Protein AF-A0A3N2RAP0-F1 (afdb_monomer_lite)

Organism: Lysobacter enzymogenes (NCBI:txid69)

Structure (mmCIF, N/CA/C/O backbone):
data_AF-A0A3N2RAP0-F1
#
_entry.id   AF-A0A3N2RAP0-F1
#
loop_
_atom_site.group_PDB
_atom_site.id
_atom_site.type_symbol
_atom_site.label_atom_id
_atom_site.label_alt_id
_atom_site.label_comp_id
_atom_site.label_asym_id
_atom_site.label_entity_id
_atom_site.label_seq_id
_atom_site.pdbx_PDB_ins_code
_atom_site.Cartn_x
_atom_site.Cartn_y
_atom_site.Cartn_z
_atom_site.occupancy
_atom_site.B_iso_or_equiv
_atom_site.auth_seq_id
_atom_site.auth_comp_id
_atom_site.auth_asym_id
_atom_site.auth_atom_id
_atom_site.pdbx_PDB_model_num
ATOM 1 N N . MET A 1 1 ? 25.881 -4.682 19.725 1.00 82.81 1 MET A N 1
ATOM 2 C CA . MET A 1 1 ? 24.866 -4.410 18.690 1.00 82.81 1 MET A CA 1
ATOM 3 C C . MET A 1 1 ? 23.525 -4.943 19.164 1.00 82.81 1 MET A C 1
ATOM 5 O O . MET A 1 1 ? 23.493 -5.979 19.823 1.00 82.81 1 MET A O 1
ATOM 9 N N . LEU A 1 2 ? 22.442 -4.247 18.815 1.00 90.56 2 LEU A N 1
ATOM 10 C CA . LEU A 1 2 ? 21.057 -4.666 19.041 1.00 90.56 2 LEU A CA 1
ATOM 11 C C . LEU A 1 2 ? 20.828 -6.091 18.510 1.00 90.56 2 LEU A C 1
ATOM 13 O O . LEU A 1 2 ? 21.170 -6.369 17.362 1.00 90.56 2 LEU A O 1
ATOM 17 N N . SER A 1 3 ? 20.270 -6.982 19.334 1.00 88.69 3 SER A N 1
ATOM 18 C CA . SER A 1 3 ? 19.844 -8.330 18.937 1.00 88.69 3 SER A CA 1
ATOM 19 C C . SER A 1 3 ? 18.330 -8.386 18.759 1.00 88.69 3 SER A C 1
ATOM 21 O O . SER A 1 3 ? 17.598 -7.940 19.636 1.00 88.69 3 SER A O 1
ATOM 23 N N . LEU A 1 4 ? 17.858 -8.964 17.652 1.00 84.62 4 LEU A N 1
ATOM 24 C CA . LEU A 1 4 ? 16.431 -9.220 17.405 1.00 84.62 4 LEU A CA 1
ATOM 25 C C . LEU A 1 4 ? 15.903 -10.456 18.156 1.00 84.62 4 LEU A C 1
ATOM 27 O O . LEU A 1 4 ? 14.745 -10.834 17.996 1.00 84.62 4 LEU A O 1
ATOM 31 N N . GLU A 1 5 ? 16.745 -11.106 18.957 1.00 77.88 5 GLU A N 1
ATOM 32 C CA . GLU A 1 5 ? 16.357 -12.224 19.809 1.00 77.88 5 GLU A CA 1
ATOM 33 C C . GLU A 1 5 ? 15.461 -11.760 20.972 1.00 77.88 5 GLU A C 1
ATOM 35 O O . GLU A 1 5 ? 15.820 -10.844 21.714 1.00 77.88 5 GLU A O 1
ATOM 40 N N . LYS A 1 6 ? 14.309 -12.428 21.140 1.00 79.38 6 LYS A N 1
ATOM 41 C CA . LYS A 1 6 ? 13.381 -12.289 22.282 1.00 79.38 6 LYS A CA 1
ATOM 42 C C . LYS A 1 6 ? 13.092 -10.812 22.661 1.00 79.38 6 LYS A C 1
ATOM 44 O O . LYS A 1 6 ? 13.418 -10.392 23.775 1.00 79.38 6 LYS A O 1
ATOM 49 N N . PRO A 1 7 ? 12.488 -10.011 21.752 1.00 87.88 7 PRO A N 1
ATOM 50 C CA . PRO A 1 7 ? 12.120 -8.621 22.027 1.00 87.88 7 PRO A CA 1
ATOM 51 C C . PRO A 1 7 ? 11.117 -8.502 23.178 1.00 87.88 7 PRO A C 1
ATOM 53 O O . PRO A 1 7 ? 10.235 -9.342 23.350 1.00 87.88 7 PRO A O 1
ATOM 56 N N . ILE A 1 8 ? 11.228 -7.413 23.936 1.00 89.12 8 ILE A N 1
ATOM 57 C CA . ILE A 1 8 ? 10.416 -7.118 25.117 1.00 89.12 8 ILE A CA 1
ATOM 58 C C . ILE A 1 8 ? 9.602 -5.851 24.840 1.00 89.12 8 ILE A C 1
ATOM 60 O O . ILE A 1 8 ? 10.176 -4.798 24.570 1.00 89.12 8 ILE A O 1
ATOM 64 N N . THR A 1 9 ? 8.277 -5.913 24.960 1.00 89.56 9 THR A N 1
ATOM 65 C CA . THR A 1 9 ? 7.411 -4.726 24.842 1.00 89.56 9 THR A CA 1
ATOM 66 C C . THR A 1 9 ? 6.987 -4.238 26.225 1.00 89.56 9 THR A C 1
ATOM 68 O O . THR A 1 9 ? 6.400 -4.996 26.996 1.00 89.56 9 THR A O 1
ATOM 71 N N . ILE A 1 10 ? 7.262 -2.970 26.548 1.00 86.94 10 ILE A N 1
ATOM 72 C CA . ILE A 1 10 ? 6.936 -2.341 27.841 1.00 86.94 10 ILE A CA 1
ATOM 73 C C . ILE A 1 10 ? 6.230 -1.008 27.570 1.00 86.94 10 ILE A C 1
ATOM 75 O O . ILE A 1 10 ? 6.780 -0.156 26.882 1.00 86.94 10 ILE A O 1
ATOM 79 N N . ASP A 1 11 ? 5.010 -0.826 28.089 1.00 83.12 11 ASP A N 1
ATOM 80 C CA . ASP A 1 11 ? 4.162 0.366 27.869 1.00 83.12 11 ASP A CA 1
ATOM 81 C C . ASP A 1 11 ? 4.049 0.788 26.376 1.00 83.12 11 ASP A C 1
ATOM 83 O O . ASP A 1 11 ? 3.938 1.967 26.049 1.00 83.12 11 ASP A O 1
ATOM 87 N N . GLY A 1 12 ? 4.077 -0.188 25.454 1.00 83.44 12 GLY A N 1
ATOM 88 C CA . GLY A 1 12 ? 4.021 0.023 23.997 1.00 83.44 12 GLY A CA 1
ATOM 89 C C . GLY A 1 12 ? 5.372 0.286 23.316 1.00 83.44 12 GLY A C 1
ATOM 90 O O . GLY A 1 12 ? 5.441 0.288 22.089 1.00 83.44 12 GLY A O 1
ATOM 91 N N . ILE A 1 13 ? 6.454 0.448 24.080 1.00 89.88 13 ILE A N 1
ATOM 92 C CA . ILE A 1 13 ? 7.817 0.616 23.563 1.00 89.88 13 ILE A CA 1
ATOM 93 C C . ILE A 1 13 ? 8.465 -0.755 23.370 1.00 89.88 13 ILE A C 1
ATOM 95 O O . ILE A 1 13 ? 8.477 -1.576 24.288 1.00 89.88 13 ILE A O 1
ATOM 99 N N . THR A 1 14 ? 9.019 -1.000 22.180 1.00 92.56 14 THR A N 1
ATOM 100 C CA . THR A 1 14 ? 9.779 -2.226 21.888 1.00 92.56 14 THR A CA 1
ATOM 101 C C . THR A 1 14 ? 11.228 -2.052 22.327 1.00 92.56 14 THR A C 1
ATOM 103 O O . THR A 1 14 ? 11.883 -1.079 21.947 1.00 92.56 14 THR A O 1
ATOM 106 N N . VAL A 1 15 ? 11.723 -3.006 23.111 1.00 94.62 15 VAL A N 1
ATOM 107 C CA . VAL A 1 15 ? 13.074 -3.041 23.666 1.00 94.62 15 VAL A CA 1
ATOM 108 C C . VAL A 1 15 ? 13.757 -4.358 23.300 1.00 94.62 15 VAL A C 1
ATOM 110 O O . VAL A 1 15 ? 13.179 -5.436 23.395 1.00 94.62 15 VAL A O 1
ATOM 113 N N . PHE A 1 16 ? 15.021 -4.262 22.918 1.00 94.44 16 PHE A N 1
ATOM 114 C CA . PHE A 1 16 ? 15.896 -5.356 22.525 1.00 94.44 16 PHE A CA 1
ATOM 115 C C . PHE A 1 16 ? 17.100 -5.449 23.465 1.00 94.44 16 PHE A C 1
ATOM 117 O O . PHE A 1 16 ? 17.532 -4.450 24.046 1.00 94.44 16 PHE A O 1
ATOM 124 N N . ARG A 1 17 ? 17.682 -6.644 23.586 1.00 93.69 17 ARG A N 1
ATOM 125 C CA . ARG A 1 17 ? 18.953 -6.865 24.295 1.00 93.69 17 ARG A CA 1
ATOM 126 C C . ARG A 1 17 ? 20.131 -6.502 23.387 1.00 93.69 17 ARG A C 1
ATOM 128 O O . ARG A 1 17 ? 20.013 -6.544 22.161 1.00 93.69 17 ARG A O 1
ATOM 135 N N . ASP A 1 18 ? 21.284 -6.167 23.957 1.00 92.69 18 ASP A N 1
ATOM 136 C CA . ASP A 1 18 ? 22.535 -6.232 23.201 1.00 92.69 18 ASP A CA 1
ATOM 137 C C . ASP A 1 18 ? 23.007 -7.687 23.051 1.00 92.69 18 ASP A C 1
ATOM 139 O O . ASP A 1 18 ? 22.875 -8.493 23.968 1.00 92.69 18 ASP A O 1
ATOM 143 N N . HIS A 1 19 ? 23.596 -8.016 21.901 1.00 87.75 19 HIS A N 1
ATOM 144 C CA . HIS A 1 19 ? 24.124 -9.349 21.594 1.00 87.75 19 HIS A CA 1
ATOM 145 C C . HIS A 1 19 ? 25.258 -9.843 22.521 1.00 87.75 19 HIS A C 1
ATOM 147 O O . HIS A 1 19 ? 25.555 -11.034 22.527 1.00 87.75 19 HIS A O 1
ATOM 153 N N . ALA A 1 20 ? 25.928 -8.947 23.258 1.00 88.31 20 ALA A N 1
ATOM 154 C CA . ALA A 1 20 ? 27.130 -9.266 24.033 1.00 88.31 20 ALA A CA 1
ATOM 155 C C . ALA A 1 20 ? 27.113 -8.655 25.441 1.00 88.31 20 ALA A C 1
ATOM 157 O O . ALA A 1 20 ? 27.530 -9.309 26.398 1.00 88.31 20 ALA A O 1
ATOM 158 N N . ASP A 1 21 ? 26.624 -7.420 25.591 1.00 92.94 21 ASP A N 1
ATOM 159 C CA . ASP A 1 21 ? 26.545 -6.765 26.897 1.00 92.94 21 ASP A CA 1
ATOM 160 C C . ASP A 1 21 ? 25.177 -6.989 27.563 1.00 92.94 21 ASP A C 1
ATOM 162 O O . ASP A 1 21 ? 24.192 -6.321 27.255 1.00 92.94 21 ASP A O 1
ATOM 166 N N . LYS A 1 22 ? 25.140 -7.888 28.554 1.00 91.94 22 LYS A N 1
ATOM 167 C CA . LYS A 1 22 ? 23.939 -8.220 29.346 1.00 91.94 22 LYS A CA 1
ATOM 168 C C . LYS A 1 22 ? 23.395 -7.064 30.203 1.00 91.94 22 LYS A C 1
ATOM 170 O O . LYS A 1 22 ? 22.324 -7.203 30.793 1.00 91.94 22 LYS A O 1
ATOM 175 N N . SER A 1 23 ? 24.117 -5.947 30.305 1.00 95.69 23 SER A N 1
ATOM 176 C CA . SER A 1 23 ? 23.642 -4.711 30.938 1.00 95.69 23 SER A CA 1
ATOM 177 C C . SER A 1 23 ? 23.056 -3.706 29.937 1.00 95.69 23 SER A C 1
ATOM 179 O O . SER A 1 23 ? 22.422 -2.744 30.361 1.00 95.69 23 SER A O 1
ATOM 181 N N . GLN A 1 24 ? 23.231 -3.900 28.625 1.00 96.69 24 GLN A N 1
ATOM 182 C CA . GLN A 1 24 ? 22.801 -2.954 27.594 1.00 96.69 24 GLN A CA 1
ATOM 183 C C . GLN A 1 24 ? 21.488 -3.384 26.927 1.00 96.69 24 GLN A C 1
ATOM 185 O O . GLN A 1 24 ? 21.353 -4.499 26.423 1.00 96.69 24 GLN A O 1
ATOM 190 N N . PHE A 1 25 ? 20.549 -2.444 26.854 1.00 96.75 25 PHE A N 1
ATOM 191 C CA . PHE A 1 25 ? 19.273 -2.582 26.162 1.00 96.75 25 PHE A CA 1
ATOM 192 C C . PHE A 1 25 ? 19.064 -1.431 25.173 1.00 96.75 25 PHE A C 1
ATOM 194 O O . PHE A 1 25 ? 19.528 -0.305 25.380 1.00 96.75 25 PHE A O 1
ATOM 201 N N . TRP A 1 26 ? 18.343 -1.722 24.096 1.00 95.75 26 TRP A N 1
ATOM 202 C CA . TRP A 1 26 ? 18.089 -0.813 22.983 1.00 95.75 26 TRP A CA 1
ATOM 203 C C . TRP A 1 26 ? 16.584 -0.639 22.789 1.00 95.75 26 TRP A C 1
ATOM 205 O O . TRP A 1 26 ? 15.894 -1.641 22.644 1.00 95.75 26 TRP A O 1
ATOM 215 N N . TYR A 1 27 ? 16.058 0.586 22.765 1.00 94.38 27 TYR A N 1
ATOM 216 C CA . TYR A 1 27 ? 14.636 0.828 22.481 1.00 94.38 27 TYR A CA 1
ATOM 217 C C . TYR A 1 27 ? 14.411 1.401 21.083 1.00 94.38 27 TYR A C 1
ATOM 219 O O . TYR A 1 27 ? 15.241 2.154 20.568 1.00 94.38 27 TYR A O 1
ATOM 227 N N . LEU A 1 28 ? 13.260 1.074 20.490 1.00 92.31 28 LEU A N 1
ATOM 228 C CA . LEU A 1 28 ? 12.749 1.781 19.318 1.00 92.31 28 LEU A CA 1
ATOM 229 C C . LEU A 1 28 ? 11.957 3.025 19.758 1.00 92.31 28 LEU A C 1
ATOM 231 O O . LEU A 1 28 ? 11.178 2.939 20.710 1.00 92.31 28 LEU A O 1
ATOM 235 N N . PRO A 1 29 ? 12.157 4.178 19.102 1.00 86.50 29 PRO A N 1
ATOM 236 C CA . PRO A 1 29 ? 11.641 5.465 19.546 1.00 86.50 29 PRO A CA 1
ATOM 237 C C . PRO A 1 29 ? 10.126 5.600 19.341 1.00 86.50 29 PRO A C 1
ATOM 239 O O . PRO A 1 29 ? 9.550 5.041 18.409 1.00 86.50 29 PRO A O 1
ATOM 242 N N . GLY A 1 30 ? 9.487 6.389 20.206 1.00 78.94 30 GLY A N 1
ATOM 243 C CA . GLY A 1 30 ? 8.050 6.661 20.182 1.00 78.94 30 GLY A CA 1
ATOM 244 C C . GLY A 1 30 ? 7.468 6.912 21.583 1.00 78.94 30 GLY A C 1
ATOM 245 O O . GLY A 1 30 ? 8.181 6.769 22.580 1.00 78.94 30 GLY A O 1
ATOM 246 N N . PRO A 1 31 ? 6.172 7.267 21.683 1.00 83.19 31 PRO A N 1
ATOM 247 C CA . PRO A 1 31 ? 5.296 7.694 20.585 1.00 83.19 31 PRO A CA 1
ATOM 248 C C . PRO A 1 31 ? 5.702 9.071 20.020 1.00 83.19 31 PRO A C 1
ATOM 250 O O . PRO A 1 31 ? 6.547 9.759 20.589 1.00 83.19 31 PRO A O 1
ATOM 253 N N . VAL A 1 32 ? 5.090 9.487 18.906 1.00 90.94 32 VAL A N 1
ATOM 254 C CA . VAL A 1 32 ? 5.255 10.850 18.368 1.00 90.94 32 VAL A CA 1
ATOM 255 C C . VAL A 1 32 ? 4.639 11.861 19.339 1.00 90.94 32 VAL A C 1
ATOM 257 O O . VAL A 1 32 ? 3.463 11.753 19.679 1.00 90.94 32 VAL A O 1
ATOM 260 N N . ASP A 1 33 ? 5.407 12.872 19.742 1.00 92.31 33 ASP A N 1
ATOM 261 C CA . ASP A 1 33 ? 4.918 14.007 20.530 1.00 92.31 33 ASP A CA 1
ATOM 262 C C . ASP A 1 33 ? 5.419 15.339 19.938 1.00 92.31 33 ASP A C 1
ATOM 264 O O . ASP A 1 33 ? 6.396 15.400 19.191 1.00 92.31 33 ASP A O 1
ATOM 268 N N . LEU A 1 34 ? 4.763 16.444 20.286 1.00 94.62 34 LEU A N 1
ATOM 269 C CA . LEU A 1 34 ? 5.292 17.787 20.066 1.00 94.62 34 LEU A CA 1
ATOM 270 C C . LEU A 1 34 ? 6.480 18.042 21.005 1.00 94.62 34 LEU A C 1
ATOM 272 O O . LEU A 1 34 ? 6.377 17.885 22.227 1.00 94.62 34 LEU A O 1
ATOM 276 N N . ALA A 1 35 ? 7.596 18.505 20.448 1.00 95.38 35 ALA A N 1
ATOM 277 C CA . ALA A 1 35 ? 8.770 18.907 21.209 1.00 95.38 35 ALA A CA 1
ATOM 278 C C . ALA A 1 35 ? 8.441 20.052 22.184 1.00 95.38 35 ALA A C 1
ATOM 280 O O . ALA A 1 35 ? 7.456 20.775 22.020 1.00 95.38 35 ALA A O 1
ATOM 281 N N . LYS A 1 36 ? 9.268 20.224 23.218 1.00 94.00 36 LYS A N 1
ATOM 282 C CA . LYS A 1 36 ? 9.122 21.288 24.222 1.00 94.00 36 LYS A CA 1
ATOM 283 C C . LYS A 1 36 ? 10.300 22.247 24.143 1.00 94.00 36 LYS A C 1
ATOM 285 O O . LYS A 1 36 ? 11.447 21.802 24.102 1.00 94.00 36 LYS A O 1
ATOM 290 N N . ARG A 1 37 ? 10.021 23.550 24.213 1.00 90.44 37 ARG A N 1
ATOM 291 C CA . ARG A 1 37 ? 11.065 24.570 24.340 1.00 90.44 37 ARG A CA 1
ATOM 292 C C . ARG A 1 37 ? 11.764 24.434 25.685 1.00 90.44 37 ARG A C 1
ATOM 294 O O . ARG A 1 37 ? 11.108 24.372 26.722 1.00 90.44 37 ARG A O 1
ATOM 301 N N . GLN A 1 38 ? 13.090 24.502 25.670 1.00 86.75 38 GLN A N 1
ATOM 302 C CA . GLN A 1 38 ? 13.911 24.454 26.885 1.00 86.75 38 GLN A CA 1
ATOM 303 C C . GLN A 1 38 ? 13.651 25.642 27.833 1.00 86.75 38 GLN A C 1
ATOM 305 O O . GLN A 1 38 ? 13.765 25.494 29.042 1.00 86.75 38 GLN A O 1
ATOM 310 N N . ALA A 1 39 ? 13.276 26.810 27.297 1.00 90.38 39 ALA A N 1
ATOM 311 C CA . ALA A 1 39 ? 13.126 28.040 28.079 1.00 90.38 39 ALA A CA 1
ATOM 312 C C . ALA A 1 39 ? 11.852 28.101 28.947 1.00 90.38 39 ALA A C 1
ATOM 314 O O . ALA A 1 39 ? 11.890 28.671 30.032 1.00 90.38 39 ALA A O 1
ATOM 315 N N . ASP A 1 40 ? 10.722 27.563 28.469 1.00 91.75 40 ASP A N 1
ATOM 316 C CA . ASP A 1 40 ? 9.418 27.679 29.146 1.00 91.75 40 ASP A CA 1
ATOM 317 C C . ASP A 1 40 ? 8.610 26.369 29.202 1.00 91.75 40 ASP A C 1
ATOM 319 O O . ASP A 1 40 ? 7.463 26.373 29.645 1.00 91.75 40 ASP A O 1
ATOM 323 N N . GLY A 1 41 ? 9.169 25.244 28.738 1.00 89.44 41 GLY A N 1
ATOM 324 C CA . GLY A 1 41 ? 8.533 23.919 28.763 1.00 89.44 41 GLY A CA 1
ATOM 325 C C . GLY A 1 41 ? 7.291 23.772 27.873 1.00 89.44 41 GLY A C 1
ATOM 326 O O . GLY A 1 41 ? 6.731 22.675 27.777 1.00 89.44 41 GLY A O 1
ATOM 327 N N . ARG A 1 42 ? 6.853 24.850 27.210 1.00 93.25 42 ARG A N 1
ATOM 328 C CA . ARG A 1 42 ? 5.703 24.851 26.303 1.00 93.25 42 ARG A CA 1
ATOM 329 C C . ARG A 1 42 ? 6.025 24.080 25.030 1.00 93.25 42 ARG A C 1
ATOM 331 O O . ARG A 1 42 ? 7.180 23.993 24.609 1.00 93.25 42 ARG A O 1
ATOM 338 N N . LYS A 1 43 ? 4.979 23.548 24.398 1.00 94.88 43 LYS A N 1
ATOM 339 C CA . LYS A 1 43 ? 5.096 22.872 23.107 1.00 94.88 43 LYS A CA 1
ATOM 340 C C . LYS A 1 43 ? 5.657 23.822 22.047 1.00 94.88 43 LYS A C 1
ATOM 342 O O . LYS A 1 43 ? 5.283 24.994 21.979 1.00 94.88 43 LYS A O 1
ATOM 347 N N . GLU A 1 44 ? 6.546 23.301 21.212 1.00 95.62 44 GLU A N 1
ATOM 348 C CA . GLU A 1 44 ? 6.986 23.937 19.975 1.00 95.62 44 GLU A CA 1
ATOM 349 C C . GLU A 1 44 ? 5.891 23.761 18.927 1.00 95.62 44 GLU A C 1
ATOM 351 O O . GLU A 1 44 ? 5.958 22.911 18.046 1.00 95.62 44 GLU A O 1
ATOM 356 N N . PHE A 1 45 ? 4.844 24.560 19.106 1.00 95.50 45 PHE A N 1
ATOM 357 C CA . PHE A 1 45 ? 3.698 24.694 18.230 1.00 95.50 45 PHE A CA 1
ATOM 358 C C . PHE A 1 45 ? 3.284 26.166 18.222 1.00 95.50 45 PHE A C 1
ATOM 360 O O . PHE A 1 45 ? 3.215 26.807 19.275 1.00 95.50 45 PHE A O 1
ATOM 367 N N . ASN A 1 46 ? 3.015 26.696 17.040 1.00 94.50 46 ASN A N 1
ATOM 368 C CA . ASN A 1 46 ? 2.468 28.021 16.819 1.00 94.50 46 ASN A CA 1
ATOM 369 C C . ASN A 1 46 ? 1.476 27.948 15.660 1.00 94.50 46 ASN A C 1
ATOM 371 O O . ASN A 1 46 ? 1.739 27.290 14.655 1.00 94.50 46 ASN A O 1
ATOM 375 N N . PHE A 1 47 ? 0.364 28.661 15.787 1.00 95.81 47 PHE A N 1
ATOM 376 C CA . PHE A 1 47 ? -0.615 28.819 14.726 1.00 95.81 47 PHE A CA 1
ATOM 377 C C . PHE A 1 47 ? -0.975 30.300 14.619 1.00 95.81 47 PHE A C 1
ATOM 379 O O . PHE A 1 47 ? -1.475 30.904 15.566 1.00 95.81 47 PHE A O 1
ATOM 386 N N . LEU A 1 48 ? -0.671 30.885 13.463 1.00 95.44 48 LEU A N 1
ATOM 387 C CA . LEU A 1 48 ? -0.954 32.272 13.130 1.00 95.44 48 LEU A CA 1
ATOM 388 C C . LEU A 1 48 ? -2.012 32.306 12.032 1.00 95.44 48 LEU A C 1
ATOM 390 O O . LEU A 1 48 ? -1.748 31.886 10.909 1.00 95.44 48 LEU A O 1
ATOM 394 N N . LYS A 1 49 ? -3.181 32.863 12.339 1.00 94.31 49 LYS A N 1
ATOM 395 C CA . LYS A 1 49 ? -4.243 33.154 11.373 1.00 94.31 49 LYS A CA 1
ATOM 396 C C . LYS A 1 49 ? -4.251 34.648 11.062 1.00 94.31 49 LYS A C 1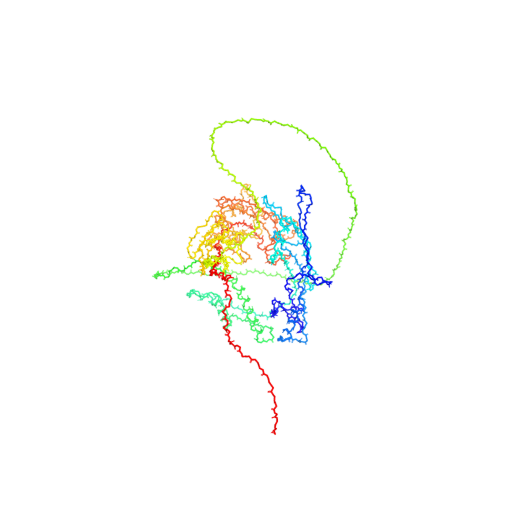
ATOM 398 O O . LYS A 1 49 ? -4.151 35.467 11.974 1.00 94.31 49 LYS A O 1
ATOM 403 N N . TYR A 1 50 ? -4.372 35.012 9.788 1.00 91.00 50 TYR A N 1
ATOM 404 C CA . TYR A 1 50 ? -4.393 36.410 9.355 1.00 91.00 50 TYR A CA 1
ATOM 405 C C . TYR A 1 50 ? -5.443 36.654 8.268 1.00 91.00 50 TYR A C 1
ATOM 407 O O . TYR A 1 50 ? -5.869 35.745 7.558 1.00 91.00 50 TYR A O 1
ATOM 415 N N . ARG A 1 51 ? -5.851 37.918 8.134 1.00 86.50 51 ARG A N 1
ATOM 416 C CA . ARG A 1 51 ? -6.745 38.408 7.079 1.00 86.50 51 ARG A CA 1
ATOM 417 C C . ARG A 1 51 ? -6.121 39.616 6.401 1.00 86.50 51 ARG A C 1
ATOM 419 O O . ARG A 1 51 ? -5.417 40.383 7.060 1.00 86.50 51 ARG A O 1
ATOM 426 N N . VAL A 1 52 ? -6.415 39.811 5.123 1.00 80.62 52 VAL A N 1
ATOM 427 C CA . VAL A 1 52 ? -6.073 41.059 4.432 1.00 80.62 52 VAL A CA 1
ATOM 428 C C . VAL A 1 52 ? -7.098 42.133 4.823 1.00 80.62 52 VAL A C 1
ATOM 430 O O . VAL A 1 52 ? -8.268 41.834 5.064 1.00 80.62 52 VAL A O 1
ATOM 433 N N . ALA A 1 53 ? -6.646 43.379 4.991 1.00 73.75 53 ALA A N 1
ATOM 434 C CA . ALA A 1 53 ? -7.504 44.483 5.436 1.00 73.75 53 ALA A CA 1
ATOM 435 C C . ALA A 1 53 ? -8.417 45.022 4.319 1.00 73.75 53 ALA A C 1
ATOM 437 O O . ALA A 1 53 ? -9.478 45.573 4.606 1.00 73.75 53 ALA A O 1
ATOM 438 N N . ASP A 1 54 ? -8.003 44.856 3.063 1.00 76.19 54 ASP A N 1
ATOM 439 C CA . ASP A 1 54 ? -8.782 45.183 1.874 1.00 76.19 54 ASP A CA 1
ATOM 440 C C . ASP A 1 54 ? -9.644 43.979 1.462 1.00 76.19 54 ASP A C 1
ATOM 442 O O . ASP A 1 54 ? -9.128 42.928 1.085 1.00 76.19 54 ASP A O 1
ATOM 446 N N . ALA A 1 55 ? -10.967 44.141 1.521 1.00 62.72 55 ALA A N 1
ATOM 447 C CA . ALA A 1 55 ? -11.929 43.107 1.143 1.00 62.72 55 ALA A CA 1
ATOM 448 C C . ALA A 1 55 ? -12.030 42.871 -0.380 1.00 62.72 55 ALA A C 1
ATOM 450 O O . ALA A 1 55 ? -12.732 41.951 -0.801 1.00 62.72 55 ALA A O 1
ATOM 451 N N . SER A 1 56 ? -11.366 43.695 -1.199 1.00 63.31 56 SER A N 1
ATOM 452 C CA . SER A 1 56 ? -11.300 43.561 -2.660 1.00 63.31 56 SER A CA 1
ATOM 453 C C . SER A 1 56 ? -10.028 42.866 -3.166 1.00 63.31 56 SER A C 1
ATOM 455 O O . SER A 1 56 ? -9.930 42.574 -4.359 1.00 63.31 56 SER A O 1
ATOM 457 N N . ALA A 1 57 ? -9.076 42.558 -2.277 1.00 66.44 57 ALA A N 1
ATOM 458 C CA . ALA A 1 57 ? -7.880 41.799 -2.623 1.00 66.44 57 ALA A CA 1
ATOM 459 C C . ALA A 1 57 ? -8.225 40.369 -3.085 1.00 66.44 57 ALA A C 1
ATOM 461 O O . ALA A 1 57 ? -9.153 39.739 -2.573 1.00 66.44 57 ALA A O 1
ATOM 462 N N . ALA A 1 58 ? -7.451 39.845 -4.043 1.00 61.25 58 ALA A N 1
ATOM 463 C CA . ALA A 1 58 ? -7.588 38.461 -4.502 1.00 61.25 58 ALA A CA 1
ATOM 464 C C . ALA A 1 58 ? -7.293 37.460 -3.367 1.00 61.25 58 ALA A C 1
ATOM 466 O O . ALA A 1 58 ? -8.037 36.496 -3.181 1.00 61.25 58 ALA A O 1
ATOM 467 N N . ASP A 1 59 ? -6.265 37.752 -2.565 1.00 66.69 59 ASP A N 1
ATOM 468 C CA . ASP A 1 59 ? -5.910 36.995 -1.368 1.00 66.69 59 ASP A CA 1
ATOM 469 C C . ASP A 1 59 ? -6.705 37.521 -0.166 1.00 66.69 59 ASP A C 1
ATOM 471 O O . ASP A 1 59 ? -6.515 38.651 0.286 1.00 66.69 59 ASP A O 1
ATOM 475 N N . LYS A 1 60 ? -7.604 36.701 0.385 1.00 70.19 60 LYS A N 1
ATOM 476 C CA . LYS A 1 60 ? -8.478 37.105 1.507 1.00 70.19 60 LYS A CA 1
ATOM 477 C C . LYS A 1 60 ? -7.804 37.002 2.882 1.00 70.19 60 LYS A C 1
ATOM 479 O O . LYS A 1 60 ? -8.315 37.525 3.875 1.00 70.19 60 LYS A O 1
ATOM 484 N N . GLY A 1 61 ? -6.660 36.329 2.956 1.00 83.81 61 GLY A N 1
ATOM 485 C CA . GLY A 1 61 ? -5.996 35.927 4.194 1.00 83.81 61 GLY A CA 1
ATOM 486 C C . GLY A 1 61 ? -5.549 34.472 4.130 1.00 83.81 61 GLY A C 1
ATOM 487 O O . GLY A 1 61 ? -5.612 33.846 3.076 1.00 83.81 61 GLY A O 1
ATOM 488 N N . GLY A 1 62 ? -5.134 33.930 5.269 1.00 92.69 62 GLY A N 1
ATOM 489 C CA . GLY A 1 62 ? -4.640 32.563 5.357 1.00 92.69 62 GLY A CA 1
ATOM 490 C C . GLY A 1 62 ? -4.158 32.215 6.757 1.00 92.69 62 GLY A C 1
ATOM 491 O O . GLY A 1 62 ? -4.499 32.877 7.745 1.00 92.69 62 GLY A O 1
ATOM 492 N N . GLY A 1 63 ? -3.329 31.181 6.843 1.00 94.81 63 GLY A N 1
ATOM 493 C CA . GLY A 1 63 ? -2.689 30.803 8.093 1.00 94.81 63 GLY A CA 1
ATOM 494 C C . GLY A 1 63 ? -1.326 30.155 7.910 1.00 94.81 63 GLY A C 1
ATOM 495 O O . GLY A 1 63 ? -1.028 29.576 6.870 1.00 94.81 63 GLY A O 1
ATOM 496 N N . PHE A 1 64 ? -0.517 30.237 8.960 1.00 96.12 64 PHE A N 1
ATOM 497 C CA . PHE A 1 64 ? 0.745 29.523 9.086 1.00 96.12 64 PHE A CA 1
ATOM 498 C C . PHE A 1 64 ? 0.740 28.697 10.366 1.00 96.12 64 PHE A C 1
ATOM 500 O O . PHE A 1 64 ? 0.446 29.219 11.443 1.00 96.12 64 PHE A O 1
ATOM 507 N N . VAL A 1 65 ? 1.102 27.421 10.263 1.00 97.12 65 VAL A N 1
ATOM 508 C CA . VAL A 1 65 ? 1.336 26.549 11.423 1.00 97.12 65 VAL A CA 1
ATOM 509 C C . VAL A 1 65 ? 2.808 26.205 11.440 1.00 97.12 65 VAL A C 1
ATOM 511 O O . VAL A 1 65 ? 3.289 25.647 10.462 1.00 97.12 65 VAL A O 1
ATOM 514 N N . THR A 1 66 ? 3.521 26.477 12.527 1.00 96.88 66 THR A N 1
ATOM 515 C CA . THR A 1 66 ? 4.889 25.979 12.706 1.00 96.88 66 THR A CA 1
ATOM 516 C C . THR A 1 66 ? 4.955 25.089 13.929 1.00 96.88 66 THR A C 1
ATOM 518 O O . THR A 1 66 ? 4.467 25.447 15.000 1.00 96.88 66 THR A O 1
ATOM 521 N N . PHE A 1 67 ? 5.536 23.904 13.780 1.00 97.19 67 PHE A N 1
ATOM 522 C CA . PHE A 1 67 ? 5.644 22.957 14.880 1.00 97.19 67 PHE A CA 1
ATOM 523 C C . PHE A 1 67 ? 6.864 22.053 14.748 1.00 97.19 67 PHE A C 1
ATOM 525 O O . PHE A 1 67 ? 7.401 21.858 13.658 1.00 97.19 67 PHE A O 1
ATOM 532 N N . VAL A 1 68 ? 7.303 21.497 15.875 1.00 98.00 68 VAL A N 1
ATOM 533 C CA . VAL A 1 68 ? 8.403 20.532 15.926 1.00 98.00 68 VAL A CA 1
ATOM 534 C C . VAL A 1 68 ? 7.923 19.275 16.631 1.00 98.00 68 VAL A C 1
ATOM 536 O O . VAL A 1 68 ? 7.474 19.331 17.774 1.00 98.00 68 VAL A O 1
ATOM 539 N N . THR A 1 69 ? 8.028 18.137 15.955 1.00 97.25 69 THR A N 1
ATOM 540 C CA . THR A 1 69 ? 7.789 16.809 16.536 1.00 97.25 69 THR A CA 1
ATOM 541 C C . THR A 1 69 ? 9.075 16.225 17.108 1.00 97.25 69 THR A C 1
ATOM 543 O O . THR A 1 69 ? 10.174 16.705 16.824 1.00 97.25 69 THR A O 1
ATOM 546 N N . THR A 1 70 ? 8.930 15.237 17.982 1.00 96.25 70 THR A N 1
ATOM 547 C CA . THR A 1 70 ? 10.004 14.484 18.630 1.00 96.25 70 THR A CA 1
ATOM 548 C C . THR A 1 70 ? 9.523 13.060 18.896 1.00 96.25 70 THR A C 1
ATOM 550 O O . THR A 1 70 ? 8.331 12.840 19.120 1.00 96.25 70 THR A O 1
ATOM 553 N N . LEU A 1 71 ? 10.455 12.111 18.914 1.00 94.75 71 LEU A N 1
ATOM 554 C CA . LEU A 1 71 ? 10.244 10.740 19.387 1.00 94.75 71 LEU A CA 1
ATOM 555 C C . LEU A 1 71 ? 10.991 10.459 20.702 1.00 94.75 71 LEU A C 1
ATOM 557 O O . LEU A 1 71 ? 11.109 9.306 21.119 1.00 94.75 71 LEU A O 1
ATOM 561 N N . GLN A 1 72 ? 11.535 11.508 21.333 1.00 91.38 72 GLN A N 1
ATOM 562 C CA . GLN A 1 72 ? 12.243 11.426 22.607 1.00 91.38 72 GLN A CA 1
ATOM 563 C C . GLN A 1 72 ? 11.384 10.720 23.663 1.00 91.38 72 GLN A C 1
ATOM 565 O O . GLN A 1 72 ? 10.350 11.245 24.084 1.00 91.38 72 GLN A O 1
ATOM 570 N N . LEU A 1 73 ? 11.871 9.575 24.145 1.00 90.62 73 LEU A N 1
ATOM 571 C CA . LEU A 1 73 ? 11.233 8.812 25.211 1.00 90.62 73 LEU A CA 1
ATOM 572 C C . LEU A 1 73 ? 11.049 9.700 26.462 1.00 90.62 73 LEU A C 1
ATOM 574 O O . LEU A 1 73 ? 12.030 10.288 26.934 1.00 90.62 73 LEU A O 1
ATOM 578 N N . PRO A 1 74 ? 9.827 9.833 27.016 1.00 88.75 74 PRO A N 1
ATOM 579 C CA . PRO A 1 74 ? 9.605 10.626 28.221 1.00 88.75 74 PRO A CA 1
ATOM 580 C C . PRO A 1 74 ? 10.311 10.008 29.432 1.00 88.75 74 PRO A C 1
ATOM 582 O O . PRO A 1 74 ? 10.157 8.816 29.690 1.00 88.75 74 PRO A O 1
ATOM 585 N N . SER A 1 75 ? 11.005 10.810 30.244 1.00 88.50 75 SER A N 1
ATOM 586 C CA . SER A 1 75 ? 11.831 10.309 31.362 1.00 88.50 75 SER A CA 1
ATOM 587 C C . SER A 1 75 ? 11.061 9.477 32.404 1.00 88.50 75 SER A C 1
ATOM 589 O O . SER A 1 75 ? 11.637 8.620 33.073 1.00 88.50 75 SER A O 1
ATOM 591 N N . SER A 1 76 ? 9.745 9.683 32.539 1.00 90.00 76 SER A N 1
ATOM 592 C CA . SER A 1 76 ? 8.868 8.862 33.389 1.00 90.00 76 SER A CA 1
ATOM 593 C C . SER A 1 76 ? 8.597 7.471 32.805 1.00 90.00 76 SER A C 1
ATOM 595 O O . SER A 1 76 ? 8.454 6.511 33.558 1.00 90.00 76 SER A O 1
ATOM 597 N N . MET A 1 77 ? 8.549 7.350 31.478 1.00 90.31 77 MET A N 1
ATOM 598 C CA . MET A 1 77 ? 8.433 6.086 30.751 1.00 90.31 77 MET A CA 1
ATOM 599 C C . MET A 1 77 ? 9.784 5.362 30.718 1.00 90.31 77 MET A C 1
ATOM 601 O O . MET A 1 77 ? 9.848 4.182 31.042 1.00 90.31 77 MET A O 1
ATOM 605 N N . GLU A 1 78 ? 10.872 6.089 30.459 1.00 92.19 78 GLU A N 1
ATOM 606 C CA . GLU A 1 78 ? 12.249 5.594 30.563 1.00 92.19 78 GLU A CA 1
ATOM 607 C C . GLU A 1 78 ? 12.528 4.968 31.941 1.00 92.19 78 GLU A C 1
ATOM 609 O O . GLU A 1 78 ? 12.943 3.814 32.027 1.00 92.19 78 GLU A O 1
ATOM 614 N N . SER A 1 79 ? 12.191 5.677 33.027 1.00 93.31 79 SER A N 1
ATOM 615 C CA . SER A 1 79 ? 12.345 5.180 34.404 1.00 93.31 79 SER A CA 1
ATOM 616 C C . SER A 1 79 ? 11.546 3.897 34.674 1.00 93.31 79 SER A C 1
ATOM 618 O O . SER A 1 79 ? 12.044 2.995 35.348 1.00 93.31 79 SER A O 1
ATOM 620 N N . LYS A 1 80 ? 10.321 3.780 34.137 1.00 92.56 80 LYS A N 1
ATOM 621 C CA . LYS A 1 80 ? 9.510 2.553 34.242 1.00 92.56 80 LYS A CA 1
ATOM 622 C C . LYS A 1 80 ? 10.144 1.388 33.485 1.00 92.56 80 LYS A C 1
ATOM 624 O O . LYS A 1 80 ? 10.225 0.288 34.028 1.00 92.56 80 LYS A O 1
ATOM 629 N N . ILE A 1 81 ? 10.594 1.632 32.252 1.00 94.56 81 ILE A N 1
ATOM 630 C CA . ILE A 1 81 ? 11.231 0.625 31.399 1.00 94.56 81 ILE A CA 1
ATOM 631 C C . ILE A 1 81 ? 12.503 0.116 32.081 1.00 94.56 81 ILE A C 1
ATOM 633 O O . ILE A 1 81 ? 12.625 -1.083 32.308 1.00 94.56 81 ILE A O 1
ATOM 637 N N . VAL A 1 82 ? 13.395 1.008 32.521 1.00 96.00 82 VAL A N 1
ATOM 638 C CA . VAL A 1 82 ? 14.604 0.648 33.286 1.00 96.00 82 VAL A CA 1
ATOM 639 C C . VAL A 1 82 ? 14.250 -0.117 34.568 1.00 96.00 82 VAL A C 1
ATOM 641 O O . VAL A 1 82 ? 14.882 -1.127 34.875 1.00 96.00 82 VAL A O 1
ATOM 644 N N . GLY A 1 83 ? 13.212 0.299 35.300 1.00 94.81 83 GLY A N 1
ATOM 645 C CA . GLY A 1 83 ? 12.721 -0.417 36.481 1.00 94.81 83 GLY A CA 1
ATOM 646 C C . GLY A 1 83 ? 12.300 -1.861 36.182 1.00 94.81 83 GLY A C 1
ATOM 647 O O . GLY A 1 83 ? 12.669 -2.771 36.923 1.00 94.81 83 GLY A O 1
ATOM 648 N N . ARG A 1 84 ? 11.589 -2.094 35.070 1.00 94.88 84 ARG A N 1
ATOM 649 C CA . ARG A 1 84 ? 11.195 -3.440 34.628 1.00 94.88 84 ARG A CA 1
ATOM 650 C C . ARG A 1 84 ? 12.388 -4.262 34.129 1.00 94.88 84 ARG A C 1
ATOM 652 O O . ARG A 1 84 ? 12.495 -5.428 34.493 1.00 94.88 84 ARG A O 1
ATOM 659 N N . LEU A 1 85 ? 13.286 -3.663 33.346 1.00 95.31 85 LEU A N 1
ATOM 660 C CA . LEU A 1 85 ? 14.461 -4.333 32.775 1.00 95.31 85 LEU A CA 1
ATOM 661 C C . LEU A 1 85 ? 15.488 -4.761 33.837 1.00 95.31 85 LEU A C 1
ATOM 663 O O . LEU A 1 85 ? 16.133 -5.789 33.676 1.00 95.31 85 LEU A O 1
ATOM 667 N N . ASN A 1 86 ? 15.613 -4.044 34.960 1.00 95.00 86 ASN A N 1
ATOM 668 C CA . ASN A 1 86 ? 16.451 -4.499 36.081 1.00 95.00 86 ASN A CA 1
ATOM 669 C C . ASN A 1 86 ? 15.921 -5.780 36.763 1.00 95.00 86 ASN A C 1
ATOM 671 O O . ASN A 1 86 ? 16.672 -6.429 37.488 1.00 95.00 86 ASN A O 1
ATOM 675 N N . ALA A 1 87 ? 14.652 -6.145 36.545 1.00 92.56 87 ALA A N 1
ATOM 676 C CA . ALA A 1 87 ? 14.034 -7.380 37.036 1.00 92.56 87 ALA A CA 1
ATOM 677 C C . ALA A 1 87 ? 13.906 -8.468 35.946 1.00 92.56 87 ALA A C 1
ATOM 679 O O . ALA A 1 87 ? 13.273 -9.499 36.173 1.00 92.56 87 ALA A O 1
ATOM 680 N N . GLU A 1 88 ? 14.467 -8.235 34.758 1.00 89.00 88 GLU A N 1
ATOM 681 C CA . GLU A 1 88 ? 14.353 -9.124 33.603 1.00 89.00 88 GLU A CA 1
ATOM 682 C C . GLU A 1 88 ? 15.370 -10.286 33.685 1.00 89.00 88 GLU A C 1
ATOM 684 O O . GLU A 1 88 ? 16.562 -10.046 33.912 1.00 89.00 88 GLU A O 1
ATOM 689 N N . PRO A 1 89 ? 14.961 -11.555 33.474 1.00 87.00 89 PRO A N 1
ATOM 690 C CA . PRO A 1 89 ? 15.870 -12.698 33.534 1.00 87.00 89 PRO A CA 1
ATOM 691 C C . PRO A 1 89 ? 17.099 -12.558 32.622 1.00 87.00 89 PRO A C 1
ATOM 693 O O . PRO A 1 89 ? 17.004 -12.231 31.435 1.00 87.00 89 PRO A O 1
ATOM 696 N N . GLY A 1 90 ? 18.281 -12.817 33.183 1.00 85.50 90 GLY A N 1
ATOM 697 C CA . GLY A 1 90 ? 19.561 -12.741 32.472 1.00 85.50 90 GLY A CA 1
ATOM 698 C C . GLY A 1 90 ? 20.100 -11.326 32.220 1.00 85.50 90 GLY A C 1
ATOM 699 O O . GLY A 1 90 ? 21.185 -11.212 31.648 1.00 85.50 90 GLY A O 1
ATOM 700 N N . ALA A 1 91 ? 19.393 -10.270 32.641 1.00 91.62 91 ALA A N 1
ATOM 701 C CA . ALA A 1 91 ? 19.936 -8.914 32.681 1.00 91.62 91 ALA A CA 1
ATOM 702 C C . ALA A 1 91 ? 20.988 -8.767 33.797 1.00 91.62 91 ALA A C 1
ATOM 704 O O . ALA A 1 91 ? 20.935 -9.463 34.813 1.00 91.62 91 ALA A O 1
ATOM 705 N N . VAL A 1 92 ? 21.930 -7.834 33.630 1.00 95.44 92 VAL A N 1
ATOM 706 C CA . VAL A 1 92 ? 22.911 -7.458 34.664 1.00 95.44 92 VAL A CA 1
ATOM 707 C C . VAL A 1 92 ? 22.662 -6.007 35.099 1.00 95.44 92 VAL A C 1
ATOM 709 O O . VAL A 1 92 ? 22.993 -5.090 34.345 1.00 95.44 92 VAL A O 1
ATOM 712 N N . PRO A 1 93 ? 22.080 -5.776 36.292 1.00 92.69 93 PRO A N 1
ATOM 713 C CA . PRO A 1 93 ? 21.890 -4.436 36.842 1.00 92.69 93 PRO A CA 1
ATOM 714 C C . PRO A 1 93 ? 23.215 -3.719 37.184 1.00 92.69 93 PRO A C 1
ATOM 716 O O . PRO A 1 93 ? 24.167 -4.379 37.606 1.00 92.69 93 PRO A O 1
ATOM 719 N N . PRO A 1 94 ? 23.274 -2.374 37.104 1.00 94.19 94 PRO A N 1
ATOM 720 C CA . PRO A 1 94 ? 22.230 -1.487 36.596 1.00 94.19 94 PRO A CA 1
ATOM 721 C C . PRO A 1 94 ? 22.161 -1.539 35.065 1.00 94.19 94 PRO A C 1
ATOM 723 O O . PRO A 1 94 ? 23.157 -1.306 34.378 1.00 94.19 94 PRO A O 1
ATOM 726 N N . VAL A 1 95 ? 20.971 -1.811 34.530 1.00 96.88 95 VAL A N 1
ATOM 727 C CA . VAL A 1 95 ? 20.768 -1.832 33.077 1.00 96.88 95 VAL A CA 1
ATOM 728 C C . VAL A 1 95 ? 20.849 -0.423 32.489 1.00 96.88 95 VAL A C 1
ATOM 730 O O . VAL A 1 95 ? 20.360 0.545 33.076 1.00 96.88 95 VAL A O 1
ATOM 733 N N . ARG A 1 96 ? 21.440 -0.311 31.301 1.00 96.56 96 ARG A N 1
ATOM 734 C CA . ARG A 1 96 ? 21.467 0.904 30.487 1.00 96.56 96 ARG A CA 1
ATOM 735 C C . ARG A 1 96 ? 20.471 0.765 29.350 1.00 96.56 96 ARG A C 1
ATOM 737 O O . ARG A 1 96 ? 20.449 -0.254 28.664 1.00 96.56 96 ARG A O 1
ATOM 744 N N . LEU A 1 97 ? 19.681 1.808 29.142 1.00 95.56 97 LEU A N 1
ATOM 745 C CA . LEU A 1 97 ? 18.716 1.907 28.057 1.00 95.56 97 LEU A CA 1
ATOM 746 C C . LEU A 1 97 ? 19.204 2.967 27.065 1.00 95.56 97 LEU A C 1
ATOM 748 O O . LEU A 1 97 ? 19.647 4.043 27.462 1.00 95.56 97 LEU A O 1
ATOM 752 N N . THR A 1 98 ? 19.186 2.666 25.771 1.00 94.50 98 THR A N 1
ATOM 753 C CA . THR A 1 98 ? 19.670 3.585 24.726 1.00 94.50 98 THR A CA 1
ATOM 754 C C . THR A 1 98 ? 18.776 3.482 23.496 1.00 94.50 98 THR A C 1
ATOM 756 O O . THR A 1 98 ? 18.247 2.412 23.211 1.00 94.50 98 THR A O 1
ATOM 759 N N . CYS A 1 99 ? 18.560 4.586 22.781 1.00 93.81 99 CYS A N 1
ATOM 760 C CA . CYS A 1 99 ? 17.796 4.547 21.532 1.00 93.81 99 CYS A CA 1
ATOM 761 C C . CYS A 1 99 ? 18.578 3.733 20.489 1.00 93.81 99 CYS A C 1
ATOM 763 O O . CYS A 1 99 ? 19.810 3.812 20.450 1.00 93.81 99 CYS A O 1
ATOM 765 N N . ALA A 1 100 ? 17.892 2.942 19.665 1.00 92.88 100 ALA A N 1
ATOM 766 C CA . ALA A 1 100 ? 18.524 2.284 18.527 1.00 92.88 100 ALA A CA 1
ATOM 767 C C . ALA A 1 100 ? 19.161 3.323 17.582 1.00 92.88 100 ALA A C 1
ATOM 769 O O . ALA A 1 100 ? 18.636 4.418 17.391 1.00 92.88 100 ALA A O 1
ATOM 770 N N . THR A 1 101 ? 20.311 2.987 16.999 1.00 90.25 101 THR A N 1
ATOM 771 C CA . THR A 1 101 ? 21.003 3.847 16.030 1.00 90.25 101 THR A CA 1
ATOM 772 C C . THR A 1 101 ? 20.472 3.594 14.623 1.00 90.25 101 THR A C 1
ATOM 774 O O . THR A 1 101 ? 20.489 2.451 14.161 1.00 90.25 101 THR A O 1
ATOM 777 N N . PHE A 1 102 ? 20.049 4.654 13.938 1.00 92.50 102 PHE A N 1
ATOM 778 C CA . PHE A 1 102 ? 19.479 4.586 12.593 1.00 92.50 102 PHE A CA 1
ATOM 779 C C . PHE A 1 102 ? 20.516 4.940 11.523 1.00 92.50 102 PHE A C 1
ATOM 781 O O . PHE A 1 102 ? 21.283 5.887 11.687 1.00 92.50 102 PHE A O 1
ATOM 788 N N . GLU A 1 103 ? 20.528 4.180 10.430 1.00 91.81 103 GLU A N 1
ATOM 789 C CA . GLU A 1 103 ? 21.385 4.414 9.258 1.00 91.81 103 GLU A CA 1
ATOM 790 C C . GLU A 1 103 ? 20.707 5.362 8.260 1.00 91.81 103 GLU A C 1
ATOM 792 O O . GLU A 1 103 ? 21.344 6.242 7.686 1.00 91.81 103 GLU A O 1
ATOM 797 N N . GLU A 1 104 ? 19.391 5.217 8.102 1.00 90.62 104 GLU A N 1
ATOM 798 C CA . GLU A 1 104 ? 18.543 6.084 7.289 1.00 90.62 104 GLU A CA 1
ATOM 799 C C . GLU A 1 104 ? 17.272 6.433 8.066 1.00 90.62 104 GLU A C 1
ATOM 801 O O . GLU A 1 104 ? 16.780 5.635 8.868 1.00 90.62 104 GLU A O 1
ATOM 806 N N . GLY A 1 105 ? 16.713 7.611 7.795 1.00 91.19 105 GLY A N 1
ATOM 807 C CA . GLY A 1 105 ? 15.423 8.021 8.330 1.00 91.19 105 GLY A CA 1
ATOM 808 C C . GLY A 1 105 ? 14.743 9.036 7.425 1.00 91.19 105 GLY A C 1
ATOM 809 O O . GLY A 1 105 ? 15.395 9.918 6.868 1.00 91.19 105 GLY A O 1
ATOM 810 N N . THR A 1 106 ? 13.427 8.928 7.285 1.00 94.56 106 THR A N 1
ATOM 811 C CA . THR A 1 106 ? 12.600 9.920 6.590 1.00 94.56 106 THR A CA 1
ATOM 812 C C . THR A 1 106 ? 11.429 10.333 7.468 1.00 94.56 106 THR A C 1
ATOM 814 O O . THR A 1 106 ? 11.004 9.598 8.361 1.00 94.56 106 THR A O 1
ATOM 817 N N . VAL A 1 107 ? 10.921 11.542 7.242 1.00 92.56 107 VAL A N 1
ATOM 818 C CA . VAL A 1 107 ? 9.791 12.082 7.996 1.00 92.56 107 VAL A CA 1
ATOM 819 C C . VAL A 1 107 ? 8.839 12.834 7.071 1.00 92.56 107 VAL A C 1
ATOM 821 O O . VAL A 1 107 ? 9.260 13.601 6.201 1.00 92.56 107 VAL A O 1
ATOM 824 N N . GLN A 1 108 ? 7.541 12.597 7.246 1.00 91.75 108 GLN A N 1
ATOM 825 C CA . GLN A 1 108 ? 6.475 13.196 6.447 1.00 91.75 108 GLN A CA 1
ATOM 826 C C . GLN A 1 108 ? 5.350 13.711 7.340 1.00 91.75 108 GLN A C 1
ATOM 828 O O . GLN A 1 108 ? 5.018 13.106 8.356 1.00 91.75 108 GLN A O 1
ATOM 833 N N . CYS A 1 109 ? 4.734 14.814 6.933 1.00 91.50 109 CYS A N 1
ATOM 834 C CA . CYS A 1 109 ? 3.555 15.380 7.568 1.00 91.50 109 CYS A CA 1
ATOM 835 C C . CYS A 1 109 ? 2.301 14.995 6.769 1.00 91.50 109 CYS A C 1
ATOM 837 O O . CYS A 1 109 ? 2.317 14.987 5.538 1.00 91.50 109 CYS A O 1
ATOM 839 N N . ILE A 1 110 ? 1.217 14.686 7.476 1.00 90.56 110 ILE A N 1
ATOM 840 C CA . ILE A 1 110 ? -0.133 14.495 6.942 1.00 90.56 110 ILE A CA 1
ATOM 841 C C . ILE A 1 110 ? -0.980 15.613 7.541 1.00 90.56 110 ILE A C 1
ATOM 843 O O . ILE A 1 110 ? -1.154 15.660 8.756 1.00 90.56 110 ILE A O 1
ATOM 847 N N . ALA A 1 111 ? -1.498 16.517 6.717 1.00 87.44 111 ALA A N 1
ATOM 848 C CA . ALA A 1 111 ? -2.290 17.652 7.173 1.00 87.44 111 ALA A CA 1
ATOM 849 C C . ALA A 1 111 ? -3.478 17.881 6.230 1.00 87.44 111 ALA A C 1
ATOM 851 O O . ALA A 1 111 ? -3.309 18.304 5.086 1.00 87.44 111 ALA A O 1
ATOM 852 N N . LEU A 1 112 ? -4.686 17.608 6.733 1.00 87.56 112 LEU A N 1
ATOM 853 C CA . LEU A 1 112 ? -5.964 17.739 6.019 1.00 87.56 112 LEU A CA 1
ATOM 854 C C . LEU A 1 112 ? -5.966 17.089 4.614 1.00 87.56 112 LEU A C 1
ATOM 856 O O . LEU A 1 112 ? -6.208 15.893 4.493 1.00 87.56 112 LEU A O 1
ATOM 860 N N . ASN A 1 113 ? -5.726 17.872 3.557 1.00 88.06 113 ASN A N 1
ATOM 861 C CA . ASN A 1 113 ? -5.760 17.462 2.147 1.00 88.06 113 ASN A CA 1
ATOM 862 C C . ASN A 1 113 ? -4.380 17.132 1.538 1.00 88.06 113 ASN A C 1
ATOM 864 O O . ASN A 1 113 ? -4.323 16.799 0.355 1.00 88.06 113 ASN A O 1
ATOM 868 N N . VAL A 1 114 ? -3.277 17.255 2.288 1.00 85.00 114 VAL A N 1
ATOM 869 C CA . VAL A 1 114 ? -1.906 17.050 1.777 1.00 85.00 114 VAL A CA 1
ATOM 870 C C . VAL A 1 114 ? -1.119 16.094 2.673 1.00 85.00 114 VAL A C 1
ATOM 872 O O . VAL A 1 114 ? -1.176 16.184 3.898 1.00 85.00 114 VAL A O 1
ATOM 875 N N . GLN A 1 115 ? -0.331 15.214 2.054 1.00 91.44 115 GLN A N 1
ATOM 876 C CA . GLN A 1 115 ? 0.669 14.380 2.718 1.00 91.44 115 GLN A CA 1
ATOM 877 C C . GLN A 1 115 ? 2.018 14.503 2.002 1.00 91.44 115 GLN A C 1
ATOM 879 O O . GLN A 1 115 ? 2.070 14.425 0.775 1.00 91.44 115 GLN A O 1
ATOM 884 N N . GLY A 1 116 ? 3.102 14.642 2.766 1.00 83.06 116 GLY A N 1
ATOM 885 C CA . GLY A 1 116 ? 4.472 14.561 2.264 1.00 83.06 116 GLY A CA 1
ATOM 886 C C . GLY A 1 116 ? 5.510 15.190 3.196 1.00 83.06 116 GLY A C 1
ATOM 887 O O . GLY A 1 116 ? 5.190 15.710 4.265 1.00 83.06 116 GLY A O 1
ATOM 888 N N . GLY A 1 117 ? 6.781 15.126 2.801 1.00 87.00 117 GLY A N 1
ATOM 889 C CA . GLY A 1 117 ? 7.874 15.819 3.493 1.00 87.00 117 GLY A CA 1
ATOM 890 C C . GLY A 1 117 ? 7.928 17.316 3.159 1.00 87.00 117 GLY A C 1
ATOM 891 O O . GLY A 1 117 ? 7.132 17.828 2.366 1.00 87.00 117 GLY A O 1
ATOM 892 N N . GLY A 1 118 ? 8.892 18.031 3.737 1.00 86.44 118 GLY A N 1
ATOM 893 C CA . GLY A 1 118 ? 9.150 19.432 3.399 1.00 86.44 118 GLY A CA 1
ATOM 894 C C . GLY A 1 118 ? 9.396 19.658 1.899 1.00 86.44 118 GLY A C 1
ATOM 895 O O . GLY A 1 118 ? 10.145 18.922 1.262 1.00 86.44 118 GLY A O 1
ATOM 896 N N . GLY A 1 119 ? 8.750 20.683 1.341 1.00 88.25 119 GLY A N 1
ATOM 897 C CA . GLY A 1 119 ? 8.719 20.989 -0.094 1.00 88.25 119 GLY A CA 1
ATOM 898 C C . GLY A 1 119 ? 7.455 20.496 -0.814 1.00 88.25 119 GLY A C 1
ATOM 899 O O . GLY A 1 119 ? 7.234 20.856 -1.970 1.00 88.25 119 GLY A O 1
ATOM 900 N N . THR A 1 120 ? 6.596 19.714 -0.151 1.00 89.12 120 THR A N 1
ATOM 901 C CA . THR A 1 120 ? 5.344 19.225 -0.747 1.00 89.12 120 THR A CA 1
ATOM 902 C C . THR A 1 120 ? 4.351 20.369 -0.949 1.00 89.12 120 THR A C 1
ATOM 904 O O . THR A 1 120 ? 4.146 21.193 -0.061 1.00 89.12 120 THR A O 1
ATOM 907 N N . SER A 1 121 ? 3.703 20.406 -2.112 1.00 91.44 121 SER A N 1
ATOM 908 C CA . SER A 1 121 ? 2.669 21.390 -2.451 1.00 91.44 121 SER A CA 1
ATOM 909 C C . SER A 1 121 ? 1.387 20.684 -2.881 1.00 91.44 121 SER A C 1
ATOM 911 O O . SER A 1 121 ? 1.439 19.650 -3.553 1.00 91.44 121 SER A O 1
ATOM 913 N N . ALA A 1 122 ? 0.238 21.241 -2.504 1.00 86.75 122 ALA A N 1
ATOM 914 C CA . ALA A 1 122 ? -1.061 20.745 -2.926 1.00 86.75 122 ALA A CA 1
ATOM 915 C C . ALA A 1 122 ? -1.197 20.806 -4.455 1.00 86.75 122 ALA A C 1
ATOM 917 O O . ALA A 1 122 ? -0.729 21.745 -5.102 1.00 86.75 122 ALA A O 1
ATOM 918 N N . GLN A 1 123 ? -1.865 19.813 -5.041 1.00 84.38 123 GLN A N 1
ATOM 919 C CA . GLN A 1 123 ? -2.256 19.891 -6.448 1.00 84.38 123 GLN A CA 1
ATOM 920 C C . GLN A 1 123 ? -3.344 20.963 -6.631 1.00 84.38 123 GLN A C 1
ATOM 922 O O . GLN A 1 123 ? -4.106 21.201 -5.691 1.00 84.38 123 GLN A O 1
ATOM 927 N N . PRO A 1 124 ? -3.450 21.619 -7.803 1.00 80.81 124 PRO A N 1
ATOM 928 C CA . PRO A 1 124 ? -4.480 22.625 -8.043 1.00 80.81 124 PRO A CA 1
ATOM 929 C C . PRO A 1 124 ? -5.883 22.088 -7.736 1.00 80.81 124 PRO A C 1
ATOM 931 O O . PRO A 1 124 ? -6.271 21.029 -8.233 1.00 80.81 124 PRO A O 1
ATOM 934 N N . ALA A 1 125 ? -6.636 22.816 -6.910 1.00 79.06 125 ALA A N 1
ATOM 935 C CA . ALA A 1 125 ? -7.990 22.429 -6.537 1.00 79.06 125 ALA A CA 1
ATOM 936 C C . ALA A 1 125 ? -8.909 22.395 -7.773 1.00 79.06 125 ALA A C 1
ATOM 938 O O . ALA A 1 125 ? -8.823 23.250 -8.659 1.00 79.06 125 ALA A O 1
ATOM 939 N N . ALA A 1 126 ? -9.808 21.410 -7.835 1.00 78.25 126 ALA A N 1
ATOM 940 C CA . ALA A 1 126 ? -10.802 21.322 -8.900 1.00 78.25 126 ALA A CA 1
ATOM 941 C C . ALA A 1 126 ? -11.784 22.515 -8.836 1.00 78.25 126 ALA A C 1
ATOM 943 O O . ALA A 1 126 ? -12.024 23.040 -7.743 1.00 78.25 126 ALA A O 1
ATOM 944 N N . PRO A 1 127 ? -12.401 22.937 -9.959 1.00 73.38 127 PRO A N 1
ATOM 945 C CA . PRO A 1 127 ? -13.356 24.045 -9.964 1.00 73.38 127 PRO A CA 1
ATOM 946 C C . PRO A 1 127 ? -14.473 23.860 -8.925 1.00 73.38 127 PRO A C 1
ATOM 948 O O . PRO A 1 127 ? -15.164 22.844 -8.927 1.00 73.38 127 PRO A O 1
ATOM 951 N N . GLY A 1 128 ? -14.644 24.842 -8.035 1.00 77.81 128 GLY A N 1
ATOM 952 C CA . GLY A 1 128 ? -15.607 24.777 -6.926 1.00 77.81 128 GLY A CA 1
ATOM 953 C C . GLY A 1 128 ? -15.096 24.098 -5.645 1.00 77.81 128 GLY A C 1
ATOM 954 O O . GLY A 1 128 ? -15.854 23.994 -4.685 1.00 77.81 128 GLY A O 1
ATOM 955 N N . THR A 1 129 ? -13.832 23.670 -5.599 1.00 81.12 129 THR A N 1
ATOM 956 C CA . THR A 1 129 ? -13.160 23.151 -4.392 1.00 81.12 129 THR A CA 1
ATOM 957 C C . THR A 1 129 ? -11.998 24.062 -3.977 1.00 81.12 129 THR A C 1
ATOM 959 O O . THR A 1 129 ? -11.608 24.954 -4.729 1.00 81.12 129 THR A O 1
ATOM 962 N N . PHE A 1 130 ? -11.443 23.851 -2.782 1.00 80.38 130 PHE A N 1
ATOM 963 C CA . PHE A 1 130 ? -10.283 24.583 -2.265 1.00 80.38 130 PHE A CA 1
ATOM 964 C C . PHE A 1 130 ? -9.283 23.613 -1.622 1.00 80.38 130 PHE A C 1
ATOM 966 O O . PHE A 1 130 ? -9.651 22.518 -1.196 1.00 80.38 130 PHE A O 1
ATOM 973 N N . ASN A 1 131 ? -8.024 24.036 -1.523 1.00 89.06 131 ASN A N 1
ATOM 974 C CA . ASN A 1 131 ? -7.001 23.349 -0.738 1.00 89.06 131 ASN A CA 1
ATOM 975 C C . ASN A 1 131 ? -6.955 23.963 0.664 1.00 89.06 131 ASN A C 1
ATOM 977 O O . ASN A 1 131 ? -6.830 25.179 0.787 1.00 89.06 131 ASN A O 1
ATOM 981 N N . ALA A 1 132 ? -7.060 23.158 1.724 1.00 91.38 132 ALA A N 1
ATOM 982 C CA . ALA A 1 132 ? -6.978 23.665 3.096 1.00 91.38 132 ALA A CA 1
ATOM 983 C C . ALA A 1 132 ? -5.517 23.951 3.491 1.00 91.38 132 ALA A C 1
ATOM 985 O O . ALA A 1 132 ? -5.189 25.040 3.956 1.00 91.38 132 ALA A O 1
ATOM 986 N N . VAL A 1 133 ? -4.636 22.985 3.239 1.00 94.31 133 VAL A N 1
ATOM 987 C CA . VAL A 1 133 ? -3.180 23.130 3.241 1.00 94.31 133 VAL A CA 1
ATOM 988 C C . VAL A 1 133 ? -2.726 23.308 1.798 1.00 94.31 133 VAL A C 1
ATOM 990 O O . VAL A 1 133 ? -3.126 22.541 0.919 1.00 94.31 133 VAL A O 1
ATOM 993 N N . GLU A 1 134 ? -1.892 24.314 1.562 1.00 93.06 134 GLU A N 1
ATOM 994 C CA . GLU A 1 134 ? -1.324 24.649 0.253 1.00 93.06 134 GLU A CA 1
ATOM 995 C C . GLU A 1 134 ? 0.107 24.121 0.125 1.00 93.06 134 GLU A C 1
ATOM 997 O O . GLU A 1 134 ? 0.468 23.546 -0.901 1.00 93.06 134 GLU A O 1
ATOM 1002 N N . HIS A 1 135 ? 0.905 24.251 1.190 1.00 92.12 135 HIS A N 1
ATOM 1003 C CA . HIS A 1 135 ? 2.300 23.814 1.223 1.00 92.12 135 HIS A CA 1
ATOM 1004 C C . HIS A 1 135 ? 2.672 23.188 2.570 1.00 92.12 135 HIS A C 1
ATOM 1006 O O . HIS A 1 135 ? 2.296 23.698 3.627 1.00 92.12 135 HIS A O 1
ATOM 1012 N N . ILE A 1 136 ? 3.480 22.129 2.516 1.00 93.94 136 ILE A N 1
ATOM 1013 C CA . ILE A 1 136 ? 4.226 21.562 3.641 1.00 93.94 136 ILE A CA 1
ATOM 1014 C C . ILE A 1 136 ? 5.699 21.909 3.422 1.00 93.94 136 ILE A C 1
ATOM 1016 O O . ILE A 1 136 ? 6.329 21.452 2.472 1.00 93.94 136 ILE A O 1
ATOM 1020 N N . LEU A 1 137 ? 6.268 22.708 4.314 1.00 91.44 137 LEU A N 1
ATOM 1021 C CA . LEU A 1 137 ? 7.681 23.082 4.346 1.00 91.44 137 LEU A CA 1
ATOM 1022 C C . LEU A 1 137 ? 8.347 22.468 5.586 1.00 91.44 137 LEU A C 1
ATOM 1024 O O . LEU A 1 137 ? 7.667 22.123 6.553 1.00 91.44 137 LEU A O 1
ATOM 1028 N N . GLY A 1 138 ? 9.678 22.369 5.585 1.00 91.19 138 GLY A N 1
ATOM 1029 C CA . GLY A 1 138 ? 10.453 21.873 6.726 1.00 91.19 138 GLY A CA 1
ATOM 1030 C C . GLY A 1 138 ? 11.230 20.595 6.418 1.00 91.19 138 GLY A C 1
ATOM 1031 O O . GLY A 1 138 ? 11.867 20.498 5.372 1.00 91.19 138 GLY A O 1
ATOM 1032 N N . ALA A 1 139 ? 11.217 19.644 7.349 1.00 87.88 139 ALA A N 1
ATOM 1033 C CA . ALA A 1 139 ? 12.033 18.437 7.297 1.00 87.88 139 ALA A CA 1
ATOM 1034 C C . ALA A 1 139 ? 11.537 17.392 6.278 1.00 87.88 139 ALA A C 1
ATOM 1036 O O . ALA A 1 139 ? 10.339 17.182 6.093 1.00 87.88 139 ALA A O 1
ATOM 1037 N N . THR A 1 140 ? 12.489 16.693 5.660 1.00 85.81 140 THR A N 1
ATOM 1038 C CA . THR A 1 140 ? 12.299 15.418 4.935 1.00 85.81 140 THR A CA 1
ATOM 1039 C C . THR A 1 140 ? 13.055 14.266 5.608 1.00 85.81 140 THR A C 1
ATOM 1041 O O . THR A 1 140 ? 12.661 13.109 5.491 1.00 85.81 140 THR A O 1
ATOM 1044 N N . VAL A 1 141 ? 14.105 14.603 6.363 1.00 94.69 141 VAL A N 1
ATOM 1045 C CA . VAL A 1 141 ? 14.911 13.740 7.235 1.00 94.69 141 VAL A CA 1
ATOM 1046 C C . VAL A 1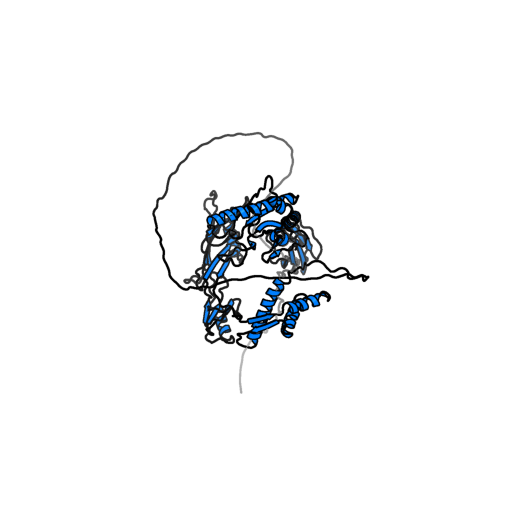 141 ? 14.890 14.384 8.634 1.00 94.69 141 VAL A C 1
ATOM 1048 O O . VAL A 1 141 ? 15.028 15.610 8.717 1.00 94.69 141 VAL A O 1
ATOM 1051 N N . PRO A 1 142 ? 14.663 13.628 9.725 1.00 95.88 142 PRO A N 1
ATOM 1052 C CA . PRO A 1 142 ? 14.694 14.165 11.089 1.00 95.88 142 PRO A CA 1
ATOM 1053 C C . PRO A 1 142 ? 16.138 14.417 11.567 1.00 95.88 142 PRO A C 1
ATOM 1055 O O . PRO A 1 142 ? 17.093 14.199 10.830 1.00 95.88 142 PRO A O 1
ATOM 1058 N N . SER A 1 143 ? 16.334 14.854 12.815 1.00 94.56 143 SER A N 1
ATOM 1059 C CA . SER A 1 143 ? 17.679 15.095 13.378 1.00 94.56 143 SER A CA 1
ATOM 1060 C C . SER A 1 143 ? 18.593 13.862 13.466 1.00 94.56 143 SER A C 1
ATOM 1062 O O . SER A 1 143 ? 19.788 14.041 13.686 1.00 94.56 143 SER A O 1
ATOM 1064 N N . MET A 1 144 ? 18.061 12.639 13.316 1.00 92.25 144 MET A N 1
ATOM 1065 C CA . MET A 1 144 ? 18.787 11.356 13.418 1.00 92.25 144 MET A CA 1
ATOM 1066 C C . MET A 1 144 ? 19.534 11.135 14.753 1.00 92.25 144 MET A C 1
ATOM 1068 O O . MET A 1 144 ? 20.361 10.234 14.875 1.00 92.25 144 MET A O 1
ATOM 1072 N N . ASP A 1 145 ? 19.230 11.942 15.772 1.00 90.25 145 ASP A N 1
ATOM 1073 C CA . ASP A 1 145 ? 19.651 11.750 17.158 1.00 90.25 145 ASP A CA 1
ATOM 1074 C C . ASP A 1 145 ? 18.588 10.959 17.945 1.00 90.25 145 ASP A C 1
ATOM 1076 O O . ASP A 1 145 ? 17.530 10.612 17.423 1.00 90.25 145 ASP A O 1
ATOM 1080 N N . ALA A 1 146 ? 18.829 10.690 19.231 1.00 86.38 146 ALA A N 1
ATOM 1081 C CA . ALA A 1 146 ? 17.876 9.948 20.065 1.00 86.38 146 ALA A CA 1
ATOM 1082 C C . ALA A 1 146 ? 16.483 10.613 20.167 1.00 86.38 146 ALA A C 1
ATOM 1084 O O . ALA A 1 146 ? 15.499 9.923 20.435 1.00 86.38 146 ALA A O 1
ATOM 1085 N N . ALA A 1 147 ? 16.393 11.929 19.940 1.00 91.50 147 ALA A N 1
ATOM 1086 C CA . ALA A 1 147 ? 15.143 12.679 19.974 1.00 91.50 147 ALA A CA 1
ATOM 1087 C C . ALA A 1 147 ? 14.391 12.661 18.632 1.00 91.50 147 ALA A C 1
ATOM 1089 O O . ALA A 1 147 ? 13.174 12.838 18.630 1.00 91.50 147 ALA A O 1
ATOM 1090 N N . ASN A 1 148 ? 15.078 12.447 17.503 1.00 95.50 148 ASN A N 1
ATOM 1091 C CA . ASN A 1 148 ? 14.496 12.396 16.157 1.00 95.50 148 ASN A CA 1
ATOM 1092 C C . ASN A 1 148 ? 13.535 13.566 15.877 1.00 95.50 148 ASN A C 1
ATOM 1094 O O . ASN A 1 148 ? 12.384 13.403 15.469 1.00 95.50 148 ASN A O 1
ATOM 1098 N N . ARG A 1 149 ? 13.999 14.785 16.141 1.00 96.62 149 ARG A N 1
ATOM 1099 C CA . ARG A 1 149 ? 13.215 16.005 15.976 1.00 96.62 149 ARG A CA 1
ATOM 1100 C C . ARG A 1 149 ? 12.983 16.311 14.500 1.00 96.62 149 ARG A C 1
ATOM 1102 O O . ARG A 1 149 ? 13.912 16.246 13.698 1.00 96.62 149 ARG A O 1
ATOM 1109 N N . ALA A 1 150 ? 11.762 16.711 14.158 1.00 97.38 150 ALA A N 1
ATOM 1110 C CA . ALA A 1 150 ? 11.400 17.149 12.813 1.00 97.38 150 ALA A CA 1
ATOM 1111 C C . ALA A 1 150 ? 10.559 18.428 12.876 1.00 97.38 150 ALA A C 1
ATOM 1113 O O . ALA A 1 150 ? 9.522 18.467 13.540 1.00 97.38 150 ALA A O 1
ATOM 1114 N N . ALA A 1 151 ? 11.024 19.482 12.204 1.00 97.38 151 ALA A N 1
ATOM 1115 C CA . ALA A 1 151 ? 10.346 20.773 12.141 1.00 97.38 151 ALA A CA 1
ATOM 1116 C C . ALA A 1 151 ? 9.517 20.887 10.858 1.00 97.38 151 ALA A C 1
ATOM 1118 O O . ALA A 1 151 ? 10.022 20.604 9.772 1.00 97.38 151 ALA A O 1
ATOM 1119 N N . PHE A 1 152 ? 8.278 21.356 10.982 1.00 97.50 152 PHE A N 1
ATOM 1120 C CA . PHE A 1 152 ? 7.355 21.576 9.874 1.00 97.50 152 PHE A CA 1
ATOM 1121 C C . PHE A 1 152 ? 6.759 22.984 9.918 1.00 97.50 152 PHE A C 1
ATOM 1123 O O . PHE A 1 152 ? 6.532 23.555 10.987 1.00 97.50 152 PHE A O 1
ATOM 1130 N N . SER A 1 153 ? 6.482 23.527 8.734 1.00 96.69 153 SER A N 1
ATOM 1131 C CA . SER A 1 153 ? 5.727 24.760 8.531 1.00 96.69 153 SER A CA 1
ATOM 1132 C C . SER A 1 153 ? 4.654 24.518 7.473 1.00 96.69 153 SER A C 1
ATOM 1134 O O . SER A 1 153 ? 4.977 24.112 6.360 1.00 96.69 153 SER A O 1
ATOM 1136 N N . LEU A 1 154 ? 3.389 24.756 7.807 1.00 97.31 154 LEU A N 1
ATOM 1137 C CA . LEU A 1 154 ? 2.252 24.614 6.899 1.00 97.31 154 LEU A CA 1
ATOM 1138 C C . LEU A 1 154 ? 1.780 25.993 6.447 1.00 97.31 154 LEU A C 1
ATOM 1140 O O . LEU A 1 154 ? 1.551 26.853 7.298 1.00 97.31 154 LEU A O 1
ATOM 1144 N N . SER A 1 155 ? 1.585 26.173 5.142 1.00 95.44 155 SER A N 1
ATOM 1145 C CA . SER A 1 155 ? 0.839 27.308 4.581 1.00 95.44 155 SER A CA 1
ATOM 1146 C C . SER A 1 155 ? -0.606 26.885 4.339 1.00 95.44 155 SER A C 1
ATOM 1148 O O . SER A 1 155 ? -0.845 25.833 3.740 1.00 95.44 155 SER A O 1
ATOM 1150 N N . LEU A 1 156 ? -1.557 27.687 4.815 1.00 95.44 156 LEU A N 1
ATOM 1151 C CA . LEU A 1 156 ? -2.993 27.421 4.750 1.00 95.44 156 LEU A CA 1
ATOM 1152 C C . LEU A 1 156 ? -3.731 28.539 4.012 1.00 95.44 156 LEU A C 1
ATOM 1154 O O . LEU A 1 156 ? -3.476 29.720 4.268 1.00 95.44 156 LEU A O 1
ATOM 1158 N N . SER A 1 157 ? -4.744 28.155 3.238 1.00 93.44 157 SER A N 1
ATOM 1159 C CA . SER A 1 157 ? -5.762 29.077 2.723 1.00 93.44 157 SER A CA 1
ATOM 1160 C C . SER A 1 157 ? -6.601 29.687 3.858 1.00 93.44 157 SER A C 1
ATOM 1162 O O . SER A 1 157 ? -6.557 29.234 5.008 1.00 93.44 157 SER A O 1
ATOM 1164 N N . ALA A 1 158 ? -7.400 30.718 3.564 1.00 91.19 158 ALA A N 1
ATOM 1165 C CA . ALA A 1 158 ? -8.282 31.353 4.552 1.00 91.19 158 ALA A CA 1
ATOM 1166 C C . ALA A 1 158 ? -9.312 30.364 5.144 1.00 91.19 158 ALA A C 1
ATOM 1168 O O . ALA A 1 158 ? -9.572 30.350 6.355 1.00 91.19 158 ALA A O 1
ATOM 1169 N N . GLU A 1 159 ? -9.864 29.501 4.292 1.00 90.19 159 GLU A N 1
ATOM 1170 C CA . GLU A 1 159 ? -10.767 28.412 4.648 1.00 90.19 159 GLU A CA 1
ATOM 1171 C C . GLU A 1 159 ? -10.030 27.348 5.472 1.00 90.19 159 GLU A C 1
ATOM 1173 O O . GLU A 1 159 ? -10.498 26.969 6.548 1.00 90.19 159 GLU A O 1
ATOM 1178 N N . GLY A 1 160 ? -8.841 26.923 5.029 1.00 92.56 160 GLY A N 1
ATOM 1179 C CA . GLY A 1 160 ? -8.021 25.934 5.730 1.00 92.56 160 GLY A CA 1
ATOM 1180 C C . GLY A 1 160 ? -7.581 26.374 7.124 1.00 92.56 160 GLY A C 1
ATOM 1181 O O . GLY A 1 160 ? -7.677 25.598 8.072 1.00 92.56 160 GLY A O 1
ATOM 1182 N N . ALA A 1 161 ? -7.192 27.641 7.285 1.00 94.44 161 ALA A N 1
ATOM 1183 C CA . ALA A 1 161 ? -6.889 28.228 8.587 1.00 94.44 161 ALA A CA 1
ATOM 1184 C C . ALA A 1 161 ? -8.111 28.240 9.518 1.00 94.44 161 ALA A C 1
ATOM 1186 O O . ALA A 1 161 ? -7.972 28.051 10.721 1.00 94.44 161 ALA A O 1
ATOM 1187 N N . THR A 1 162 ? -9.319 28.427 8.982 1.00 92.56 162 THR A N 1
ATOM 1188 C CA . THR A 1 162 ? -10.556 28.393 9.780 1.00 92.56 162 THR A CA 1
ATOM 1189 C C . THR A 1 162 ? -10.946 26.972 10.183 1.00 92.56 162 THR A C 1
ATOM 1191 O O . THR A 1 162 ? -11.304 26.747 11.336 1.00 92.56 162 THR A O 1
ATOM 1194 N N . ILE A 1 163 ? -10.804 26.005 9.277 1.00 91.88 163 ILE A N 1
ATOM 1195 C CA . ILE A 1 163 ? -11.033 24.583 9.565 1.00 91.88 163 ILE A CA 1
ATOM 1196 C C . ILE A 1 163 ? -10.048 24.076 10.619 1.00 91.88 163 ILE A C 1
ATOM 1198 O O . ILE A 1 163 ? -10.454 23.393 11.556 1.00 91.88 163 ILE A O 1
ATOM 1202 N N . LEU A 1 164 ? -8.767 24.433 10.497 1.00 92.75 164 LEU A N 1
ATOM 1203 C CA . LEU A 1 164 ? -7.746 24.001 11.443 1.00 92.75 164 LEU A CA 1
ATOM 1204 C C . LEU A 1 164 ? -7.935 24.631 12.831 1.00 92.75 164 LEU A C 1
ATOM 1206 O O . LEU A 1 164 ? -7.807 23.931 13.831 1.00 92.75 164 LEU A O 1
ATOM 1210 N N . GLU A 1 165 ? -8.275 25.923 12.897 1.00 93.12 165 GLU A N 1
ATOM 1211 C CA . GLU A 1 165 ? -8.601 26.616 14.151 1.00 93.12 165 GLU A CA 1
ATOM 1212 C C . GLU A 1 165 ? -9.734 25.911 14.906 1.00 93.12 165 GLU A C 1
ATOM 1214 O O . GLU A 1 165 ? -9.593 25.615 16.094 1.00 93.12 165 GLU A O 1
ATOM 1219 N N . GLN A 1 166 ? -10.826 25.592 14.205 1.00 90.62 166 GLN A N 1
ATOM 1220 C CA . GLN A 1 166 ? -11.972 24.899 14.784 1.00 90.62 166 GLN A CA 1
ATOM 1221 C C . GLN A 1 166 ? -11.600 23.474 15.220 1.00 90.62 166 GLN A C 1
ATOM 1223 O O . GLN A 1 166 ? -11.826 23.111 16.369 1.00 90.62 166 GLN A O 1
ATOM 1228 N N . ALA A 1 167 ? -10.948 22.696 14.348 1.00 87.88 167 ALA A N 1
ATOM 1229 C CA . ALA A 1 167 ? -10.5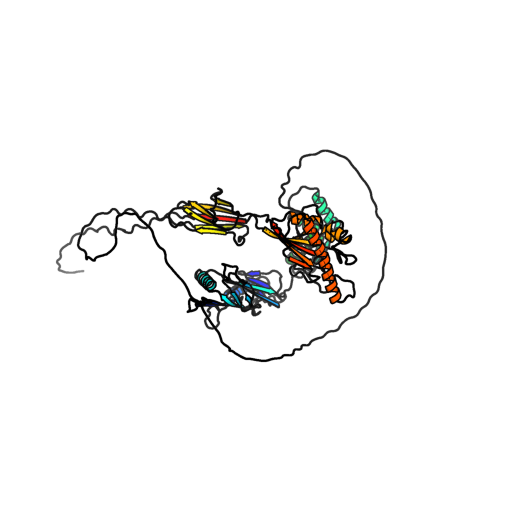46 21.322 14.647 1.00 87.88 167 ALA A CA 1
ATOM 1230 C C . ALA A 1 167 ? -9.626 21.230 15.878 1.00 87.88 167 ALA A C 1
ATOM 1232 O O . ALA A 1 167 ? -9.824 20.364 16.728 1.00 87.88 167 ALA A O 1
ATOM 1233 N N . LEU A 1 168 ? -8.649 22.135 16.010 1.00 89.12 168 LEU A N 1
ATOM 1234 C CA . LEU A 1 168 ? -7.772 22.193 17.185 1.00 89.12 168 LEU A CA 1
ATOM 1235 C C . LEU A 1 168 ? -8.518 22.651 18.449 1.00 89.12 168 LEU A C 1
ATOM 1237 O O . LEU A 1 168 ? -8.227 22.152 19.535 1.00 89.12 168 LEU A O 1
ATOM 1241 N N . SER A 1 169 ? -9.482 23.569 18.319 1.00 91.00 169 SER A N 1
ATOM 1242 C CA . SER A 1 169 ? -10.306 24.046 19.443 1.00 91.00 169 SER A CA 1
ATOM 1243 C C . SER A 1 169 ? -11.255 22.964 19.971 1.00 91.00 169 SER A C 1
ATOM 1245 O O . SER A 1 169 ? -11.447 22.857 21.180 1.00 91.00 169 SER A O 1
ATOM 1247 N N . ASP A 1 170 ? -11.775 22.118 19.078 1.00 90.75 170 ASP A N 1
ATOM 1248 C CA . ASP A 1 170 ? -12.643 20.978 19.397 1.00 90.75 170 ASP A CA 1
ATOM 1249 C C . ASP A 1 170 ? -11.854 19.721 19.833 1.00 90.75 170 ASP A C 1
ATOM 1251 O O . ASP A 1 170 ? -12.431 18.652 20.035 1.00 90.75 170 ASP A O 1
ATOM 1255 N N . GLY A 1 171 ? -10.526 19.823 19.986 1.00 82.31 171 GLY A N 1
ATOM 1256 C CA . GLY A 1 171 ? -9.664 18.732 20.455 1.00 82.31 171 GLY A CA 1
ATOM 1257 C C . GLY A 1 171 ? -9.389 17.630 19.425 1.00 82.31 171 GLY A C 1
ATOM 1258 O O . GLY A 1 171 ? -8.931 16.549 19.794 1.00 82.31 171 GLY A O 1
ATOM 1259 N N . MET A 1 172 ? -9.652 17.881 18.140 1.00 84.00 172 MET A N 1
ATOM 1260 C CA . MET A 1 172 ? -9.325 16.956 17.054 1.00 84.00 172 MET A CA 1
ATOM 1261 C C . MET A 1 172 ? -7.822 16.978 16.733 1.00 84.00 172 MET A C 1
ATOM 1263 O O . MET A 1 172 ? -7.106 17.933 17.035 1.00 84.00 172 MET A O 1
ATOM 1267 N N . THR A 1 173 ? -7.347 15.944 16.034 1.00 83.81 173 THR A N 1
ATOM 1268 C CA . THR A 1 173 ? -5.954 15.815 15.569 1.00 83.81 173 THR A CA 1
ATOM 1269 C C . THR A 1 173 ? -5.861 15.914 14.034 1.00 83.81 173 THR A C 1
ATOM 1271 O O . THR A 1 173 ? -5.652 14.902 13.366 1.00 83.81 173 THR A O 1
ATOM 1274 N N . PRO A 1 174 ? -6.030 17.112 13.435 1.00 86.69 174 PRO A N 1
ATOM 1275 C CA . PRO A 1 174 ? -6.040 17.315 11.976 1.00 86.69 174 PRO A CA 1
ATOM 1276 C C . PRO A 1 174 ? -4.656 17.227 11.300 1.00 86.69 174 PRO A C 1
ATOM 1278 O O . PRO A 1 174 ? -4.562 17.356 10.077 1.00 86.69 174 PRO A O 1
ATOM 1281 N N . ILE A 1 175 ? -3.589 17.060 12.089 1.00 91.56 175 ILE A N 1
ATOM 1282 C CA . ILE A 1 175 ? -2.198 16.954 11.643 1.00 91.56 175 ILE A CA 1
ATOM 1283 C C . ILE A 1 175 ? -1.582 15.704 12.281 1.00 91.56 175 ILE A C 1
ATOM 1285 O O . ILE A 1 175 ? -1.657 15.532 13.498 1.00 91.56 175 ILE A O 1
ATOM 1289 N N . GLY A 1 176 ? -0.940 14.868 11.468 1.00 91.31 176 GLY A N 1
ATOM 1290 C CA . GLY A 1 176 ? -0.118 13.736 11.890 1.00 91.31 176 GLY A CA 1
ATOM 1291 C C . GLY A 1 176 ? 1.288 13.817 11.293 1.00 91.31 176 GLY A C 1
ATOM 1292 O O . GLY A 1 176 ? 1.508 14.488 10.285 1.00 91.31 176 GLY A O 1
ATOM 1293 N N . VAL A 1 177 ? 2.248 13.125 11.904 1.00 94.31 177 VAL A N 1
ATOM 1294 C CA . VAL A 1 177 ? 3.612 12.983 11.373 1.00 94.31 177 VAL A CA 1
ATOM 1295 C C . VAL A 1 177 ? 3.997 11.512 11.390 1.00 94.31 177 VAL A C 1
ATOM 1297 O O . VAL A 1 177 ? 3.818 10.832 12.399 1.00 94.31 177 VAL A O 1
ATOM 1300 N N . VAL A 1 178 ? 4.520 11.036 10.264 1.00 92.94 178 VAL A N 1
ATOM 1301 C CA . VAL A 1 178 ? 4.992 9.666 10.063 1.00 92.94 178 VAL A CA 1
ATOM 1302 C C . VAL A 1 178 ? 6.509 9.691 9.954 1.00 92.94 178 VAL A C 1
ATOM 1304 O O . VAL A 1 178 ? 7.070 10.519 9.236 1.00 92.94 178 VAL A O 1
ATOM 1307 N N . TYR A 1 179 ? 7.149 8.769 10.661 1.00 93.56 179 TYR A N 1
ATOM 1308 C CA . TYR A 1 179 ? 8.582 8.523 10.610 1.00 93.56 179 TYR A CA 1
ATOM 1309 C C . TYR A 1 179 ? 8.825 7.117 10.063 1.00 93.56 179 TYR A C 1
ATOM 1311 O O . TYR A 1 179 ? 8.152 6.174 10.478 1.00 93.56 179 TYR A O 1
ATOM 1319 N N . ASP A 1 180 ? 9.803 6.986 9.176 1.00 92.62 180 ASP A N 1
ATOM 1320 C CA . ASP A 1 180 ? 10.320 5.712 8.674 1.00 92.62 180 ASP A CA 1
ATOM 1321 C C . ASP A 1 180 ? 11.825 5.676 8.959 1.00 92.62 180 ASP A C 1
ATOM 1323 O O . ASP A 1 180 ? 12.505 6.685 8.754 1.00 92.62 180 ASP A O 1
ATOM 1327 N N . PHE A 1 181 ? 12.340 4.555 9.466 1.00 90.75 181 PHE A N 1
ATOM 1328 C CA . PHE A 1 181 ? 13.751 4.397 9.811 1.00 90.75 181 PHE A CA 1
ATOM 1329 C C . PHE A 1 181 ? 14.290 3.021 9.433 1.00 90.75 181 PHE A C 1
ATOM 1331 O O . PHE A 1 181 ? 13.628 2.000 9.627 1.00 90.75 181 PHE A O 1
ATOM 1338 N N . LYS A 1 182 ? 15.568 2.990 9.050 1.00 90.75 182 LYS A N 1
ATOM 1339 C CA . LYS A 1 182 ? 16.367 1.767 8.924 1.00 90.75 182 LYS A CA 1
ATOM 1340 C C . LYS A 1 182 ? 17.429 1.728 10.017 1.00 90.75 182 LYS A C 1
ATOM 1342 O O . LYS A 1 182 ? 18.093 2.730 10.273 1.00 90.75 182 LYS A O 1
ATOM 1347 N N . TYR A 1 183 ? 17.609 0.570 10.644 1.00 89.19 183 TYR A N 1
ATOM 1348 C CA . TYR A 1 183 ? 18.636 0.324 11.658 1.00 89.19 183 TYR A CA 1
ATOM 1349 C C . TYR A 1 183 ? 19.286 -1.042 11.447 1.00 89.19 183 TYR A C 1
ATOM 1351 O O . TYR A 1 183 ? 18.647 -1.983 10.971 1.00 89.19 183 TYR A O 1
ATOM 1359 N N . LEU A 1 184 ? 20.552 -1.153 11.845 1.00 87.50 184 LEU A N 1
ATOM 1360 C CA . LEU A 1 184 ? 21.301 -2.403 11.806 1.00 87.50 184 LEU A CA 1
ATOM 1361 C C . LEU A 1 184 ? 21.046 -3.230 13.074 1.00 87.50 184 LEU A C 1
ATOM 1363 O O . LEU A 1 184 ? 21.037 -2.701 14.188 1.00 87.50 184 LEU A O 1
ATOM 1367 N N . ALA A 1 185 ? 20.870 -4.543 12.915 1.00 87.25 185 ALA A N 1
ATOM 1368 C CA . ALA A 1 185 ? 20.613 -5.459 14.022 1.00 87.25 185 ALA A CA 1
ATOM 1369 C C . ALA A 1 185 ? 21.198 -6.859 13.775 1.00 87.25 185 ALA A C 1
ATOM 1371 O O . ALA A 1 185 ? 21.262 -7.337 12.641 1.00 87.25 185 ALA A O 1
ATOM 1372 N N . MET A 1 186 ? 21.576 -7.547 14.854 1.00 84.06 186 MET A N 1
ATOM 1373 C CA . MET A 1 186 ? 21.887 -8.976 14.831 1.00 84.06 186 MET A CA 1
ATOM 1374 C C . MET A 1 186 ? 20.587 -9.773 14.720 1.00 84.06 186 MET A C 1
ATOM 1376 O O . MET A 1 186 ? 19.722 -9.690 15.593 1.00 84.06 186 MET A O 1
ATOM 1380 N N . ARG A 1 187 ? 20.463 -10.590 13.671 1.00 73.25 187 ARG A N 1
ATOM 1381 C CA . ARG A 1 187 ? 19.466 -11.670 13.633 1.00 73.25 187 ARG A CA 1
ATOM 1382 C C . ARG A 1 187 ? 19.955 -12.849 14.489 1.00 73.25 187 ARG A C 1
ATOM 1384 O O . ARG A 1 187 ? 21.167 -13.076 14.513 1.00 73.25 187 ARG A O 1
ATOM 1391 N N . PRO A 1 188 ? 19.055 -13.619 15.129 1.00 63.22 188 PRO A N 1
ATOM 1392 C CA . PRO A 1 188 ? 19.409 -14.900 15.734 1.00 63.22 188 PRO A CA 1
ATOM 1393 C C . PRO A 1 188 ? 20.128 -15.798 14.720 1.00 63.22 188 PRO A C 1
ATOM 1395 O O . PRO A 1 188 ? 19.721 -15.891 13.558 1.00 63.22 188 PRO A O 1
ATOM 1398 N N . ALA A 1 189 ? 21.221 -16.428 15.145 1.00 64.44 189 ALA A N 1
ATOM 1399 C CA . ALA A 1 189 ? 22.041 -17.259 14.275 1.00 64.44 189 ALA A CA 1
ATOM 1400 C C . ALA A 1 189 ? 21.462 -18.676 14.195 1.00 64.44 189 ALA A C 1
ATOM 1402 O O . ALA A 1 189 ? 21.775 -19.518 15.031 1.00 64.44 189 ALA A O 1
ATOM 1403 N N . LEU A 1 190 ? 20.648 -18.953 13.172 1.00 65.38 190 LEU A N 1
ATOM 1404 C CA . LEU A 1 190 ? 20.208 -20.319 12.899 1.00 65.38 190 LEU A CA 1
ATOM 1405 C C . LEU A 1 190 ? 21.380 -21.126 12.338 1.00 65.38 190 LEU A C 1
ATOM 1407 O O . LEU A 1 190 ? 21.796 -20.916 11.197 1.00 65.38 190 LEU A O 1
ATOM 1411 N N . ARG A 1 191 ? 21.913 -22.049 13.138 1.00 72.06 191 ARG A N 1
ATOM 1412 C CA . ARG A 1 191 ? 22.939 -22.992 12.692 1.00 72.06 191 ARG A CA 1
ATOM 1413 C C . ARG A 1 191 ? 22.365 -24.401 12.714 1.00 72.06 191 ARG A C 1
ATOM 1415 O O . ARG A 1 191 ? 22.517 -25.130 13.691 1.00 72.06 191 ARG A O 1
ATOM 1422 N N . VAL A 1 192 ? 21.668 -24.741 11.634 1.00 80.81 192 VAL A N 1
ATOM 1423 C CA . VAL A 1 192 ? 20.940 -26.005 11.497 1.00 80.81 192 VAL A CA 1
ATOM 1424 C C . VAL A 1 192 ? 21.312 -26.721 10.211 1.00 80.81 192 VAL A C 1
ATOM 1426 O O . VAL A 1 192 ? 21.374 -26.107 9.146 1.00 80.81 192 VAL A O 1
ATOM 1429 N N . THR A 1 193 ? 21.499 -28.029 10.319 1.00 84.25 193 THR A N 1
ATOM 1430 C CA . THR A 1 193 ? 21.572 -28.936 9.176 1.00 84.25 193 THR A CA 1
ATOM 1431 C C . THR A 1 193 ? 20.259 -29.711 9.111 1.00 84.25 193 THR A C 1
ATOM 1433 O O . THR A 1 193 ? 19.879 -30.373 10.075 1.00 84.25 193 THR A O 1
ATOM 1436 N N . ILE A 1 194 ? 19.549 -29.599 7.985 1.00 87.50 194 ILE A N 1
ATOM 1437 C CA . ILE A 1 194 ? 18.283 -30.299 7.737 1.00 87.50 194 ILE A CA 1
ATOM 1438 C C . ILE A 1 194 ? 18.529 -31.364 6.671 1.00 87.50 194 ILE A C 1
ATOM 1440 O O . ILE A 1 194 ? 18.914 -31.039 5.547 1.00 87.50 194 ILE A O 1
ATOM 1444 N N . THR A 1 195 ? 18.289 -32.627 7.016 1.00 87.75 195 THR A N 1
ATOM 1445 C CA . THR A 1 195 ? 18.341 -33.757 6.080 1.00 87.75 195 THR A CA 1
ATOM 1446 C C . THR A 1 195 ? 16.930 -34.293 5.893 1.00 87.75 195 THR A C 1
ATOM 1448 O O . THR A 1 195 ? 16.264 -34.618 6.868 1.00 87.75 195 THR A O 1
ATOM 1451 N N . ALA A 1 196 ? 16.452 -34.383 4.653 1.00 86.50 196 ALA A N 1
ATOM 1452 C CA . ALA A 1 196 ? 15.065 -34.737 4.368 1.00 86.50 196 ALA A CA 1
ATOM 1453 C C . ALA A 1 196 ? 14.963 -35.692 3.172 1.00 86.50 196 ALA A C 1
ATOM 1455 O O . ALA A 1 196 ? 15.549 -35.440 2.119 1.00 86.50 196 ALA A O 1
ATOM 1456 N N . ASP A 1 197 ? 14.190 -36.769 3.320 1.00 84.38 197 ASP A N 1
ATOM 1457 C CA . ASP A 1 197 ? 13.887 -37.709 2.236 1.00 84.38 197 ASP A CA 1
ATOM 1458 C C . ASP A 1 197 ? 12.643 -37.240 1.467 1.00 84.38 197 ASP A C 1
ATOM 1460 O O . ASP A 1 197 ? 11.500 -37.464 1.870 1.00 84.38 197 ASP A O 1
ATOM 1464 N N . PHE A 1 198 ? 12.876 -36.549 0.352 1.00 78.69 198 PHE A N 1
ATOM 1465 C CA . PHE A 1 198 ? 11.821 -35.916 -0.441 1.00 78.69 198 PHE A CA 1
ATOM 1466 C C . PHE A 1 198 ? 10.823 -36.937 -1.021 1.00 78.69 198 PHE A C 1
ATOM 1468 O O . PHE A 1 198 ? 9.637 -36.631 -1.122 1.00 78.69 198 PHE A O 1
ATOM 1475 N N . GLU A 1 199 ? 11.253 -38.157 -1.352 1.00 76.06 199 GLU A N 1
ATOM 1476 C CA . GLU A 1 199 ? 10.350 -39.194 -1.865 1.00 76.06 199 GLU A CA 1
ATOM 1477 C C . GLU A 1 199 ? 9.403 -39.679 -0.761 1.00 76.06 199 GLU A C 1
ATOM 1479 O O . GLU A 1 199 ? 8.190 -39.768 -0.962 1.00 76.06 199 GLU A O 1
ATOM 1484 N N . ARG A 1 200 ? 9.924 -39.917 0.447 1.00 75.62 200 ARG A N 1
ATOM 1485 C CA . ARG A 1 200 ? 9.113 -40.364 1.589 1.00 75.62 200 ARG A CA 1
ATOM 1486 C C . ARG A 1 200 ? 8.181 -39.275 2.123 1.00 75.62 200 ARG A C 1
ATOM 1488 O O . ARG A 1 200 ? 7.057 -39.602 2.499 1.00 75.62 200 ARG A O 1
ATOM 1495 N N . ILE A 1 201 ? 8.591 -38.004 2.113 1.00 75.06 201 ILE A N 1
ATOM 1496 C CA . ILE A 1 201 ? 7.710 -36.873 2.468 1.00 75.06 201 ILE A CA 1
ATOM 1497 C C . ILE A 1 201 ? 6.586 -36.744 1.427 1.00 75.06 201 ILE A C 1
ATOM 1499 O O . ILE A 1 201 ? 5.419 -36.651 1.807 1.00 75.06 201 ILE A O 1
ATOM 1503 N N . TYR A 1 202 ? 6.898 -36.815 0.126 1.00 69.75 202 TYR A N 1
ATOM 1504 C CA . TYR A 1 202 ? 5.879 -36.787 -0.928 1.00 69.75 202 TYR A CA 1
ATOM 1505 C C . TYR A 1 202 ? 4.894 -37.955 -0.798 1.00 69.75 202 TYR A C 1
ATOM 1507 O O . TYR A 1 202 ? 3.686 -37.731 -0.807 1.00 69.75 202 TYR A O 1
ATOM 1515 N N . ASN A 1 203 ? 5.392 -39.179 -0.592 1.00 64.88 203 ASN A N 1
ATOM 1516 C CA . ASN A 1 203 ? 4.565 -40.373 -0.403 1.00 64.88 203 ASN A CA 1
ATOM 1517 C C . ASN A 1 203 ? 3.675 -40.291 0.849 1.00 64.88 203 ASN A C 1
ATOM 1519 O O . ASN A 1 203 ? 2.542 -40.764 0.827 1.00 64.88 203 ASN A O 1
ATOM 1523 N N . HIS A 1 204 ? 4.143 -39.657 1.929 1.00 66.88 204 HIS A N 1
ATOM 1524 C CA . HIS A 1 204 ? 3.332 -39.416 3.125 1.00 66.88 204 HIS A CA 1
ATOM 1525 C C . HIS A 1 204 ? 2.161 -38.457 2.844 1.00 66.88 204 HIS A C 1
ATOM 1527 O O . HIS A 1 204 ? 1.027 -38.729 3.238 1.00 66.88 204 HIS A O 1
ATOM 1533 N N . PHE A 1 205 ? 2.404 -37.357 2.123 1.00 67.56 205 PHE A N 1
ATOM 1534 C CA . PHE A 1 205 ? 1.342 -36.411 1.766 1.00 67.56 205 PHE A CA 1
ATOM 1535 C C . PHE A 1 205 ? 0.411 -36.931 0.660 1.00 67.56 205 PHE A C 1
ATOM 1537 O O . PHE A 1 205 ? -0.793 -36.688 0.736 1.00 67.56 205 PHE A O 1
ATOM 1544 N N . SER A 1 206 ? 0.903 -37.693 -0.320 1.00 57.84 206 SER A N 1
ATOM 1545 C CA . SER A 1 206 ? 0.054 -38.278 -1.366 1.00 57.84 206 SER A CA 1
ATOM 1546 C C . SER A 1 206 ? -0.812 -39.428 -0.841 1.00 57.84 206 SER A C 1
ATOM 1548 O O . SER A 1 206 ? -1.993 -39.479 -1.173 1.00 57.84 206 SER A O 1
ATOM 1550 N N . ALA A 1 207 ? -0.307 -40.262 0.076 1.00 51.31 207 ALA A N 1
ATOM 1551 C CA . ALA A 1 207 ? -1.127 -41.255 0.779 1.00 51.31 207 ALA A CA 1
ATOM 1552 C C . ALA A 1 207 ? -2.245 -40.616 1.631 1.00 51.31 207 ALA A C 1
ATOM 1554 O O . ALA A 1 207 ? -3.301 -41.218 1.818 1.00 51.31 207 ALA A O 1
ATOM 1555 N N . SER A 1 208 ? -2.060 -39.379 2.112 1.00 48.78 208 SER A N 1
ATOM 1556 C CA . SER A 1 208 ? -3.103 -38.649 2.851 1.00 48.78 208 SER A CA 1
ATOM 1557 C C . SER A 1 208 ? -4.252 -38.116 1.975 1.00 48.78 208 SER A C 1
ATOM 1559 O O . SER A 1 208 ? -5.268 -37.686 2.518 1.00 48.78 208 SER A O 1
ATOM 1561 N N . LEU A 1 209 ? -4.136 -38.178 0.639 1.00 41.12 209 LEU A N 1
ATOM 1562 C CA . LEU A 1 209 ? -5.158 -37.702 -0.308 1.00 41.12 209 LEU A CA 1
ATOM 1563 C C . LEU A 1 209 ? -6.194 -38.763 -0.722 1.00 41.12 209 LEU A C 1
ATOM 1565 O O . LEU A 1 209 ? -7.201 -38.406 -1.330 1.00 41.12 209 LEU A O 1
ATOM 1569 N N . GLU A 1 210 ? -6.007 -40.041 -0.373 1.00 40.09 210 GLU A N 1
ATOM 1570 C CA . GLU A 1 210 ? -7.042 -41.079 -0.563 1.00 40.09 210 GLU A CA 1
ATOM 1571 C C . GLU A 1 210 ? -8.089 -41.094 0.578 1.00 40.09 210 GLU A C 1
ATOM 1573 O O . GLU A 1 210 ? -9.090 -41.810 0.509 1.00 40.09 210 GLU A O 1
ATOM 1578 N N . GLY A 1 211 ? -7.892 -40.272 1.619 1.00 32.00 211 GLY A N 1
ATOM 1579 C CA . GLY A 1 211 ? -8.825 -40.042 2.728 1.00 32.00 211 GLY A CA 1
ATOM 1580 C C . GLY A 1 211 ? -9.610 -38.727 2.599 1.00 32.00 211 GLY A C 1
ATOM 1581 O O . GLY A 1 211 ? -9.143 -37.753 2.017 1.00 32.00 211 GLY A O 1
ATOM 1582 N N . GLN A 1 212 ? -10.830 -38.686 3.146 1.00 30.52 212 GLN A N 1
ATOM 1583 C CA . GLN A 1 212 ? -11.767 -37.564 2.977 1.00 30.52 212 GLN A CA 1
ATOM 1584 C C . GLN A 1 212 ? -11.276 -36.216 3.554 1.00 30.52 212 GLN A C 1
ATOM 1586 O O . GLN A 1 212 ? -10.684 -36.147 4.628 1.00 30.52 212 GLN A O 1
ATOM 1591 N N . TYR A 1 213 ? -11.633 -35.128 2.860 1.00 37.84 213 TYR A N 1
ATOM 1592 C CA . TYR A 1 213 ? -11.364 -33.724 3.212 1.00 37.84 213 TYR A CA 1
ATOM 1593 C C . TYR A 1 213 ? -11.822 -33.322 4.636 1.00 37.84 213 TYR A C 1
ATOM 1595 O O . TYR A 1 213 ? -13.015 -33.110 4.860 1.00 37.84 213 TYR A O 1
ATOM 1603 N N . ALA A 1 214 ? -10.877 -33.064 5.552 1.00 30.16 214 ALA A N 1
ATOM 1604 C CA . ALA A 1 214 ? -11.050 -32.171 6.711 1.00 30.16 214 ALA A CA 1
ATOM 1605 C C . ALA A 1 214 ? -9.694 -31.708 7.303 1.00 30.16 214 ALA A C 1
ATOM 1607 O O . ALA A 1 214 ? -8.723 -32.452 7.284 1.00 30.16 214 ALA A O 1
ATOM 1608 N N . TRP A 1 215 ? -9.657 -30.492 7.874 1.00 30.53 215 TRP A N 1
ATOM 1609 C CA . TRP A 1 215 ? -8.524 -29.854 8.593 1.00 30.53 215 TRP A CA 1
ATOM 1610 C C . TRP A 1 215 ? -7.257 -29.457 7.806 1.00 30.53 215 TRP A C 1
ATOM 1612 O O . TRP A 1 215 ? -6.163 -29.986 8.003 1.00 30.53 215 TRP A O 1
ATOM 1622 N N . PHE A 1 216 ? -7.365 -28.370 7.035 1.00 46.19 216 PHE A N 1
ATOM 1623 C CA . PHE A 1 216 ? -6.192 -27.638 6.538 1.00 46.19 216 PHE A CA 1
ATOM 1624 C C . PHE A 1 216 ? -5.455 -26.854 7.650 1.00 46.19 216 PHE A C 1
ATOM 1626 O O . PHE A 1 216 ? -6.057 -26.407 8.627 1.00 46.19 216 PHE A O 1
ATOM 1633 N N . LYS A 1 217 ? -4.139 -26.672 7.465 1.00 43.03 217 LYS A N 1
ATOM 1634 C CA . LYS A 1 217 ? -3.124 -26.199 8.437 1.00 43.03 217 LYS A CA 1
ATOM 1635 C C . LYS A 1 217 ? -2.830 -27.157 9.599 1.00 43.03 217 LYS A C 1
ATOM 1637 O O . LYS A 1 217 ? -1.759 -27.751 9.577 1.00 43.03 217 LYS A O 1
ATOM 1642 N N . ALA A 1 218 ? -3.753 -27.395 10.533 1.00 42.22 218 ALA A N 1
ATOM 1643 C CA . ALA A 1 218 ? -3.456 -28.207 11.729 1.00 42.22 218 ALA A CA 1
ATOM 1644 C C . ALA A 1 218 ? -2.974 -29.642 11.407 1.00 42.22 218 ALA A C 1
ATOM 1646 O O . ALA A 1 218 ? -2.065 -30.150 12.060 1.00 42.22 218 ALA A O 1
ATOM 1647 N N . GLY A 1 219 ? -3.533 -30.279 10.369 1.00 57.41 219 GLY A N 1
ATOM 1648 C CA . GLY A 1 219 ? -3.078 -31.597 9.908 1.00 57.41 219 GLY A CA 1
ATOM 1649 C C . GLY A 1 219 ? -1.723 -31.580 9.189 1.00 57.41 219 GLY A C 1
ATOM 1650 O O . GLY A 1 219 ? -1.002 -32.570 9.235 1.00 57.41 219 GLY A O 1
ATOM 1651 N N . ILE A 1 220 ? -1.344 -30.459 8.565 1.00 63.62 220 ILE A N 1
ATOM 1652 C CA . ILE A 1 220 ? -0.045 -30.306 7.887 1.00 63.62 220 ILE A CA 1
ATOM 1653 C C . ILE A 1 220 ? 1.061 -30.129 8.929 1.00 63.62 220 ILE A C 1
ATOM 1655 O O . ILE A 1 220 ? 2.107 -30.759 8.811 1.00 63.62 220 ILE A O 1
ATOM 1659 N N . ASP A 1 221 ? 0.812 -29.334 9.971 1.00 66.06 221 ASP A N 1
ATOM 1660 C CA . ASP A 1 221 ? 1.744 -29.159 11.088 1.00 66.06 221 ASP A CA 1
ATOM 1661 C C . ASP A 1 221 ? 2.024 -30.509 11.771 1.00 66.06 221 ASP A C 1
ATOM 1663 O O . ASP A 1 221 ? 3.173 -30.945 11.826 1.00 66.06 221 ASP A O 1
ATOM 1667 N N . ALA A 1 222 ? 0.970 -31.246 12.145 1.00 67.56 222 ALA A N 1
ATOM 1668 C CA . ALA A 1 222 ? 1.089 -32.588 12.718 1.00 67.56 222 ALA A CA 1
ATOM 1669 C C . ALA A 1 222 ? 1.755 -33.609 11.768 1.00 67.56 222 ALA A C 1
ATOM 1671 O O . ALA A 1 222 ? 2.471 -34.501 12.222 1.00 67.56 222 ALA A O 1
ATOM 1672 N N . ALA A 1 223 ? 1.558 -33.490 10.449 1.00 71.19 223 ALA A N 1
ATOM 1673 C CA . ALA A 1 223 ? 2.219 -34.346 9.463 1.00 71.19 223 ALA A CA 1
ATOM 1674 C C . ALA A 1 223 ? 3.727 -34.063 9.364 1.00 71.19 223 ALA A C 1
ATOM 1676 O O . ALA A 1 223 ? 4.516 -35.006 9.350 1.00 71.19 223 ALA A O 1
ATOM 1677 N N . PHE A 1 224 ? 4.147 -32.794 9.345 1.00 77.12 224 PHE A N 1
ATOM 1678 C CA . PHE A 1 224 ? 5.569 -32.429 9.389 1.00 77.12 224 PHE A CA 1
ATOM 1679 C C . PHE A 1 224 ? 6.215 -32.823 10.727 1.00 77.12 224 PHE A C 1
ATOM 1681 O O . PHE A 1 224 ? 7.313 -33.375 10.724 1.00 77.12 224 PHE A O 1
ATOM 1688 N N . GLU A 1 225 ? 5.522 -32.647 11.856 1.00 76.06 225 GLU A N 1
ATOM 1689 C CA . GLU A 1 225 ? 5.969 -33.153 13.163 1.00 76.06 225 GLU A CA 1
ATOM 1690 C C . GLU A 1 225 ? 6.116 -34.686 13.168 1.00 76.06 225 GLU A C 1
ATOM 1692 O O . GLU A 1 225 ? 7.110 -35.209 13.673 1.00 76.06 225 GLU A O 1
ATOM 1697 N N . SER A 1 226 ? 5.186 -35.424 12.551 1.00 76.19 226 SER A N 1
ATOM 1698 C CA . SER A 1 226 ? 5.282 -36.884 12.412 1.00 76.19 226 SER A CA 1
ATOM 1699 C C . SER A 1 226 ? 6.436 -37.313 11.498 1.00 76.19 226 SER A C 1
ATOM 1701 O O . SER A 1 226 ? 7.122 -38.293 11.785 1.00 76.19 226 SER A O 1
ATOM 1703 N N . LEU A 1 227 ? 6.712 -36.570 10.424 1.00 81.38 227 LEU A N 1
ATOM 1704 C CA . LEU A 1 227 ? 7.863 -36.811 9.548 1.00 81.38 227 LEU A CA 1
ATOM 1705 C C . LEU A 1 227 ? 9.199 -36.573 10.269 1.00 81.38 227 LEU A C 1
ATOM 1707 O O . LEU A 1 227 ? 10.154 -37.308 10.011 1.00 81.38 227 LEU A O 1
ATOM 1711 N N . VAL A 1 228 ? 9.255 -35.625 11.212 1.00 82.88 228 VAL A N 1
ATOM 1712 C CA . VAL A 1 228 ? 10.404 -35.457 12.119 1.00 82.88 228 VAL A CA 1
ATOM 1713 C C . VAL A 1 228 ? 10.509 -36.628 13.103 1.00 82.88 228 VAL A C 1
ATOM 1715 O O . VAL A 1 228 ? 11.559 -37.259 13.196 1.00 82.88 228 VAL A O 1
ATOM 1718 N N . GLN A 1 229 ? 9.417 -36.999 13.781 1.00 80.06 229 GLN A N 1
ATOM 1719 C CA . GLN A 1 229 ? 9.401 -38.128 14.730 1.00 80.06 229 GLN A CA 1
ATOM 1720 C C . GLN A 1 229 ? 9.804 -39.466 14.089 1.00 80.06 229 GLN A C 1
ATOM 1722 O O . GLN A 1 229 ? 10.475 -40.280 14.721 1.00 80.06 229 GLN A O 1
ATOM 1727 N N . ASN A 1 230 ? 9.421 -39.689 12.830 1.00 77.31 230 ASN A N 1
ATOM 1728 C CA . ASN A 1 230 ? 9.738 -40.897 12.067 1.00 77.31 230 ASN A CA 1
ATOM 1729 C C . ASN A 1 230 ? 11.113 -40.845 11.363 1.00 77.31 230 ASN A C 1
ATOM 1731 O O . ASN A 1 230 ? 11.424 -41.740 10.572 1.00 77.31 230 ASN A O 1
ATOM 1735 N N . GLY A 1 231 ? 11.927 -39.809 11.609 1.00 78.56 231 GLY A N 1
ATOM 1736 C CA . GLY A 1 231 ? 13.272 -39.661 11.037 1.00 78.56 231 GLY A CA 1
ATOM 1737 C C . GLY A 1 231 ? 13.295 -39.487 9.514 1.00 78.56 231 GLY A C 1
ATOM 1738 O O . GLY A 1 231 ? 14.275 -39.846 8.866 1.00 78.56 231 GLY A O 1
ATOM 1739 N N . VAL A 1 232 ? 12.200 -38.995 8.927 1.00 82.38 232 VAL A N 1
ATOM 1740 C CA . VAL A 1 232 ? 12.105 -38.665 7.494 1.00 82.38 232 VAL A CA 1
ATOM 1741 C C . VAL A 1 232 ? 12.606 -37.238 7.233 1.00 82.38 232 VAL A C 1
ATOM 1743 O O . VAL A 1 232 ? 13.148 -36.958 6.164 1.00 82.38 232 VAL A O 1
ATOM 1746 N N . ILE A 1 233 ? 12.460 -36.360 8.230 1.00 84.62 233 ILE A N 1
ATOM 1747 C CA . ILE A 1 233 ? 13.104 -35.049 8.323 1.00 84.62 233 ILE A CA 1
ATOM 1748 C C . ILE A 1 233 ? 13.959 -35.056 9.596 1.00 84.62 233 ILE A C 1
ATOM 1750 O O . ILE A 1 233 ? 13.425 -35.099 10.698 1.00 84.62 233 ILE A O 1
ATOM 1754 N N . ASP A 1 234 ? 15.277 -35.009 9.457 1.00 86.25 234 ASP A N 1
ATOM 1755 C CA . ASP A 1 234 ? 16.218 -34.851 10.566 1.00 86.25 234 ASP A CA 1
ATOM 1756 C C . ASP A 1 234 ? 16.673 -33.388 10.651 1.00 86.25 234 ASP A C 1
ATOM 1758 O O . ASP A 1 234 ? 17.116 -32.814 9.652 1.00 86.25 234 ASP A O 1
ATOM 1762 N N . ILE A 1 235 ? 16.546 -32.776 11.832 1.00 86.69 235 ILE A N 1
ATOM 1763 C CA . ILE A 1 235 ? 16.919 -31.379 12.091 1.00 86.69 235 ILE A CA 1
ATOM 1764 C C . ILE A 1 235 ? 17.981 -31.358 13.184 1.00 86.69 235 ILE A C 1
ATOM 1766 O O . ILE A 1 235 ? 17.699 -31.550 14.366 1.00 86.69 235 ILE A O 1
ATOM 1770 N N . GLN A 1 236 ? 19.216 -31.074 12.784 1.00 84.62 236 GLN A N 1
ATOM 1771 C CA . GLN A 1 236 ? 20.354 -30.991 13.688 1.00 84.62 236 GLN A CA 1
ATOM 1772 C C . GLN A 1 236 ? 20.667 -29.526 13.986 1.00 84.62 236 GLN A C 1
ATOM 1774 O O . GLN A 1 236 ? 21.250 -28.829 13.157 1.00 84.62 236 GLN A O 1
ATOM 1779 N N . VAL A 1 237 ? 20.289 -29.052 15.178 1.00 80.31 237 VAL A N 1
ATOM 1780 C CA . VAL A 1 237 ? 20.721 -27.741 15.691 1.00 80.31 237 VAL A CA 1
ATOM 1781 C C . VAL A 1 237 ? 22.147 -27.857 16.223 1.00 80.31 237 VAL A C 1
ATOM 1783 O O . VAL A 1 237 ? 22.389 -28.490 17.251 1.00 80.31 237 VAL A O 1
ATOM 1786 N N . GLU A 1 238 ? 23.091 -27.238 15.517 1.00 76.25 238 GLU A N 1
ATOM 1787 C CA . GLU A 1 238 ? 24.527 -27.291 15.815 1.00 76.25 238 GLU A CA 1
ATOM 1788 C C . GLU A 1 238 ? 24.959 -26.273 16.883 1.00 76.25 238 GLU A C 1
ATOM 1790 O O . GLU A 1 238 ? 26.046 -26.401 17.446 1.00 76.25 238 GLU A O 1
ATOM 1795 N N . ALA A 1 239 ? 24.143 -25.248 17.155 1.00 64.31 239 ALA A N 1
ATOM 1796 C CA . ALA A 1 239 ? 24.428 -24.225 18.159 1.00 64.31 239 ALA A CA 1
ATOM 1797 C C . ALA A 1 239 ? 23.157 -23.802 18.913 1.00 64.31 239 ALA A C 1
ATOM 1799 O O . ALA A 1 239 ? 22.318 -23.089 18.376 1.00 64.31 239 ALA A O 1
ATOM 1800 N N . PHE A 1 240 ? 23.047 -24.211 20.175 1.00 70.69 240 PHE A N 1
ATOM 1801 C CA . PHE A 1 240 ? 21.982 -23.804 21.092 1.00 70.69 240 PHE A CA 1
ATOM 1802 C C . PHE A 1 240 ? 22.566 -23.505 22.478 1.00 70.69 240 PHE A C 1
ATOM 1804 O O . PHE A 1 240 ? 23.602 -24.050 22.866 1.00 70.69 240 PHE A O 1
ATOM 1811 N N . THR A 1 241 ? 21.908 -22.619 23.215 1.00 61.72 241 THR A N 1
ATOM 1812 C CA . THR A 1 241 ? 22.312 -22.138 24.542 1.00 61.72 241 THR A CA 1
ATOM 1813 C C . THR A 1 241 ? 21.730 -22.987 25.672 1.00 61.72 241 THR A C 1
ATOM 1815 O O . THR A 1 241 ? 22.425 -23.264 26.650 1.00 61.72 241 THR A O 1
ATOM 1818 N N . ASP A 1 242 ? 20.492 -23.457 25.516 1.00 67.38 242 ASP A N 1
ATOM 1819 C CA . ASP A 1 242 ? 19.814 -24.383 26.421 1.00 67.38 242 ASP A CA 1
ATOM 1820 C C . ASP A 1 242 ? 18.767 -25.248 25.680 1.00 67.38 242 ASP A C 1
ATOM 1822 O O . ASP A 1 242 ? 18.636 -25.207 24.455 1.00 67.38 242 ASP A O 1
ATOM 1826 N N . ALA A 1 243 ? 18.040 -26.090 26.421 1.00 70.56 243 ALA A N 1
ATOM 1827 C CA . ALA A 1 243 ? 17.049 -27.008 25.859 1.00 70.56 243 ALA A CA 1
ATOM 1828 C C . ALA A 1 243 ? 15.735 -26.332 25.414 1.00 70.56 243 ALA A C 1
ATOM 1830 O O . ALA A 1 243 ? 14.917 -26.976 24.761 1.00 70.56 243 ALA A O 1
ATOM 1831 N N . GLU A 1 244 ? 15.481 -25.077 25.781 1.00 69.56 244 GLU A N 1
ATOM 1832 C CA . GLU A 1 244 ? 14.358 -24.281 25.276 1.00 69.56 244 GLU A CA 1
ATOM 1833 C C . GLU A 1 244 ? 14.749 -23.620 23.955 1.00 69.56 244 GLU A C 1
ATOM 1835 O O . GLU A 1 244 ? 14.096 -23.879 22.949 1.00 69.56 244 GLU A O 1
ATOM 1840 N N . ASP A 1 245 ? 15.900 -22.945 23.914 1.00 67.56 245 ASP A N 1
ATOM 1841 C CA . ASP A 1 245 ? 16.499 -22.402 22.688 1.00 67.56 245 ASP A CA 1
ATOM 1842 C C . ASP A 1 245 ? 16.697 -23.479 21.603 1.00 67.56 245 ASP A C 1
ATOM 1844 O O . ASP A 1 245 ? 16.340 -23.266 20.446 1.00 67.56 245 ASP A O 1
ATOM 1848 N N . LYS A 1 246 ? 17.149 -24.693 21.963 1.00 76.00 246 LYS A N 1
ATOM 1849 C CA . LYS A 1 246 ? 17.234 -25.807 21.000 1.00 76.00 246 LYS A CA 1
ATOM 1850 C C . LYS A 1 246 ? 15.882 -26.121 20.351 1.00 76.00 246 LYS A C 1
ATOM 1852 O O . LYS A 1 246 ? 15.831 -26.307 19.141 1.00 76.00 246 LYS A O 1
ATOM 1857 N N . ARG A 1 247 ? 14.799 -26.165 21.136 1.00 77.75 247 ARG A N 1
ATOM 1858 C CA . ARG A 1 247 ? 13.442 -26.463 20.642 1.00 77.75 247 ARG A CA 1
ATOM 1859 C C . ARG A 1 247 ? 12.869 -25.304 19.826 1.00 77.75 247 ARG A C 1
ATOM 1861 O O . ARG A 1 247 ? 12.222 -25.549 18.811 1.00 77.75 247 ARG A O 1
ATOM 1868 N N . ASP A 1 248 ? 13.140 -24.064 20.228 1.00 75.25 248 ASP A N 1
ATOM 1869 C CA . ASP A 1 248 ? 12.764 -22.865 19.473 1.00 75.25 248 ASP A CA 1
ATOM 1870 C C . ASP A 1 248 ? 13.464 -22.837 18.101 1.00 75.25 248 ASP A C 1
ATOM 1872 O O . ASP A 1 248 ? 12.825 -22.565 17.082 1.00 75.25 248 ASP A O 1
ATOM 1876 N N . GLN A 1 249 ? 14.755 -23.187 18.047 1.00 78.19 249 GLN A N 1
ATOM 1877 C CA . GLN A 1 249 ? 15.519 -23.289 16.801 1.00 78.19 249 GLN A CA 1
ATOM 1878 C C . GLN A 1 249 ? 15.118 -24.494 15.940 1.00 78.19 249 GLN A C 1
ATOM 1880 O O . GLN A 1 249 ? 14.999 -24.338 14.727 1.00 78.19 249 GLN A O 1
ATOM 1885 N N . GLU A 1 250 ? 14.860 -25.670 16.528 1.00 81.62 250 GLU A N 1
ATOM 1886 C CA . GLU A 1 250 ? 14.293 -26.831 15.816 1.00 81.62 250 GLU A CA 1
ATOM 1887 C C . GLU A 1 250 ? 12.961 -26.466 15.160 1.00 81.62 250 GLU A C 1
ATOM 1889 O O . GLU A 1 250 ? 12.750 -26.742 13.979 1.00 81.62 250 GLU A O 1
ATOM 1894 N N . LYS A 1 251 ? 12.083 -25.784 15.905 1.00 82.25 251 LYS A N 1
ATOM 1895 C CA . LYS A 1 251 ? 10.793 -25.320 15.403 1.00 82.25 251 LYS A CA 1
ATOM 1896 C C . LYS A 1 251 ? 10.945 -24.279 14.299 1.00 82.25 251 LYS A C 1
ATOM 1898 O O . LYS A 1 251 ? 10.303 -24.412 13.263 1.00 82.25 251 LYS A O 1
ATOM 1903 N N . TRP A 1 252 ? 11.800 -23.272 14.478 1.00 79.25 252 TRP A N 1
ATOM 1904 C CA . TRP A 1 252 ? 12.029 -22.256 13.448 1.00 79.25 252 TRP A CA 1
ATOM 1905 C C . TRP A 1 252 ? 12.640 -22.860 12.172 1.00 79.25 252 TRP A C 1
ATOM 1907 O O . TRP A 1 252 ? 12.217 -22.515 11.068 1.00 79.25 252 TRP A O 1
ATOM 1917 N N . ALA A 1 253 ? 13.568 -23.810 12.308 1.00 84.25 253 ALA A N 1
ATOM 1918 C CA . ALA A 1 253 ? 14.127 -24.568 11.193 1.00 84.25 253 ALA A CA 1
ATOM 1919 C C . ALA A 1 253 ? 13.064 -25.410 10.469 1.00 84.25 253 ALA A C 1
ATOM 1921 O O . ALA A 1 253 ? 13.013 -25.394 9.238 1.00 84.25 253 ALA A O 1
ATOM 1922 N N . LEU A 1 254 ? 12.188 -26.091 11.219 1.00 83.62 254 LEU A N 1
ATOM 1923 C CA . LEU A 1 254 ? 11.075 -26.859 10.664 1.00 83.62 254 LEU A CA 1
ATOM 1924 C C . LEU A 1 254 ? 10.075 -25.955 9.940 1.00 83.62 254 LEU A C 1
ATOM 1926 O O . LEU A 1 254 ? 9.699 -26.270 8.818 1.00 83.62 254 LEU A O 1
ATOM 1930 N N . ASP A 1 255 ? 9.677 -24.824 10.527 1.00 81.88 255 ASP A N 1
ATOM 1931 C CA . ASP A 1 255 ? 8.765 -23.867 9.893 1.00 81.88 255 ASP A CA 1
ATOM 1932 C C . ASP A 1 255 ? 9.387 -23.232 8.639 1.00 81.88 255 ASP A C 1
ATOM 1934 O O . ASP A 1 255 ? 8.704 -23.081 7.626 1.00 81.88 255 ASP A O 1
ATOM 1938 N N . PHE A 1 256 ? 10.685 -22.910 8.653 1.00 82.12 256 PHE A N 1
ATOM 1939 C CA . PHE A 1 256 ? 11.399 -22.433 7.466 1.00 82.12 256 PHE A CA 1
ATOM 1940 C C . PHE A 1 256 ? 11.410 -23.491 6.354 1.00 82.12 256 PHE A C 1
ATOM 1942 O O . PHE A 1 256 ? 10.983 -23.203 5.235 1.00 82.12 256 PHE A O 1
ATOM 1949 N N . PHE A 1 257 ? 11.829 -24.723 6.665 1.00 83.75 257 PHE A N 1
ATOM 1950 C CA . PHE A 1 257 ? 11.867 -25.829 5.706 1.00 83.75 257 PHE A CA 1
ATOM 1951 C C . PHE A 1 257 ? 10.476 -26.189 5.180 1.00 83.75 257 PHE A C 1
ATOM 1953 O O . PHE A 1 257 ? 10.303 -26.368 3.981 1.00 83.75 257 PHE A O 1
ATOM 1960 N N . LYS A 1 258 ? 9.465 -26.230 6.048 1.00 80.06 258 LYS A N 1
ATOM 1961 C CA . LYS A 1 258 ? 8.063 -26.452 5.686 1.00 80.06 258 LYS A CA 1
ATOM 1962 C C . LYS A 1 258 ? 7.555 -25.372 4.737 1.00 80.06 258 LYS A C 1
ATOM 1964 O O . LYS A 1 258 ? 6.934 -25.708 3.738 1.00 80.06 258 LYS A O 1
ATOM 1969 N N . ASN A 1 259 ? 7.813 -24.093 5.006 1.00 75.94 259 ASN A N 1
ATOM 1970 C CA . ASN A 1 259 ? 7.361 -23.008 4.131 1.00 75.94 259 ASN A CA 1
ATOM 1971 C C . ASN A 1 259 ? 8.076 -23.037 2.765 1.00 75.94 259 ASN A C 1
ATOM 1973 O O . ASN A 1 259 ? 7.429 -22.862 1.732 1.00 75.94 259 ASN A O 1
ATOM 1977 N N . ASP A 1 260 ? 9.380 -23.324 2.741 1.00 80.62 260 ASP A N 1
ATOM 1978 C CA . ASP A 1 260 ? 10.160 -23.524 1.511 1.00 80.62 260 ASP A CA 1
ATOM 1979 C C . ASP A 1 260 ? 9.690 -24.760 0.713 1.00 80.62 260 ASP A C 1
ATOM 1981 O O . ASP A 1 260 ? 9.501 -24.681 -0.498 1.00 80.62 260 ASP A O 1
ATOM 1985 N N . LEU A 1 261 ? 9.412 -25.885 1.379 1.00 75.44 261 LEU A N 1
ATOM 1986 C CA . LEU A 1 261 ? 8.958 -27.116 0.728 1.00 75.44 261 LEU A CA 1
ATOM 1987 C C . LEU A 1 261 ? 7.510 -27.004 0.234 1.00 75.44 261 LEU A C 1
ATOM 1989 O O . LEU A 1 261 ? 7.222 -27.367 -0.903 1.00 75.44 261 LEU A O 1
ATOM 1993 N N . LEU A 1 262 ? 6.601 -26.455 1.049 1.00 65.44 262 LEU A N 1
ATOM 1994 C CA . LEU A 1 262 ? 5.205 -26.241 0.662 1.00 65.44 262 LEU A CA 1
ATOM 1995 C C . LEU A 1 262 ? 5.096 -25.257 -0.505 1.00 65.44 262 LEU A C 1
ATOM 1997 O O . LEU A 1 262 ? 4.360 -25.540 -1.442 1.00 65.44 262 LEU A O 1
ATOM 2001 N N . SER A 1 263 ? 5.855 -24.155 -0.505 1.00 63.22 263 SER A N 1
ATOM 2002 C CA . SER A 1 263 ? 5.860 -23.217 -1.641 1.00 63.22 263 SER A CA 1
ATOM 2003 C C . SER A 1 263 ? 6.449 -23.817 -2.925 1.00 63.22 263 SER A C 1
ATOM 2005 O O . SER A 1 263 ? 6.060 -23.404 -4.014 1.00 63.22 263 SER A O 1
ATOM 2007 N N . LYS A 1 264 ? 7.329 -24.824 -2.824 1.00 68.00 264 LYS A N 1
ATOM 2008 C CA . LYS A 1 264 ? 7.879 -25.564 -3.977 1.00 68.00 264 LYS A CA 1
ATOM 2009 C C . LYS A 1 264 ? 7.008 -26.723 -4.467 1.00 68.00 264 LYS A C 1
ATOM 2011 O O . LYS A 1 264 ? 7.182 -27.147 -5.607 1.00 68.00 264 LYS A O 1
ATOM 2016 N N . TRP A 1 265 ? 6.142 -27.285 -3.623 1.00 60.12 265 TRP A N 1
ATOM 2017 C CA . TRP A 1 265 ? 5.373 -28.505 -3.925 1.00 60.12 265 TRP A CA 1
ATOM 2018 C C . TRP A 1 265 ? 3.862 -28.294 -4.054 1.00 60.12 265 TRP A C 1
ATOM 2020 O O . TRP A 1 265 ? 3.197 -29.080 -4.725 1.00 60.12 265 TRP A O 1
ATOM 2030 N N . PHE A 1 266 ? 3.313 -27.265 -3.410 1.00 52.06 266 PHE A N 1
ATOM 2031 C CA . PHE A 1 266 ? 1.878 -27.015 -3.330 1.00 52.06 266 PHE A CA 1
ATOM 2032 C C . PHE A 1 266 ? 1.568 -25.547 -3.635 1.00 52.06 266 PHE A C 1
ATOM 2034 O O . PHE A 1 266 ? 1.502 -24.705 -2.738 1.00 52.06 266 PHE A O 1
ATOM 2041 N N . GLU A 1 267 ? 1.286 -25.249 -4.904 1.00 45.62 267 GLU A N 1
ATOM 2042 C CA . GLU A 1 267 ? 0.583 -24.016 -5.262 1.00 45.62 267 GLU A CA 1
ATOM 2043 C C . GLU A 1 267 ? -0.828 -24.033 -4.626 1.00 45.62 267 GLU A C 1
ATOM 2045 O O . GLU A 1 267 ? -1.590 -24.983 -4.851 1.00 45.62 267 GLU A O 1
ATOM 2050 N N . PRO A 1 268 ? -1.218 -23.034 -3.808 1.00 31.73 268 PRO A N 1
ATOM 2051 C CA . PRO A 1 268 ? -2.518 -23.048 -3.137 1.00 31.73 268 PRO A CA 1
ATOM 2052 C C . PRO A 1 268 ? -3.684 -22.851 -4.121 1.00 31.73 268 PRO A C 1
ATOM 2054 O O . PRO A 1 268 ? -3.896 -21.761 -4.640 1.00 31.73 268 PRO A O 1
ATOM 2057 N N . THR A 1 269 ? -4.503 -23.885 -4.330 1.00 33.62 269 THR A N 1
ATOM 2058 C CA . THR A 1 269 ? -5.634 -23.869 -5.288 1.00 33.62 269 THR A CA 1
ATOM 2059 C C . THR A 1 269 ? -7.017 -23.643 -4.653 1.00 33.62 269 THR A C 1
ATOM 2061 O O . THR A 1 269 ? -8.046 -23.779 -5.318 1.00 33.62 269 THR A O 1
ATOM 2064 N N . LEU A 1 270 ? -7.088 -23.293 -3.362 1.00 29.17 270 LEU A N 1
ATOM 2065 C CA . LEU A 1 270 ? -8.359 -23.175 -2.636 1.00 29.17 270 LEU A CA 1
ATOM 2066 C C . LEU A 1 270 ? -9.086 -21.846 -2.901 1.00 29.17 270 LEU A C 1
ATOM 2068 O O . LEU A 1 270 ? -8.798 -20.823 -2.284 1.00 29.17 270 LEU A O 1
ATOM 2072 N N . VAL A 1 271 ? -10.112 -21.909 -3.753 1.00 30.86 271 VAL A N 1
ATOM 2073 C CA . VAL A 1 271 ? -11.133 -20.862 -3.929 1.00 30.86 271 VAL A CA 1
ATOM 2074 C C . VAL A 1 271 ? -12.173 -20.942 -2.796 1.00 30.86 271 VAL A C 1
ATOM 2076 O O . VAL A 1 271 ? -12.901 -21.937 -2.720 1.00 30.86 271 VAL A O 1
ATOM 2079 N N . PRO A 1 272 ? -12.339 -19.909 -1.946 1.00 26.77 272 PRO A N 1
ATOM 2080 C CA . PRO A 1 272 ? -13.433 -19.868 -0.978 1.00 26.77 272 PRO A CA 1
ATOM 2081 C C . PRO A 1 272 ? -14.768 -19.618 -1.699 1.00 26.77 272 PRO A C 1
ATOM 2083 O O . PRO A 1 272 ? -14.947 -18.563 -2.306 1.00 26.77 272 PRO A O 1
ATOM 2086 N N . GLY A 1 273 ? -15.718 -20.560 -1.635 1.00 31.12 273 GLY A N 1
ATOM 2087 C CA . GLY A 1 273 ? -17.085 -20.308 -2.124 1.00 31.12 273 GLY A CA 1
ATOM 2088 C C . GLY A 1 273 ? -17.913 -21.490 -2.638 1.00 31.12 273 GLY A C 1
ATOM 2089 O O . GLY A 1 273 ? -19.103 -21.299 -2.878 1.00 31.12 273 GLY A O 1
ATOM 2090 N N . LYS A 1 274 ? -17.358 -22.701 -2.801 1.00 30.81 274 LYS A N 1
ATOM 2091 C CA . LYS A 1 274 ? -18.164 -23.893 -3.135 1.00 30.81 274 LYS A CA 1
ATOM 2092 C C . LYS A 1 274 ? -18.334 -24.828 -1.940 1.00 30.81 274 LYS A C 1
ATOM 2094 O O . LYS A 1 274 ? -17.390 -25.489 -1.524 1.00 30.81 274 LYS A O 1
ATOM 2099 N N . LEU A 1 275 ? -19.571 -24.924 -1.453 1.00 28.59 275 LEU A N 1
ATOM 2100 C CA . LEU A 1 275 ? -20.035 -26.092 -0.707 1.00 28.59 275 LEU A CA 1
ATOM 2101 C C . LEU A 1 275 ? -19.993 -27.318 -1.627 1.00 28.59 275 LEU A C 1
ATOM 2103 O O . LEU A 1 275 ? -20.395 -27.237 -2.790 1.00 28.59 275 LEU A O 1
ATOM 2107 N N . ALA A 1 276 ? -19.519 -28.444 -1.100 1.00 32.62 276 ALA A N 1
ATOM 2108 C CA . ALA A 1 276 ? -19.576 -29.722 -1.793 1.00 32.62 276 ALA A CA 1
ATOM 2109 C C . ALA A 1 276 ? -21.018 -30.249 -1.776 1.00 32.62 276 ALA A C 1
ATOM 2111 O O . ALA A 1 276 ? -21.507 -30.692 -0.738 1.00 32.62 276 ALA A O 1
ATOM 2112 N N . SER A 1 277 ? -21.693 -30.194 -2.923 1.00 30.92 277 SER A N 1
ATOM 2113 C CA . SER A 1 277 ? -22.913 -30.961 -3.163 1.00 30.92 277 SER A CA 1
ATOM 2114 C C . SER A 1 277 ? -22.552 -32.336 -3.727 1.00 30.92 277 SER A C 1
ATOM 2116 O O . SER A 1 277 ? -21.936 -32.426 -4.787 1.00 30.92 277 SER A O 1
ATOM 2118 N N . ASP A 1 278 ? -23.014 -33.361 -3.017 1.00 29.81 278 ASP A N 1
ATOM 2119 C CA . ASP A 1 278 ? -23.278 -34.726 -3.477 1.00 29.81 278 ASP A CA 1
ATOM 2120 C C . ASP A 1 278 ? -22.088 -35.655 -3.767 1.00 29.81 278 ASP A C 1
ATOM 2122 O O . ASP A 1 278 ? -21.595 -35.796 -4.885 1.00 29.81 278 ASP A O 1
ATOM 2126 N N . ALA A 1 279 ? -21.754 -36.447 -2.745 1.00 31.39 279 ALA A N 1
ATOM 2127 C CA . ALA A 1 279 ? -21.248 -37.801 -2.929 1.00 31.39 279 ALA A CA 1
ATOM 2128 C C . ALA A 1 279 ? -22.427 -38.793 -2.879 1.00 31.39 279 ALA A C 1
ATOM 2130 O O . ALA A 1 279 ? -22.841 -39.197 -1.793 1.00 31.39 279 ALA A O 1
ATOM 2131 N N . ALA A 1 280 ? -22.968 -39.187 -4.039 1.00 30.06 280 ALA A N 1
ATOM 2132 C CA . ALA A 1 280 ? -23.899 -40.317 -4.148 1.00 30.06 280 ALA A CA 1
ATOM 2133 C C . ALA A 1 280 ? -24.043 -40.854 -5.589 1.00 30.06 280 ALA A C 1
ATOM 2135 O O . ALA A 1 280 ? -25.041 -40.594 -6.254 1.00 30.06 280 ALA A O 1
ATOM 2136 N N . SER A 1 281 ? -23.090 -41.668 -6.053 1.00 26.73 281 SER A N 1
ATOM 2137 C CA . SER A 1 281 ? -23.419 -42.855 -6.862 1.00 26.73 281 SER A CA 1
ATOM 2138 C C . SER A 1 281 ? -22.231 -43.814 -6.933 1.00 26.73 281 SER A C 1
ATOM 2140 O O . SER A 1 281 ? -21.113 -43.397 -7.227 1.00 26.73 281 SER A O 1
ATOM 2142 N N . ALA A 1 282 ? -22.477 -45.096 -6.673 1.00 28.97 282 ALA A N 1
ATOM 2143 C CA . ALA A 1 282 ? -21.528 -46.180 -6.909 1.00 28.97 282 ALA A CA 1
ATOM 2144 C C . ALA A 1 282 ? -21.935 -46.926 -8.189 1.00 28.97 282 ALA A C 1
ATOM 2146 O O . ALA A 1 282 ? -23.127 -47.146 -8.404 1.00 28.97 282 ALA A O 1
ATOM 2147 N N . GLY A 1 283 ? -20.970 -47.343 -9.014 1.00 27.25 283 GLY A N 1
ATOM 2148 C CA . GLY A 1 283 ? -21.259 -48.144 -10.207 1.00 27.25 283 GLY A CA 1
ATOM 2149 C C . GLY A 1 283 ? -20.076 -48.315 -11.161 1.00 27.25 283 GLY A C 1
ATOM 2150 O O . GLY A 1 283 ? -19.812 -47.434 -11.965 1.00 27.25 283 GLY A O 1
ATOM 2151 N N . ASP A 1 284 ? -19.420 -49.471 -11.051 1.00 26.59 284 ASP A N 1
ATOM 2152 C CA . ASP A 1 284 ? -18.712 -50.242 -12.086 1.00 26.59 284 ASP A CA 1
ATOM 2153 C C . ASP A 1 284 ? -17.757 -49.574 -13.107 1.00 26.59 284 ASP A C 1
ATOM 2155 O O . ASP A 1 284 ? -18.163 -48.883 -14.035 1.00 26.59 284 ASP A O 1
ATOM 2159 N N . GLY A 1 285 ? -16.511 -50.074 -13.114 1.00 27.44 285 GLY A N 1
ATOM 2160 C CA . GLY A 1 285 ? -16.093 -50.882 -14.273 1.00 27.44 285 GLY A CA 1
ATOM 2161 C C . GLY A 1 285 ? -14.837 -50.485 -15.074 1.00 27.44 285 GLY A C 1
ATOM 2162 O O . GLY A 1 285 ? -14.812 -49.486 -15.778 1.00 27.44 285 GLY A O 1
ATOM 2163 N N . GLN A 1 286 ? -13.897 -51.441 -15.133 1.00 28.08 286 GLN A N 1
ATOM 2164 C CA . GLN A 1 286 ? -13.118 -51.819 -16.332 1.00 28.08 286 GLN A CA 1
ATOM 2165 C C . GLN A 1 286 ? -11.803 -51.080 -16.723 1.00 28.08 286 GLN A C 1
ATOM 2167 O O . GLN A 1 286 ? -11.753 -50.244 -17.615 1.00 28.08 286 GLN A O 1
ATOM 2172 N N . SER A 1 287 ? -10.701 -51.563 -16.130 1.00 28.77 287 SER A N 1
ATOM 2173 C CA . SER A 1 287 ? -9.383 -51.929 -16.720 1.00 28.77 287 SER A CA 1
ATOM 2174 C C . SER A 1 287 ? -8.712 -51.167 -17.892 1.00 28.77 287 SER A C 1
ATOM 2176 O O . SER A 1 287 ? -9.233 -51.123 -19.005 1.00 28.77 287 SER A O 1
ATOM 2178 N N . GLY A 1 288 ? -7.403 -50.909 -17.716 1.00 27.77 288 GLY A N 1
ATOM 2179 C CA . GLY A 1 288 ? -6.372 -50.903 -18.778 1.00 27.77 288 GLY A CA 1
ATOM 2180 C C . GLY A 1 288 ? -5.543 -49.606 -18.864 1.00 27.77 288 GLY A C 1
ATOM 2181 O O . GLY A 1 288 ? -6.110 -48.526 -18.826 1.00 27.77 288 GLY A O 1
ATOM 2182 N N . GLY A 1 289 ? -4.210 -49.605 -19.001 1.00 27.55 289 GLY A N 1
ATOM 2183 C CA . GLY A 1 289 ? -3.251 -50.715 -18.968 1.00 27.55 289 GLY A CA 1
ATOM 2184 C C . GLY A 1 289 ? -1.953 -50.451 -19.760 1.00 27.55 289 GLY A C 1
ATOM 2185 O O . GLY A 1 289 ? -1.982 -50.484 -20.983 1.00 27.55 289 GLY A O 1
ATOM 2186 N N . SER A 1 290 ? -0.816 -50.377 -19.049 1.00 27.91 290 SER A N 1
ATOM 2187 C CA . SER A 1 290 ? 0.564 -50.679 -19.512 1.00 27.91 290 SER A CA 1
ATOM 2188 C C . SER A 1 290 ? 1.404 -49.653 -20.317 1.00 27.91 290 SER A C 1
ATOM 2190 O O . SER A 1 290 ? 0.928 -49.021 -21.253 1.00 27.91 290 SER A O 1
ATOM 2192 N N . GLY A 1 291 ? 2.716 -49.631 -20.004 1.00 26.97 291 GLY A N 1
ATOM 2193 C CA . GLY A 1 291 ? 3.836 -49.137 -20.838 1.00 26.97 291 GLY A CA 1
ATOM 2194 C C . GLY A 1 291 ? 4.385 -47.729 -20.511 1.00 26.97 291 GLY A C 1
ATOM 2195 O O . GLY A 1 291 ? 3.628 -46.771 -20.538 1.00 26.97 291 GLY A O 1
ATOM 2196 N N . GLY A 1 292 ? 5.682 -47.483 -20.246 1.00 25.69 292 GLY A N 1
ATOM 2197 C CA . GLY A 1 292 ? 6.839 -48.379 -20.035 1.00 25.69 292 GLY A CA 1
ATOM 2198 C C . GLY A 1 292 ? 8.136 -47.931 -20.754 1.00 25.69 292 GLY A C 1
ATOM 2199 O O . GLY A 1 292 ? 8.149 -47.877 -21.977 1.00 25.69 292 GLY A O 1
ATOM 2200 N N . GLY A 1 293 ? 9.234 -47.714 -20.004 1.00 26.67 293 GLY A N 1
ATOM 2201 C CA . GLY A 1 293 ? 10.626 -47.501 -20.490 1.00 26.67 293 GLY A CA 1
ATOM 2202 C C . GLY A 1 293 ? 11.012 -46.034 -20.805 1.00 26.67 293 GLY A C 1
ATOM 2203 O O . GLY A 1 293 ? 10.202 -45.330 -21.391 1.00 26.67 293 GLY A O 1
ATOM 2204 N N . GLN A 1 294 ? 12.145 -45.413 -20.413 1.00 27.78 294 GLN A N 1
ATOM 2205 C CA . GLN A 1 294 ? 13.544 -45.761 -20.027 1.00 27.78 294 GLN A CA 1
ATOM 2206 C C . GLN A 1 294 ? 14.625 -45.505 -21.109 1.00 27.78 294 GLN A C 1
ATOM 2208 O O . GLN A 1 294 ? 14.431 -45.806 -22.281 1.00 27.78 294 GLN A O 1
ATOM 2213 N N . GLY A 1 295 ? 15.791 -45.001 -20.656 1.00 25.27 295 GLY A N 1
ATOM 2214 C CA . GLY A 1 295 ? 16.984 -44.595 -21.438 1.00 25.27 295 GLY A CA 1
ATOM 2215 C C . GLY A 1 295 ? 17.099 -43.060 -21.530 1.00 25.27 295 GLY A C 1
ATOM 2216 O O . GLY A 1 295 ? 16.151 -42.425 -21.968 1.00 25.27 295 GLY A O 1
ATOM 2217 N N . GLY A 1 296 ? 18.147 -42.353 -21.077 1.00 25.72 296 GLY A N 1
ATOM 2218 C CA . GLY A 1 296 ? 19.591 -42.660 -20.989 1.00 25.72 296 GLY A CA 1
ATOM 2219 C C . GLY A 1 296 ? 20.318 -41.997 -22.180 1.00 25.72 296 GLY A C 1
ATOM 2220 O O . GLY A 1 296 ? 19.797 -42.066 -23.283 1.00 25.72 296 GLY A O 1
ATOM 2221 N N . GLY A 1 297 ? 21.481 -41.335 -22.101 1.00 25.72 297 GLY A N 1
ATOM 2222 C CA . GLY A 1 297 ? 22.438 -41.008 -21.027 1.00 25.72 297 GLY A CA 1
ATOM 2223 C C . GLY A 1 297 ? 23.776 -40.522 -21.657 1.00 25.72 297 GLY A C 1
ATOM 2224 O O . GLY A 1 297 ? 23.961 -40.718 -22.854 1.00 25.72 297 GLY A O 1
ATOM 2225 N N . THR A 1 298 ? 24.725 -39.969 -20.871 1.00 26.44 298 THR A N 1
ATOM 2226 C CA . THR A 1 298 ? 26.096 -39.485 -21.273 1.00 26.44 298 THR A CA 1
ATOM 2227 C C . THR A 1 298 ? 26.150 -38.235 -22.192 1.00 26.44 298 THR A C 1
ATOM 2229 O O . THR A 1 298 ? 25.208 -38.005 -22.936 1.00 26.44 298 THR A O 1
ATOM 2232 N N . GLY A 1 299 ? 27.169 -37.350 -22.228 1.00 25.03 299 GLY A N 1
ATOM 2233 C CA . GLY A 1 299 ? 28.461 -37.139 -21.514 1.00 25.03 299 GLY A CA 1
ATOM 2234 C C . GLY A 1 299 ? 29.402 -36.267 -22.404 1.00 25.03 299 GLY A C 1
ATOM 2235 O O . GLY A 1 299 ? 29.209 -36.284 -23.613 1.00 25.03 299 GLY A O 1
ATOM 2236 N N . GLY A 1 300 ? 30.402 -35.464 -21.985 1.00 26.08 300 GLY A N 1
ATOM 2237 C CA . GLY A 1 300 ? 31.005 -35.052 -20.694 1.00 26.08 300 GLY A CA 1
ATOM 2238 C C . GLY A 1 300 ? 31.836 -33.738 -20.886 1.00 26.08 300 GLY A C 1
ATOM 2239 O O . GLY A 1 300 ? 31.947 -33.259 -22.007 1.00 26.08 300 GLY A O 1
ATOM 2240 N N . SER A 1 301 ? 32.282 -33.011 -19.842 1.00 27.14 301 SER A N 1
ATOM 2241 C CA . SER A 1 301 ? 33.567 -33.142 -19.093 1.00 27.14 301 SER A CA 1
ATOM 2242 C C . SER A 1 301 ? 34.736 -32.204 -19.518 1.00 27.14 301 SER A C 1
ATOM 2244 O O . SER A 1 301 ? 35.215 -32.305 -20.643 1.00 27.14 301 SER A O 1
ATOM 2246 N N . GLY A 1 302 ? 35.273 -31.409 -18.565 1.00 24.48 302 GLY A N 1
ATOM 2247 C CA . GLY A 1 302 ? 36.554 -30.648 -18.619 1.00 24.48 302 GLY A CA 1
ATOM 2248 C C . GLY A 1 302 ? 36.416 -29.105 -18.650 1.00 24.48 302 GLY A C 1
ATOM 2249 O O . GLY A 1 302 ? 35.548 -28.606 -19.351 1.00 24.48 302 GLY A O 1
ATOM 2250 N N . GLY A 1 303 ? 37.211 -28.270 -17.951 1.00 25.34 303 GLY A N 1
ATOM 2251 C CA . GLY A 1 303 ? 38.253 -28.497 -16.925 1.00 25.34 303 GLY A CA 1
ATOM 2252 C C . GLY A 1 303 ? 39.137 -27.242 -16.653 1.00 25.34 303 GLY A C 1
ATOM 2253 O O . GLY A 1 303 ? 39.311 -26.428 -17.551 1.00 25.34 303 GLY A O 1
ATOM 2254 N N . SER A 1 304 ? 39.734 -27.142 -15.448 1.00 26.44 304 SER A N 1
ATOM 2255 C CA . SER A 1 304 ? 40.899 -26.288 -15.048 1.00 26.44 304 SER A CA 1
ATOM 2256 C C . SER A 1 304 ? 40.753 -24.800 -14.611 1.00 26.44 304 SER A C 1
ATOM 2258 O O . SER A 1 304 ? 40.933 -23.875 -15.391 1.00 26.44 304 SER A O 1
ATOM 2260 N N . SER A 1 305 ? 40.589 -24.608 -13.289 1.00 28.84 305 SER A N 1
ATOM 2261 C CA . SER A 1 305 ? 41.530 -23.969 -12.316 1.00 28.84 305 SER A CA 1
ATOM 2262 C C . SER A 1 305 ? 42.234 -22.598 -12.520 1.00 28.84 305 SER A C 1
ATOM 2264 O O . SER A 1 305 ? 43.008 -22.421 -13.456 1.00 28.84 305 SER A O 1
ATOM 2266 N N . GLY A 1 306 ? 42.200 -21.779 -11.447 1.00 24.75 306 GLY A N 1
ATOM 2267 C CA . GLY A 1 306 ? 43.161 -20.702 -11.092 1.00 24.75 306 GLY A CA 1
ATOM 2268 C C . GLY A 1 306 ? 42.544 -19.287 -11.082 1.00 24.75 306 GLY A C 1
ATOM 2269 O O . GLY A 1 306 ? 41.814 -18.954 -12.001 1.00 24.75 306 GLY A O 1
ATOM 2270 N N . GLY A 1 307 ? 42.751 -18.382 -10.113 1.00 25.23 307 GLY A N 1
ATOM 2271 C CA . GLY A 1 307 ? 43.560 -18.397 -8.883 1.00 25.23 307 GLY A CA 1
ATOM 2272 C C . GLY A 1 307 ? 44.317 -17.065 -8.699 1.00 25.23 307 GLY A C 1
ATOM 2273 O O . GLY A 1 307 ? 45.296 -16.841 -9.400 1.00 25.23 307 GLY A O 1
ATOM 2274 N N . GLY A 1 308 ? 43.900 -16.183 -7.777 1.00 24.53 308 GLY A N 1
ATOM 2275 C CA . GLY A 1 308 ? 44.584 -14.898 -7.518 1.00 24.53 308 GLY A CA 1
ATOM 2276 C C . GLY A 1 308 ? 43.800 -13.938 -6.609 1.00 24.53 308 GLY A C 1
ATOM 2277 O O . GLY A 1 308 ? 42.573 -13.942 -6.626 1.00 24.53 308 GLY A O 1
ATOM 2278 N N . SER A 1 309 ? 44.497 -13.140 -5.791 1.00 28.70 309 SER A N 1
ATOM 2279 C CA . SER A 1 309 ? 43.915 -12.418 -4.642 1.00 28.70 309 SER A CA 1
ATOM 2280 C C . SER A 1 309 ? 44.520 -11.027 -4.384 1.00 28.70 309 SER A C 1
ATOM 2282 O O . SER A 1 309 ? 45.740 -10.893 -4.412 1.00 28.70 309 SER A O 1
ATOM 2284 N N . GLY A 1 310 ? 43.684 -10.070 -3.950 1.00 24.20 310 GLY A N 1
ATOM 2285 C CA . GLY A 1 310 ? 44.075 -8.927 -3.099 1.00 24.20 310 GLY A CA 1
ATOM 2286 C C . GLY A 1 310 ? 44.300 -7.561 -3.776 1.00 24.20 310 GLY A C 1
ATOM 2287 O O . GLY A 1 310 ? 44.877 -7.478 -4.853 1.00 24.20 310 GLY A O 1
ATOM 2288 N N . GLY A 1 311 ? 43.894 -6.479 -3.090 1.00 25.09 311 GLY A N 1
ATOM 2289 C CA . GLY A 1 311 ? 44.233 -5.085 -3.434 1.00 25.09 311 GLY A CA 1
ATOM 2290 C C . GLY A 1 311 ? 43.181 -4.056 -2.985 1.00 25.09 311 GLY A C 1
ATOM 2291 O O . GLY A 1 311 ? 42.048 -4.105 -3.448 1.00 25.09 311 GLY A O 1
ATOM 2292 N N . SER A 1 312 ? 43.553 -3.123 -2.098 1.00 31.97 312 SER A N 1
ATOM 2293 C CA . SER A 1 312 ? 42.658 -2.111 -1.488 1.00 31.97 312 SER A CA 1
ATOM 2294 C C . SER A 1 312 ? 42.969 -0.670 -1.945 1.00 31.97 312 SER A C 1
ATOM 2296 O O . SER A 1 312 ? 43.985 -0.439 -2.596 1.00 31.97 312 SER A O 1
ATOM 2298 N N . SER A 1 313 ? 42.166 0.300 -1.467 1.00 29.11 313 SER A N 1
ATOM 2299 C CA . SER A 1 313 ? 42.256 1.778 -1.627 1.00 29.11 313 SER A CA 1
ATOM 2300 C C . SER A 1 313 ? 41.714 2.360 -2.952 1.00 29.11 313 SER A C 1
ATOM 2302 O O . SER A 1 313 ? 41.733 1.688 -3.973 1.00 29.11 313 SER A O 1
ATOM 2304 N N . GLY A 1 314 ? 41.186 3.593 -3.012 1.00 24.30 314 GLY A N 1
ATOM 2305 C CA . GLY A 1 314 ? 40.838 4.522 -1.925 1.00 24.30 314 GLY A CA 1
ATOM 2306 C C . GLY A 1 314 ? 40.829 6.006 -2.345 1.00 24.30 314 GLY A C 1
ATOM 2307 O O . GLY A 1 314 ? 41.885 6.549 -2.631 1.00 24.30 314 GLY A O 1
ATOM 2308 N N . GLY A 1 315 ? 39.658 6.662 -2.283 1.00 25.27 315 GLY A N 1
ATOM 2309 C CA . GLY A 1 315 ? 39.476 8.125 -2.179 1.00 25.27 315 GLY A CA 1
ATOM 2310 C C . GLY A 1 315 ? 39.742 9.018 -3.408 1.00 25.27 315 GLY A C 1
ATOM 2311 O O . GLY A 1 315 ? 40.840 9.026 -3.953 1.00 25.27 315 GLY A O 1
ATOM 2312 N N . SER A 1 316 ? 38.798 9.915 -3.737 1.00 29.91 316 SER A N 1
ATOM 2313 C CA . SER A 1 316 ? 38.963 11.384 -3.559 1.00 29.91 316 SER A CA 1
ATOM 2314 C C . SER A 1 316 ? 37.944 12.236 -4.338 1.00 29.91 316 SER A C 1
ATOM 2316 O O . SER A 1 316 ? 37.309 11.792 -5.289 1.00 29.91 316 SER A O 1
ATOM 2318 N N . SER A 1 317 ? 37.786 13.478 -3.878 1.00 33.44 317 SER A N 1
ATOM 2319 C CA . SER A 1 317 ? 36.742 14.457 -4.210 1.00 33.44 317 SER A CA 1
ATOM 2320 C C . SER A 1 317 ? 37.178 15.589 -5.155 1.00 33.44 317 SER A C 1
ATOM 2322 O O . SER A 1 317 ? 38.348 15.962 -5.170 1.00 33.44 317 SER A O 1
ATOM 2324 N N . GLY A 1 318 ? 36.204 16.260 -5.783 1.00 25.88 318 GLY A N 1
ATOM 2325 C CA . GLY A 1 318 ? 36.326 17.612 -6.362 1.00 25.88 318 GLY A CA 1
ATOM 2326 C C . GLY A 1 318 ? 35.214 17.881 -7.392 1.00 25.88 318 GLY A C 1
ATOM 2327 O O . GLY A 1 318 ? 34.966 17.029 -8.230 1.00 25.88 318 GLY A O 1
ATOM 2328 N N . GLY A 1 319 ? 34.461 18.987 -7.411 1.00 28.23 319 GLY A N 1
ATOM 2329 C CA . GLY A 1 319 ? 34.477 20.187 -6.569 1.00 28.23 319 GLY A CA 1
ATOM 2330 C C . GLY A 1 319 ? 35.028 21.417 -7.298 1.00 28.23 319 GLY A C 1
ATOM 2331 O O . GLY A 1 319 ? 36.233 21.644 -7.257 1.00 28.23 319 GLY A O 1
ATOM 2332 N N . SER A 1 320 ? 34.165 22.235 -7.921 1.00 30.88 320 SER A N 1
ATOM 2333 C CA . SER A 1 320 ? 34.455 23.655 -8.208 1.00 30.88 320 SER A CA 1
ATOM 2334 C C . SER A 1 320 ? 33.211 24.500 -8.517 1.00 30.88 320 SER A C 1
ATOM 2336 O O . SER A 1 320 ? 32.482 24.297 -9.481 1.00 30.88 320 SER A O 1
ATOM 2338 N N . SER A 1 321 ? 33.053 25.475 -7.633 1.00 32.28 321 SER A N 1
ATOM 2339 C CA . SER A 1 321 ? 32.200 26.661 -7.545 1.00 32.28 321 SER A CA 1
ATOM 2340 C C . SER A 1 321 ? 32.158 27.653 -8.721 1.00 32.28 321 SER A C 1
ATOM 2342 O O . SER A 1 321 ? 33.158 27.854 -9.405 1.00 32.28 321 SER A O 1
ATOM 2344 N N . GLY A 1 322 ? 31.080 28.453 -8.745 1.00 25.94 322 GLY A N 1
ATOM 2345 C CA . GLY A 1 322 ? 31.033 29.836 -9.258 1.00 25.94 322 GLY A CA 1
ATOM 2346 C C . GLY A 1 322 ? 29.620 30.236 -9.723 1.00 25.94 322 GLY A C 1
ATOM 2347 O O . GLY A 1 322 ? 29.028 29.503 -10.500 1.00 25.94 322 GLY A O 1
ATOM 2348 N N . GLY A 1 323 ? 28.987 31.344 -9.315 1.00 26.05 323 GLY A N 1
ATOM 2349 C CA . GLY A 1 323 ? 29.339 32.364 -8.318 1.00 26.05 323 GLY A CA 1
ATOM 2350 C C . GLY A 1 323 ? 28.734 33.736 -8.675 1.00 26.05 323 GLY A C 1
ATOM 2351 O O . GLY A 1 323 ? 29.066 34.255 -9.733 1.00 26.05 323 GLY A O 1
ATOM 2352 N N . SER A 1 324 ? 27.949 34.340 -7.762 1.00 28.64 324 SER A N 1
ATOM 2353 C CA . SER A 1 324 ? 27.540 35.774 -7.760 1.00 28.64 324 SER A CA 1
ATOM 2354 C C . SER A 1 324 ? 26.547 36.236 -8.863 1.00 28.64 324 SER A C 1
ATOM 2356 O O . SER A 1 324 ? 26.509 35.663 -9.941 1.00 28.64 324 SER A O 1
ATOM 2358 N N . SER A 1 325 ? 25.705 37.275 -8.710 1.00 28.89 325 SER A N 1
ATOM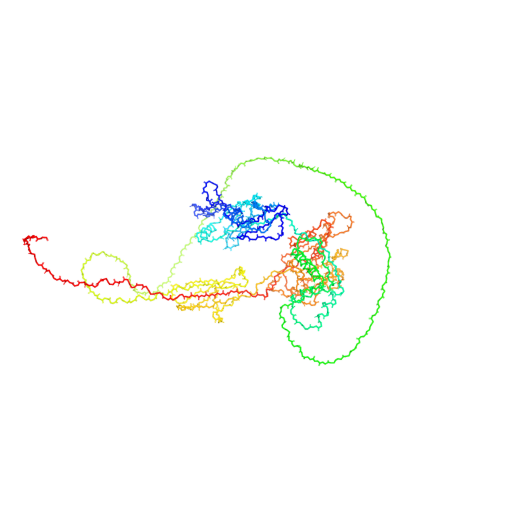 2359 C CA . SER A 1 325 ? 25.295 38.093 -7.543 1.00 28.89 325 SER A CA 1
ATOM 2360 C C . SER A 1 325 ? 24.158 39.075 -7.910 1.00 28.89 325 SER A C 1
ATOM 2362 O O . SER A 1 325 ? 24.305 39.766 -8.909 1.00 28.89 325 SER A O 1
ATOM 2364 N N . GLY A 1 326 ? 23.157 39.245 -7.028 1.00 25.19 326 GLY A N 1
ATOM 2365 C CA . GLY A 1 326 ? 22.426 40.507 -6.751 1.00 25.19 326 GLY A CA 1
ATOM 2366 C C . GLY A 1 326 ? 21.584 41.208 -7.844 1.00 25.19 326 GLY A C 1
ATOM 2367 O O . GLY A 1 326 ? 21.799 41.043 -9.035 1.00 25.19 326 GLY A O 1
ATOM 2368 N N . GLY A 1 327 ? 20.661 42.083 -7.412 1.00 26.58 327 GLY A N 1
ATOM 2369 C CA . GLY A 1 327 ? 20.095 43.151 -8.263 1.00 26.58 327 GLY A CA 1
ATOM 2370 C C . GLY A 1 327 ? 18.567 43.293 -8.243 1.00 26.58 327 GLY A C 1
ATOM 2371 O O . GLY A 1 327 ? 17.858 42.574 -8.936 1.00 26.58 327 GLY A O 1
ATOM 2372 N N . SER A 1 328 ? 18.063 44.256 -7.470 1.00 29.53 328 SER A N 1
ATOM 2373 C CA . SER A 1 328 ? 16.633 44.540 -7.276 1.00 29.53 328 SER A CA 1
ATOM 2374 C C . SER A 1 328 ? 15.940 45.305 -8.423 1.00 29.53 328 SER A C 1
ATOM 2376 O O . SER A 1 328 ? 16.551 46.131 -9.091 1.00 29.53 328 SER A O 1
ATOM 2378 N N . SER A 1 329 ? 14.606 45.164 -8.455 1.00 30.92 329 SER A N 1
ATOM 2379 C CA . SER A 1 329 ? 13.585 46.228 -8.636 1.00 30.92 329 SER A CA 1
ATOM 2380 C C . SER A 1 329 ? 13.440 47.037 -9.942 1.00 30.92 329 SER A C 1
ATOM 2382 O O . SER A 1 329 ? 14.324 47.796 -10.322 1.00 30.92 329 SER A O 1
ATOM 2384 N N . GLY A 1 330 ? 12.181 47.110 -10.408 1.00 25.52 330 GLY A N 1
ATOM 2385 C CA . GLY A 1 330 ? 11.530 48.381 -10.778 1.00 25.52 330 GLY A CA 1
ATOM 2386 C C . GLY A 1 330 ? 11.192 48.594 -12.262 1.00 25.52 330 GLY A C 1
ATOM 2387 O O . GLY A 1 330 ? 12.051 48.456 -13.122 1.00 25.52 330 GLY A O 1
ATOM 2388 N N . GLY A 1 331 ? 9.951 49.013 -12.556 1.00 25.53 331 GLY A N 1
ATOM 2389 C CA . GLY A 1 331 ? 9.543 49.467 -13.897 1.00 25.53 331 GLY A CA 1
ATOM 2390 C C . GLY A 1 331 ? 8.029 49.410 -14.141 1.00 25.53 331 GLY A C 1
ATOM 2391 O O . GLY A 1 331 ? 7.485 48.339 -14.378 1.00 25.53 331 GLY A O 1
ATOM 2392 N N . SER A 1 332 ? 7.351 50.558 -14.067 1.00 29.03 332 SER A N 1
ATOM 2393 C CA . SER A 1 332 ? 5.881 50.689 -14.136 1.00 29.03 332 SER A CA 1
ATOM 2394 C C . SER A 1 332 ? 5.338 50.998 -15.549 1.00 29.03 332 SER A C 1
ATOM 2396 O O . SER A 1 332 ? 6.108 51.213 -16.481 1.00 29.03 332 SER A O 1
ATOM 2398 N N . SER A 1 333 ? 4.008 51.188 -15.632 1.00 29.38 333 SER A N 1
ATOM 2399 C CA . SER A 1 333 ? 3.186 51.714 -16.754 1.00 29.38 333 SER A CA 1
ATOM 2400 C C . SER A 1 333 ? 2.734 50.693 -17.817 1.00 29.38 333 SER A C 1
ATOM 2402 O O . SER A 1 333 ? 3.458 49.759 -18.126 1.00 29.38 333 SER A O 1
ATOM 2404 N N . GLY A 1 334 ? 1.534 50.805 -18.405 1.00 26.98 334 GLY A N 1
ATOM 2405 C CA . GLY A 1 334 ? 0.426 51.746 -18.161 1.00 26.98 334 GLY A CA 1
ATOM 2406 C C . GLY A 1 334 ? -0.568 51.792 -19.340 1.00 26.98 334 GLY A C 1
ATOM 2407 O O . GLY A 1 334 ? -0.279 51.232 -20.391 1.00 26.98 334 GLY A O 1
ATOM 2408 N N . SER A 1 335 ? -1.674 52.537 -19.180 1.00 28.34 335 SER A N 1
ATOM 2409 C CA . SER A 1 335 ? -2.724 52.839 -20.193 1.00 28.34 335 SER A CA 1
ATOM 2410 C C . SER A 1 335 ? -3.781 51.755 -20.492 1.00 28.34 335 SER A C 1
ATOM 2412 O O . SER A 1 335 ? -3.493 50.572 -20.380 1.00 28.34 335 SER A O 1
ATOM 2414 N N . SER A 1 336 ? -4.987 52.076 -20.994 1.00 31.42 336 SER A N 1
ATOM 2415 C CA . SER A 1 336 ? -5.989 53.121 -20.644 1.00 31.42 336 SER A CA 1
ATOM 2416 C C . SER A 1 336 ? -7.235 52.981 -21.551 1.00 31.42 336 SER A C 1
ATOM 2418 O O . SER A 1 336 ? -7.134 52.496 -22.673 1.00 31.42 336 SER A O 1
ATOM 2420 N N . GLY A 1 337 ? -8.396 53.473 -21.088 1.00 27.78 337 GLY A N 1
ATOM 2421 C CA . GLY A 1 337 ? -9.639 53.596 -21.876 1.00 27.78 337 GLY A CA 1
ATOM 2422 C C . GLY A 1 337 ? -10.464 52.301 -22.001 1.00 27.78 337 GLY A C 1
ATOM 2423 O O . GLY A 1 337 ? -9.919 51.208 -22.008 1.00 27.78 337 GLY A O 1
ATOM 2424 N N . GLY A 1 338 ? -11.796 52.336 -22.091 1.00 28.05 338 GLY A N 1
ATOM 2425 C CA . GLY A 1 338 ? -12.733 53.468 -22.086 1.00 28.05 338 GLY A CA 1
ATOM 2426 C C . GLY A 1 338 ? -13.976 53.144 -22.933 1.00 28.05 338 GLY A C 1
ATOM 2427 O O . GLY A 1 338 ? -13.859 52.421 -23.916 1.00 28.05 338 GLY A O 1
ATOM 2428 N N . GLY A 1 339 ? -15.156 53.673 -22.589 1.00 27.80 339 GLY A N 1
ATOM 2429 C CA . GLY A 1 339 ? -16.373 53.511 -23.406 1.00 27.80 339 GLY A CA 1
ATOM 2430 C C . GLY A 1 339 ? -17.664 53.429 -22.586 1.00 27.80 339 GLY A C 1
ATOM 2431 O O . GLY A 1 339 ? -17.723 52.717 -21.591 1.00 27.80 339 GLY A O 1
ATOM 2432 N N . PHE A 1 340 ? -18.688 54.183 -22.993 1.00 29.03 340 PHE A N 1
ATOM 2433 C CA . PHE A 1 340 ? -19.944 54.409 -22.260 1.00 29.03 340 PHE A CA 1
ATOM 2434 C C . PHE A 1 340 ? -21.188 53.916 -23.029 1.00 29.03 340 PHE A C 1
ATOM 2436 O O . PHE A 1 340 ? -21.122 53.683 -24.232 1.00 29.03 340 PHE A O 1
ATOM 2443 N N . ALA A 1 341 ? -22.329 53.963 -22.321 1.00 33.22 341 ALA A N 1
ATOM 2444 C CA . ALA A 1 341 ? -23.723 54.002 -22.802 1.00 33.22 341 ALA A CA 1
ATOM 2445 C C . ALA A 1 341 ? -24.390 52.659 -23.193 1.00 33.22 341 ALA A C 1
ATOM 2447 O O . ALA A 1 341 ? -23.747 51.761 -23.715 1.00 33.22 341 ALA A O 1
ATOM 2448 N N . GLY A 1 342 ? -25.701 52.478 -22.972 1.00 27.44 342 GLY A N 1
ATOM 2449 C CA . GLY A 1 342 ? -26.657 53.347 -22.260 1.00 27.44 342 GLY A CA 1
ATOM 2450 C C . GLY A 1 342 ? -28.133 52.995 -22.530 1.00 27.44 342 GLY A C 1
ATOM 2451 O O . GLY A 1 342 ? -28.426 52.245 -23.452 1.00 27.44 342 GLY A O 1
ATOM 2452 N N . GLY A 1 343 ? -29.047 53.598 -21.754 1.00 27.75 343 GLY A N 1
ATOM 2453 C CA . GLY A 1 343 ? -30.505 53.620 -21.992 1.00 27.75 343 GLY A CA 1
ATOM 2454 C C . GLY A 1 343 ? -31.301 52.349 -21.622 1.00 27.75 343 GLY A C 1
ATOM 2455 O O . GLY A 1 343 ? -30.757 51.257 -21.647 1.00 27.75 343 GLY A O 1
ATOM 2456 N N . THR A 1 344 ? -32.614 52.335 -21.347 1.00 29.05 344 THR A N 1
ATOM 2457 C CA . THR A 1 344 ? -33.624 53.274 -20.792 1.00 29.05 344 THR A CA 1
ATOM 2458 C C . THR A 1 344 ? -35.023 52.669 -21.037 1.00 29.05 344 THR A C 1
ATOM 2460 O O . THR A 1 344 ? -35.310 52.266 -22.158 1.00 29.05 344 THR A O 1
ATOM 2463 N N . SER A 1 345 ? -35.932 52.802 -20.057 1.00 30.23 345 SER A N 1
ATOM 2464 C CA . SER A 1 345 ? -37.404 52.983 -20.206 1.00 30.23 345 SER A CA 1
ATOM 2465 C C . SER A 1 345 ? -38.364 51.832 -20.614 1.00 30.23 345 SER A C 1
ATOM 2467 O O . SER A 1 345 ? -38.040 50.982 -21.431 1.00 30.23 345 SER A O 1
ATOM 2469 N N . GLY A 1 346 ? -39.608 51.920 -20.089 1.00 27.09 346 GLY A N 1
ATOM 2470 C CA . GLY A 1 346 ? -40.837 51.226 -20.552 1.00 27.09 346 GLY A CA 1
ATOM 2471 C C . GLY A 1 346 ? -41.222 49.954 -19.769 1.00 27.09 346 GLY A C 1
ATOM 2472 O O . GLY A 1 346 ? -40.615 48.923 -20.009 1.00 27.09 346 GLY A O 1
ATOM 2473 N N . ALA A 1 347 ? -42.145 49.876 -18.791 1.00 27.94 347 ALA A N 1
ATOM 2474 C CA . ALA A 1 347 ? -43.299 50.669 -18.306 1.00 27.94 347 ALA A CA 1
ATOM 2475 C C . ALA A 1 347 ? -44.709 50.247 -18.817 1.00 27.94 347 ALA A C 1
ATOM 2477 O O . ALA A 1 347 ? -44.907 50.056 -20.011 1.00 27.94 347 ALA A O 1
ATOM 2478 N N . SER A 1 348 ? -45.693 50.247 -17.889 1.00 28.69 348 SER A N 1
ATOM 2479 C CA . SER A 1 348 ? -47.142 49.927 -18.041 1.00 28.69 348 SER A CA 1
ATOM 2480 C C . SER A 1 348 ? -47.486 48.428 -18.206 1.00 28.69 348 SER A C 1
ATOM 2482 O O . SER A 1 348 ? -46.743 47.713 -18.861 1.00 28.69 348 SER A O 1
ATOM 2484 N N . GLY A 1 349 ? -48.570 47.842 -17.668 1.00 28.28 349 GLY A N 1
ATOM 2485 C CA . GLY A 1 349 ? -49.772 48.320 -16.942 1.00 28.28 349 GLY A CA 1
ATOM 2486 C C . GLY A 1 349 ? -50.960 47.366 -17.260 1.00 28.28 349 GLY A C 1
ATOM 2487 O O . GLY A 1 349 ? -50.877 46.652 -18.249 1.00 28.28 349 GLY A O 1
ATOM 2488 N N . THR A 1 350 ? -52.082 47.224 -16.531 1.00 28.77 350 THR A N 1
ATOM 2489 C CA . THR A 1 350 ? -52.680 47.949 -15.385 1.00 28.77 350 THR A CA 1
ATOM 2490 C C . THR A 1 350 ? -53.852 47.161 -14.738 1.00 28.77 350 THR A C 1
ATOM 2492 O O . THR A 1 350 ? -54.638 46.603 -15.495 1.00 28.77 350 THR A O 1
ATOM 2495 N N . ARG A 1 351 ? -54.078 47.335 -13.409 1.00 32.12 351 ARG A N 1
ATOM 2496 C CA . ARG A 1 351 ? -55.371 47.239 -12.638 1.00 32.12 351 ARG A CA 1
ATOM 2497 C C . ARG A 1 351 ? -56.061 45.848 -12.555 1.00 32.12 351 ARG A C 1
ATOM 2499 O O . ARG A 1 351 ? -56.018 45.094 -13.509 1.00 32.12 351 ARG A O 1
ATOM 2506 N N . SER A 1 352 ? -56.754 45.428 -11.482 1.00 31.45 352 SER A N 1
ATOM 2507 C CA . SER A 1 352 ? -57.127 45.985 -10.149 1.00 31.45 352 SER A CA 1
ATOM 2508 C C . SER A 1 352 ? -57.520 44.810 -9.203 1.00 31.45 352 SER A C 1
ATOM 2510 O O . SER A 1 352 ? -57.674 43.702 -9.700 1.00 31.45 352 SER A O 1
ATOM 2512 N N . GLY A 1 353 ? -57.760 44.922 -7.883 1.00 29.11 353 GLY A N 1
ATOM 2513 C CA . GLY A 1 353 ? -57.647 46.043 -6.928 1.00 29.11 353 GLY A CA 1
ATOM 2514 C C . GLY A 1 353 ? -58.581 45.891 -5.692 1.00 29.11 353 GLY A C 1
ATOM 2515 O O . GLY A 1 353 ? -59.775 45.680 -5.873 1.00 29.11 353 GLY A O 1
ATOM 2516 N N . GLY A 1 354 ? -58.061 46.047 -4.460 1.00 28.09 354 GLY A N 1
ATOM 2517 C CA . GLY A 1 354 ? -58.769 45.913 -3.157 1.00 28.09 354 GLY A CA 1
ATOM 2518 C C . GLY A 1 354 ? -58.193 44.785 -2.267 1.00 28.09 354 GLY A C 1
ATOM 2519 O O . GLY A 1 354 ? -57.762 43.775 -2.806 1.00 28.09 354 GLY A O 1
ATOM 2520 N N . GLY A 1 355 ? -58.118 44.866 -0.929 1.00 28.67 355 GLY A N 1
ATOM 2521 C CA . GLY A 1 355 ? -58.427 45.943 0.030 1.00 28.67 355 GLY A CA 1
ATOM 2522 C C . GLY A 1 355 ? -58.356 45.432 1.493 1.00 28.67 355 GLY A C 1
ATOM 2523 O O . GLY A 1 355 ? -58.581 44.249 1.717 1.00 28.67 355 GLY A O 1
ATOM 2524 N N . THR A 1 356 ? -58.097 46.318 2.473 1.00 29.52 356 THR A N 1
ATOM 2525 C CA . THR A 1 356 ? -57.863 46.068 3.934 1.00 29.52 356 THR A CA 1
ATOM 2526 C C . THR A 1 356 ? -56.514 45.388 4.272 1.00 29.52 356 THR A C 1
ATOM 2528 O O . THR A 1 356 ? -56.219 44.340 3.716 1.00 29.52 356 THR A O 1
ATOM 2531 N N . SER A 1 357 ? -55.545 45.927 5.038 1.00 28.86 357 SER A N 1
ATOM 2532 C CA . SER A 1 357 ? -55.447 46.871 6.189 1.00 28.86 357 SER A CA 1
ATOM 2533 C C . SER A 1 357 ? -55.574 46.205 7.573 1.00 28.86 357 SER A C 1
ATOM 2535 O O . SER A 1 357 ? -56.531 45.475 7.782 1.00 28.86 357 SER A O 1
ATOM 2537 N N . ALA A 1 358 ? -54.733 46.483 8.585 1.00 29.62 358 ALA A N 1
ATOM 2538 C CA . ALA A 1 358 ? -53.437 47.194 8.640 1.00 29.62 358 ALA A CA 1
ATOM 2539 C C . ALA A 1 358 ? -52.775 47.041 10.037 1.00 29.62 358 ALA A C 1
ATOM 2541 O O . ALA A 1 358 ? -53.504 46.857 11.001 1.00 29.62 358 ALA A O 1
ATOM 2542 N N . SER A 1 359 ? -51.451 47.289 10.121 1.00 29.75 359 SER A N 1
ATOM 2543 C CA . SER A 1 359 ? -50.698 47.877 11.266 1.00 29.75 359 SER A CA 1
ATOM 2544 C C . SER A 1 359 ? -50.722 47.163 12.643 1.00 29.75 359 SER A C 1
ATOM 2546 O O . SER A 1 359 ? -51.717 46.588 13.049 1.00 29.75 359 SER A O 1
ATOM 2548 N N . GLY A 1 360 ? -49.687 47.192 13.486 1.00 28.48 360 GLY A N 1
ATOM 2549 C CA . GLY A 1 360 ? -48.397 47.894 13.452 1.00 28.48 360 GLY A CA 1
ATOM 2550 C C . GLY A 1 360 ? -48.055 48.428 14.853 1.00 28.48 360 GLY A C 1
ATOM 2551 O O . GLY A 1 360 ? -48.947 48.709 15.649 1.00 28.48 360 GLY A O 1
ATOM 2552 N N . SER A 1 361 ? -46.769 48.502 15.196 1.00 31.19 361 SER A N 1
ATOM 2553 C CA . SER A 1 361 ? -46.302 48.779 16.562 1.00 31.19 361 SER A CA 1
ATOM 2554 C C . SER A 1 361 ? -46.367 50.256 16.969 1.00 31.19 361 SER A C 1
ATOM 2556 O O . SER A 1 361 ? -46.189 51.150 16.146 1.00 31.19 361 SER A O 1
ATOM 2558 N N . THR A 1 362 ? -46.502 50.514 18.274 1.00 29.47 362 THR A N 1
ATOM 2559 C CA . THR A 1 362 ? -45.571 51.347 19.075 1.00 29.47 362 THR A CA 1
ATOM 2560 C C . THR A 1 362 ? -45.946 51.279 20.563 1.00 29.47 362 THR A C 1
ATOM 2562 O O . THR A 1 362 ? -47.075 50.942 20.907 1.00 29.47 362 THR A O 1
ATOM 2565 N N . GLY A 1 363 ? -44.972 51.490 21.454 1.00 28.39 363 GLY A N 1
ATOM 2566 C CA . GLY A 1 363 ? -45.132 51.272 22.898 1.00 28.39 363 GLY A CA 1
ATOM 2567 C C . GLY A 1 363 ? -45.463 52.529 23.705 1.00 28.39 363 GLY A C 1
ATOM 2568 O O . GLY A 1 363 ? -45.339 53.649 23.216 1.00 28.39 363 GLY A O 1
ATOM 2569 N N . ALA A 1 364 ? -45.803 52.328 24.980 1.00 28.73 364 ALA A N 1
ATOM 2570 C CA . ALA A 1 364 ? -45.824 53.368 26.006 1.00 28.73 364 ALA A CA 1
ATOM 2571 C C . ALA A 1 364 ? -45.551 52.768 27.397 1.00 28.73 364 ALA A C 1
ATOM 2573 O O . ALA A 1 364 ? -45.855 51.608 27.672 1.00 28.73 364 ALA A O 1
ATOM 2574 N N . THR A 1 365 ? -44.964 53.581 28.270 1.00 29.88 365 THR A N 1
ATOM 2575 C CA . THR A 1 365 ? -44.636 53.287 29.673 1.00 29.88 365 THR A CA 1
ATOM 2576 C C . THR A 1 365 ? -45.864 53.277 30.587 1.00 29.88 365 THR A C 1
ATOM 2578 O O . THR A 1 365 ? -46.722 54.145 30.446 1.00 29.88 365 THR A O 1
ATOM 2581 N N . SER A 1 366 ? -45.872 52.449 31.637 1.00 28.27 366 SER A N 1
ATOM 2582 C CA . SER A 1 366 ? -46.546 52.805 32.901 1.00 28.27 366 SER A CA 1
ATOM 2583 C C . SER A 1 366 ? -45.946 52.073 34.108 1.00 28.27 366 SER A C 1
ATOM 2585 O O . SER A 1 366 ? -45.526 50.921 34.010 1.00 28.27 366 SER A O 1
ATOM 2587 N N . ALA A 1 367 ? -45.874 52.776 35.241 1.00 29.19 367 ALA A N 1
ATOM 2588 C CA . ALA A 1 367 ? -45.571 52.198 36.549 1.00 29.19 367 ALA A CA 1
ATOM 2589 C C . ALA A 1 367 ? -46.836 51.542 37.138 1.00 29.19 367 ALA A C 1
ATOM 2591 O O . ALA A 1 367 ? -47.950 51.916 36.776 1.00 29.19 367 ALA A O 1
ATOM 2592 N N . GLY A 1 368 ? -46.668 50.551 38.015 1.00 31.36 368 GLY A N 1
ATOM 2593 C CA . GLY A 1 368 ? -47.777 49.701 38.465 1.00 31.36 368 GLY A CA 1
ATOM 2594 C C . GLY A 1 368 ? -48.463 50.131 39.764 1.00 31.36 368 GLY A C 1
ATOM 2595 O O . GLY A 1 368 ? -47.954 50.968 40.507 1.00 31.36 368 GLY A O 1
ATOM 2596 N N . THR A 1 369 ? -49.560 49.435 40.085 1.00 28.44 369 THR A N 1
ATOM 2597 C CA . THR A 1 369 ? -50.114 49.345 41.445 1.00 28.44 369 THR A CA 1
ATOM 2598 C C . THR A 1 369 ? -50.946 48.068 41.631 1.00 28.44 369 THR A C 1
ATOM 2600 O O . THR A 1 369 ? -51.836 47.800 40.836 1.00 28.44 369 THR A O 1
ATOM 2603 N N . GLY A 1 370 ? -50.700 47.343 42.729 1.00 27.36 370 GLY A N 1
ATOM 2604 C CA . GLY A 1 370 ? -51.735 46.745 43.594 1.00 27.36 370 GLY A CA 1
ATOM 2605 C C . GLY A 1 370 ? -52.600 45.551 43.133 1.00 27.36 370 GLY A C 1
ATOM 2606 O O . GLY A 1 370 ? -53.589 45.742 42.440 1.00 27.36 370 GLY A O 1
ATOM 2607 N N . ALA A 1 371 ? -52.362 44.399 43.785 1.00 28.97 371 ALA A N 1
ATOM 2608 C CA . ALA A 1 371 ? -53.325 43.313 44.077 1.00 28.97 371 ALA A CA 1
ATOM 2609 C C . ALA A 1 371 ? -53.877 42.496 42.870 1.00 28.97 371 ALA A C 1
ATOM 2611 O O . ALA A 1 371 ? -53.829 42.927 41.730 1.00 28.97 371 ALA A O 1
ATOM 2612 N N . THR A 1 372 ? -54.377 41.260 43.012 1.00 28.75 372 THR A N 1
ATOM 2613 C CA . THR A 1 372 ? -54.698 40.444 44.205 1.00 28.75 372 THR A CA 1
ATOM 2614 C C . THR A 1 372 ? -54.416 38.961 43.899 1.00 28.75 372 THR A C 1
ATOM 2616 O O . THR A 1 372 ? -54.367 38.576 42.734 1.00 28.75 372 THR A O 1
ATOM 2619 N N . GLY A 1 373 ? -54.231 38.114 44.917 1.00 36.84 373 GLY A N 1
ATOM 2620 C CA . GLY A 1 373 ? -53.900 36.697 44.717 1.00 36.84 373 GLY A CA 1
ATOM 2621 C C . GLY A 1 373 ? -55.009 35.880 44.041 1.00 36.84 373 GLY A C 1
ATOM 2622 O O . GLY A 1 373 ? -56.147 35.874 44.501 1.00 36.84 373 GLY A O 1
ATOM 2623 N N . GLY A 1 374 ? -54.644 35.135 42.994 1.00 32.50 374 GLY A N 1
ATOM 2624 C CA . GLY A 1 374 ? -55.446 34.061 42.408 1.00 32.50 374 GLY A CA 1
ATOM 2625 C C . GLY A 1 374 ? -54.645 32.761 42.420 1.00 32.50 374 GLY A C 1
ATOM 2626 O O . GLY A 1 374 ? -53.522 32.721 41.920 1.00 32.50 374 GLY A O 1
ATOM 2627 N N . THR A 1 375 ? -55.197 31.695 43.002 1.00 36.72 375 THR A N 1
ATOM 2628 C CA . THR A 1 375 ? -54.549 30.376 43.075 1.00 36.72 375 THR A CA 1
ATOM 2629 C C . THR A 1 375 ? -54.579 29.677 41.719 1.00 36.72 375 THR A C 1
ATOM 2631 O O . THR A 1 375 ? -55.428 28.825 41.460 1.00 36.72 375 THR A O 1
ATOM 2634 N N . GLY A 1 376 ? -53.636 30.034 40.850 1.00 34.19 376 GLY A N 1
ATOM 2635 C CA . GLY A 1 376 ? -53.323 29.256 39.660 1.00 34.19 376 GLY A CA 1
ATOM 2636 C C . GLY A 1 376 ? -52.678 27.932 40.061 1.00 34.19 376 GLY A C 1
ATOM 2637 O O . GLY A 1 376 ? -51.542 27.911 40.532 1.00 34.19 376 GLY A O 1
ATOM 2638 N N . SER A 1 377 ? -53.389 26.822 39.866 1.00 41.19 377 SER A N 1
ATOM 2639 C CA . SER A 1 377 ? -52.802 25.485 39.920 1.00 41.19 377 SER A CA 1
ATOM 2640 C C . SER A 1 377 ? -51.741 25.373 38.825 1.00 41.19 377 SER A C 1
ATOM 2642 O O . SER A 1 377 ? -52.082 25.274 37.646 1.00 41.19 377 SER A O 1
ATOM 2644 N N . ALA A 1 378 ? -50.464 25.422 39.205 1.00 45.38 378 ALA A N 1
ATOM 2645 C CA . ALA A 1 378 ? -49.365 25.238 38.270 1.00 45.38 378 ALA A CA 1
ATOM 2646 C C . ALA A 1 378 ? -49.453 23.832 37.662 1.00 45.38 378 ALA A C 1
ATOM 2648 O O . ALA A 1 378 ? -49.286 22.833 38.366 1.00 45.38 378 ALA A O 1
ATOM 2649 N N . THR A 1 379 ? -49.731 23.757 36.360 1.00 49.50 379 THR A N 1
ATOM 2650 C CA . THR A 1 379 ? -49.638 22.510 35.598 1.00 49.50 379 THR A CA 1
ATOM 2651 C C . THR A 1 379 ? -48.231 21.937 35.790 1.00 49.50 379 THR A C 1
ATOM 2653 O O . THR A 1 379 ? -47.268 22.690 35.613 1.00 49.50 379 THR A O 1
ATOM 2656 N N . PRO A 1 380 ? -48.072 20.649 36.154 1.00 58.31 380 PRO A N 1
ATOM 2657 C CA . PRO A 1 380 ? -46.751 20.043 36.284 1.00 58.31 380 PRO A CA 1
ATOM 2658 C C . PRO A 1 380 ? -45.928 20.259 35.005 1.00 58.31 380 PRO A C 1
ATOM 2660 O O . PRO A 1 380 ? -46.497 20.158 33.912 1.00 58.31 380 PRO A O 1
ATOM 2663 N N . PRO A 1 381 ? -44.619 20.560 35.103 1.00 58.94 381 PRO A N 1
ATOM 2664 C CA . PRO A 1 381 ? -43.790 20.745 33.920 1.00 58.94 381 PRO A CA 1
ATOM 2665 C C . PRO A 1 381 ? -43.831 19.471 33.069 1.00 58.94 381 PRO A C 1
ATOM 2667 O O . PRO A 1 381 ? -43.611 18.369 33.574 1.00 58.94 381 PRO A O 1
ATOM 2670 N N . ALA A 1 382 ? -44.154 19.623 31.784 1.00 67.12 382 ALA A N 1
ATOM 2671 C CA . ALA A 1 382 ? -44.273 18.491 30.874 1.00 67.12 382 ALA A CA 1
ATOM 2672 C C . ALA A 1 382 ? -42.922 17.751 30.747 1.00 67.12 382 ALA A C 1
ATOM 2674 O O . ALA A 1 382 ? -41.878 18.414 30.724 1.00 67.12 382 ALA A O 1
ATOM 2675 N N . PRO A 1 383 ? -42.912 16.407 30.638 1.00 73.88 383 PRO A N 1
ATOM 2676 C CA . PRO A 1 383 ? -41.681 15.645 30.446 1.00 73.88 383 PRO A CA 1
ATOM 2677 C C . PRO A 1 383 ? -40.894 16.132 29.223 1.00 73.88 383 PRO A C 1
ATOM 2679 O O . PRO A 1 383 ? -41.427 16.211 28.115 1.00 73.88 383 PRO A O 1
ATOM 2682 N N . GLN A 1 384 ? -39.615 16.447 29.418 1.00 78.94 384 GLN A N 1
ATOM 2683 C CA . GLN A 1 384 ? -38.717 16.888 28.359 1.00 78.94 384 GLN A CA 1
ATOM 2684 C C . GLN A 1 384 ? -38.033 15.686 27.702 1.00 78.94 384 GLN A C 1
ATOM 2686 O O . GLN A 1 384 ? -37.225 14.978 28.316 1.00 78.94 384 GLN A O 1
ATOM 2691 N N . ILE A 1 385 ? -38.350 15.485 26.424 1.00 80.81 385 ILE A N 1
ATOM 2692 C CA . ILE A 1 385 ? -37.745 14.469 25.559 1.00 80.81 385 ILE A CA 1
ATOM 2693 C C . ILE A 1 385 ? -36.256 14.795 25.372 1.00 80.81 385 ILE A C 1
ATOM 2695 O O . ILE A 1 385 ? -35.898 15.926 25.051 1.00 80.81 385 ILE A O 1
ATOM 2699 N N . GLN A 1 386 ? -35.392 13.800 25.573 1.00 84.38 386 GLN A N 1
ATOM 2700 C CA . GLN A 1 386 ? -33.953 13.903 25.313 1.00 84.38 386 GLN A CA 1
ATOM 2701 C C . GLN A 1 386 ? -33.641 13.562 23.846 1.00 84.38 386 GLN A C 1
ATOM 2703 O O . GLN A 1 386 ? -34.345 12.723 23.276 1.00 84.38 386 GLN A O 1
ATOM 2708 N N . PRO A 1 387 ? -32.607 14.151 23.215 1.00 84.38 387 PRO A N 1
ATOM 2709 C CA . PRO A 1 387 ? -32.173 13.745 21.877 1.00 84.38 387 PRO A CA 1
ATOM 2710 C C . PRO A 1 387 ? -31.676 12.291 21.880 1.00 84.38 387 PRO A C 1
ATOM 2712 O O . PRO A 1 387 ? -31.190 11.792 22.899 1.00 84.38 387 PRO A O 1
ATOM 2715 N N . ALA A 1 388 ? -31.795 11.599 20.745 1.00 90.81 388 ALA A N 1
ATOM 2716 C CA . ALA A 1 388 ? -31.106 10.324 20.573 1.00 90.81 388 ALA A CA 1
ATOM 2717 C C . ALA A 1 388 ? -29.598 10.536 20.349 1.00 90.81 388 ALA A C 1
ATOM 2719 O O . ALA A 1 388 ? -29.164 11.622 19.966 1.00 90.81 388 ALA A O 1
ATOM 2720 N N . ALA A 1 389 ? -28.805 9.486 20.554 1.00 92.12 389 ALA A N 1
ATOM 2721 C CA . ALA A 1 389 ? -27.388 9.447 20.214 1.00 92.12 389 ALA A CA 1
ATOM 2722 C C . ALA A 1 389 ? -27.086 8.223 19.340 1.00 92.12 389 ALA A C 1
ATOM 2724 O O . ALA A 1 389 ? -27.551 7.116 19.634 1.00 92.12 389 ALA A O 1
ATOM 2725 N N . LEU A 1 390 ? -26.309 8.427 18.273 1.00 95.12 390 LEU A N 1
ATOM 2726 C CA . LEU A 1 390 ? -25.796 7.359 17.417 1.00 95.12 390 LEU A CA 1
ATOM 2727 C C . LEU A 1 390 ? -24.478 6.815 17.980 1.00 95.12 390 LEU A C 1
ATOM 2729 O O . LEU A 1 390 ? -23.557 7.573 18.266 1.00 95.12 390 LEU A O 1
ATOM 2733 N N . THR A 1 391 ? -24.382 5.496 18.103 1.00 94.31 391 THR A N 1
ATOM 2734 C CA . THR A 1 391 ? -23.148 4.761 18.412 1.00 94.31 391 THR A CA 1
ATOM 2735 C C . THR A 1 391 ? -22.797 3.873 17.221 1.00 94.31 391 THR A C 1
ATOM 2737 O O . THR A 1 391 ? -23.690 3.262 16.633 1.00 94.31 391 THR A O 1
ATOM 2740 N N . VAL A 1 392 ? -21.517 3.815 16.848 1.00 93.81 392 VAL A N 1
ATOM 2741 C CA . VAL A 1 392 ? -21.002 2.854 15.860 1.00 93.81 392 VAL A CA 1
ATOM 2742 C C . VAL A 1 392 ? -20.638 1.575 16.612 1.00 93.81 392 VAL A C 1
ATOM 2744 O O . VAL A 1 392 ? -19.818 1.632 17.526 1.00 93.81 392 VAL A O 1
ATOM 2747 N N . ASP A 1 393 ? -21.235 0.446 16.233 1.00 92.50 393 ASP A N 1
ATOM 2748 C CA . ASP A 1 393 ? -20.950 -0.865 16.827 1.00 92.50 393 ASP A CA 1
ATOM 2749 C C . ASP A 1 393 ? -19.803 -1.556 16.049 1.00 92.50 393 ASP A C 1
ATOM 2751 O O . ASP A 1 393 ? -18.872 -2.076 16.665 1.00 92.50 393 ASP A O 1
ATOM 2755 N N . SER A 1 394 ? -19.815 -1.530 14.705 1.00 92.44 394 SER A N 1
ATOM 2756 C CA . SER A 1 394 ? -18.707 -2.029 13.864 1.00 92.44 394 SER A CA 1
ATOM 2757 C C . SER A 1 394 ? -18.748 -1.516 12.413 1.00 92.44 394 SER A C 1
ATOM 2759 O O . SER A 1 394 ? -19.746 -0.962 11.950 1.00 92.44 394 SER A O 1
ATOM 2761 N N . THR A 1 395 ? -17.652 -1.720 11.674 1.00 91.25 395 THR A N 1
ATOM 2762 C CA . THR A 1 395 ? -17.545 -1.441 10.229 1.00 91.25 395 THR A CA 1
ATOM 2763 C C . THR A 1 395 ? -16.682 -2.488 9.530 1.00 91.25 395 THR A C 1
ATOM 2765 O O . THR A 1 395 ? -15.667 -2.905 10.086 1.00 91.25 395 THR A O 1
ATOM 2768 N N . GLU A 1 396 ? -17.045 -2.873 8.307 1.00 83.44 396 GLU A N 1
ATOM 2769 C CA . GLU A 1 396 ? -16.296 -3.811 7.462 1.00 83.44 396 GLU A CA 1
ATOM 2770 C C . GLU A 1 396 ? -16.069 -3.179 6.070 1.00 83.44 396 GLU A C 1
ATOM 2772 O O . GLU A 1 396 ? -17.038 -2.988 5.335 1.00 83.44 396 GLU A O 1
ATOM 2777 N N . PRO A 1 397 ? -14.830 -2.834 5.666 1.00 76.69 397 PRO A N 1
ATOM 2778 C CA . PRO A 1 397 ? -13.615 -2.805 6.483 1.00 76.69 397 PRO A CA 1
ATOM 2779 C C . PRO A 1 397 ? -13.683 -1.738 7.592 1.00 76.69 397 PRO A C 1
ATOM 2781 O O . PRO A 1 397 ? -14.555 -0.870 7.591 1.00 76.69 397 PRO A O 1
ATOM 2784 N N . SER A 1 398 ? -12.742 -1.810 8.537 1.00 79.88 398 SER A N 1
ATOM 2785 C CA . SER A 1 398 ? -12.575 -0.834 9.619 1.00 79.88 398 SER A CA 1
ATOM 2786 C C . SER A 1 398 ? -11.224 -0.114 9.483 1.00 79.88 398 SER A C 1
ATOM 2788 O O . SER A 1 398 ? -10.194 -0.788 9.563 1.00 79.88 398 SER A O 1
ATOM 2790 N N . PRO A 1 399 ? -11.188 1.220 9.288 1.00 77.38 399 PRO A N 1
ATOM 2791 C CA . PRO A 1 399 ? -12.328 2.100 9.012 1.00 77.38 399 PRO A CA 1
ATOM 2792 C C . PRO A 1 399 ? -12.933 1.856 7.616 1.00 77.38 399 PRO A C 1
ATOM 2794 O O . PRO A 1 399 ? -12.304 1.247 6.746 1.00 77.38 399 PRO A O 1
ATOM 2797 N N . LEU A 1 400 ? -14.143 2.378 7.387 1.00 80.75 400 LEU A N 1
ATOM 2798 C CA . LEU A 1 400 ? -14.768 2.375 6.060 1.00 80.75 400 LEU A CA 1
ATOM 2799 C C . LEU A 1 400 ? -13.914 3.118 5.012 1.00 80.75 400 LEU A C 1
ATOM 2801 O O . LEU A 1 400 ? -13.226 4.086 5.349 1.00 80.75 400 LEU A O 1
ATOM 2805 N N . PRO A 1 401 ? -14.017 2.749 3.719 1.00 78.50 401 PRO A N 1
ATOM 2806 C CA . PRO A 1 401 ? -13.418 3.514 2.632 1.00 78.50 401 PRO A CA 1
ATOM 2807 C C . PRO A 1 401 ? -13.954 4.950 2.565 1.00 78.50 401 PRO A C 1
ATOM 2809 O O . PRO A 1 401 ? -15.144 5.197 2.767 1.00 78.50 401 PRO A O 1
ATOM 2812 N N . ALA A 1 402 ? -13.081 5.891 2.199 1.00 76.06 402 ALA A N 1
ATOM 2813 C CA . ALA A 1 402 ? -13.432 7.302 2.071 1.00 76.06 402 ALA A CA 1
ATOM 2814 C C . ALA A 1 402 ? -14.648 7.528 1.146 1.00 76.06 402 ALA A C 1
ATOM 2816 O O . ALA A 1 402 ? -14.726 6.984 0.044 1.00 76.06 402 ALA A O 1
ATOM 2817 N N . GLY A 1 403 ? -15.590 8.356 1.605 1.00 82.12 403 GLY A N 1
ATOM 2818 C CA . GLY A 1 403 ? -16.860 8.641 0.926 1.00 82.12 403 GLY A CA 1
ATOM 2819 C C . GLY A 1 403 ? -18.033 7.754 1.368 1.00 82.12 403 GLY A C 1
ATOM 2820 O O . GLY A 1 403 ? -19.183 8.152 1.171 1.00 82.12 403 GLY A O 1
ATOM 2821 N N . LEU A 1 404 ? -17.775 6.611 2.013 1.00 90.06 404 LEU A N 1
ATOM 2822 C CA . LEU A 1 404 ? -18.807 5.821 2.691 1.00 90.06 404 LEU A CA 1
ATOM 2823 C C . LEU A 1 404 ? -18.923 6.270 4.151 1.00 90.06 404 LEU A C 1
ATOM 2825 O O . LEU A 1 404 ? -17.915 6.543 4.802 1.00 90.06 404 LEU A O 1
ATOM 2829 N N . GLY A 1 405 ? -20.143 6.354 4.674 1.00 93.38 405 GLY A N 1
ATOM 2830 C CA . GLY A 1 405 ? -20.354 6.835 6.034 1.00 93.38 405 GLY A CA 1
ATOM 2831 C C . GLY A 1 405 ? -21.817 6.931 6.437 1.00 93.38 405 GLY A C 1
ATOM 2832 O O . GLY A 1 405 ? -22.718 6.945 5.599 1.00 93.38 405 GLY A O 1
ATOM 2833 N N . VAL A 1 406 ? -22.031 7.006 7.749 1.00 95.88 406 VAL A N 1
ATOM 2834 C CA . VAL A 1 406 ? -23.339 7.177 8.385 1.00 95.88 406 VAL A CA 1
ATOM 2835 C C . VAL A 1 406 ? -23.200 8.264 9.443 1.00 95.88 406 VAL A C 1
ATOM 2837 O O . VAL A 1 406 ? -22.343 8.170 10.320 1.00 95.88 406 VAL A O 1
ATOM 2840 N N . THR A 1 407 ? -24.027 9.301 9.363 1.00 94.81 407 THR A N 1
ATOM 2841 C CA . THR A 1 407 ? -24.078 10.389 10.347 1.00 94.81 407 THR A CA 1
ATOM 2842 C C . THR A 1 407 ? -25.492 10.557 10.889 1.00 94.81 407 THR A C 1
ATOM 2844 O O . THR A 1 407 ? -26.473 10.165 10.258 1.00 94.81 407 THR A O 1
ATOM 2847 N N . HIS A 1 408 ? -25.608 11.138 12.081 1.00 95.06 408 HIS A N 1
ATOM 2848 C CA . HIS A 1 408 ? -26.885 11.407 12.740 1.00 95.06 408 HIS A CA 1
ATOM 2849 C C . HIS A 1 408 ? -27.067 12.910 12.933 1.00 95.06 408 HIS A C 1
ATOM 2851 O O . HIS A 1 408 ? -26.155 13.606 13.369 1.00 95.06 408 HIS A O 1
ATOM 2857 N N . THR A 1 409 ? -28.254 13.404 12.591 1.00 91.81 409 THR A N 1
ATOM 2858 C CA . THR A 1 409 ? -28.722 14.750 12.924 1.00 91.81 409 THR A CA 1
ATOM 2859 C C . THR A 1 409 ? -29.852 14.619 13.949 1.00 91.81 409 THR A C 1
ATOM 2861 O O . THR A 1 409 ? -30.914 14.090 13.595 1.00 91.81 409 THR A O 1
ATOM 2864 N N . PRO A 1 410 ? -29.641 15.071 15.201 1.00 87.25 410 PRO A N 1
ATOM 2865 C CA . PRO A 1 410 ? -30.660 15.042 16.239 1.00 87.25 410 PRO A CA 1
ATOM 2866 C C . PRO A 1 410 ? -31.944 15.787 15.863 1.00 87.25 410 PRO A C 1
ATOM 2868 O O . PRO A 1 410 ? -31.904 16.863 15.263 1.00 87.25 410 PRO A O 1
ATOM 2871 N N . ALA A 1 411 ? -33.087 15.244 16.277 1.00 81.62 411 ALA A N 1
ATOM 2872 C CA . ALA A 1 411 ? -34.379 15.908 16.163 1.00 81.62 411 ALA A CA 1
ATOM 2873 C C . ALA A 1 411 ? -34.390 17.242 16.937 1.00 81.62 411 ALA A C 1
ATOM 2875 O O . ALA A 1 411 ? -34.175 17.267 18.148 1.00 81.62 411 ALA A O 1
ATOM 2876 N N . ALA A 1 412 ? -34.715 18.353 16.266 1.00 75.12 412 ALA A N 1
ATOM 2877 C CA . ALA A 1 412 ? -34.894 19.649 16.934 1.00 75.12 412 ALA A CA 1
ATOM 2878 C C . ALA A 1 412 ? -36.140 19.679 17.848 1.00 75.12 412 ALA A C 1
ATOM 2880 O O . ALA A 1 412 ? -36.209 20.462 18.792 1.00 75.12 412 ALA A O 1
ATOM 2881 N N . SER A 1 413 ? -37.136 18.833 17.561 1.00 76.69 413 SER A N 1
ATOM 2882 C CA . SER A 1 413 ? -38.277 18.534 18.432 1.00 76.69 413 SER A CA 1
ATOM 2883 C C . SER A 1 413 ? -38.945 17.220 18.002 1.00 76.69 413 SER A C 1
ATOM 2885 O O . SER A 1 413 ? -38.808 16.800 16.852 1.00 76.69 413 SER A O 1
ATOM 2887 N N . GLY A 1 414 ? -39.687 16.578 18.908 1.00 84.69 414 GLY A N 1
ATOM 2888 C CA . GLY A 1 414 ? -40.381 15.314 18.634 1.00 84.69 414 GLY A CA 1
ATOM 2889 C C . GLY A 1 414 ? -39.483 14.074 18.732 1.00 84.69 414 GLY A C 1
ATOM 2890 O O . GLY A 1 414 ? -38.441 14.098 19.381 1.00 84.69 414 GLY A O 1
ATOM 2891 N N . LEU A 1 415 ? -39.931 12.969 18.126 1.00 90.25 415 LEU A N 1
ATOM 2892 C CA . LEU A 1 415 ? -39.304 11.641 18.243 1.00 90.25 415 LEU A CA 1
ATOM 2893 C C . LEU A 1 415 ? -38.577 11.170 16.970 1.00 90.25 415 LEU A C 1
ATOM 2895 O O . LEU A 1 415 ? -37.988 10.089 16.977 1.00 90.25 415 LEU A O 1
ATOM 2899 N N . VAL A 1 416 ? -38.635 11.953 15.886 1.00 92.75 416 VAL A N 1
ATOM 2900 C CA . VAL A 1 416 ? -38.138 11.574 14.554 1.00 92.75 416 VAL A CA 1
ATOM 2901 C C . VAL A 1 416 ? -36.715 12.083 14.352 1.00 92.75 416 VAL A C 1
ATOM 2903 O O . VAL A 1 416 ? -36.485 13.267 14.120 1.00 92.75 416 VAL A O 1
ATOM 2906 N N . GLU A 1 417 ? -35.765 11.165 14.430 1.00 93.00 417 GLU A N 1
ATOM 2907 C CA . GLU A 1 417 ? -34.342 11.386 14.198 1.00 93.00 417 GLU A CA 1
ATOM 2908 C C . GLU A 1 417 ? -33.998 11.245 12.710 1.00 93.00 417 GLU A C 1
ATOM 2910 O O . GLU A 1 417 ? -34.685 10.529 11.981 1.00 93.00 417 GLU A O 1
ATOM 2915 N N . THR A 1 418 ? -32.920 11.887 12.247 1.00 95.06 418 THR A N 1
ATOM 2916 C CA . THR A 1 418 ? -32.462 11.761 10.850 1.00 95.06 418 THR A CA 1
ATOM 2917 C C . THR A 1 418 ? -31.078 11.129 10.778 1.00 95.06 418 THR A C 1
ATOM 2919 O O . THR A 1 418 ? -30.104 11.685 11.287 1.00 95.06 418 THR A O 1
ATOM 2922 N N . ILE A 1 419 ? -30.974 9.987 10.102 1.00 97.12 419 ILE A N 1
ATOM 2923 C CA . ILE A 1 419 ? -29.700 9.388 9.692 1.00 97.12 419 ILE A CA 1
ATOM 2924 C C . ILE A 1 419 ? -29.394 9.832 8.261 1.00 97.12 419 ILE A C 1
ATOM 2926 O O . ILE A 1 419 ? -30.289 9.838 7.424 1.00 97.12 419 ILE A O 1
ATOM 2930 N N . THR A 1 420 ? -28.148 10.201 7.964 1.00 96.25 420 THR A N 1
ATOM 2931 C CA . THR A 1 420 ? -27.675 10.479 6.598 1.00 96.25 420 THR A CA 1
ATOM 2932 C C . THR A 1 420 ? -26.598 9.471 6.223 1.00 96.25 420 THR A C 1
ATOM 2934 O O . THR A 1 420 ? -25.633 9.288 6.962 1.00 96.25 420 THR A O 1
ATOM 2937 N N . VAL A 1 421 ? -26.764 8.821 5.075 1.00 95.75 421 VAL A N 1
ATOM 2938 C CA . VAL A 1 421 ? -25.867 7.791 4.549 1.00 95.75 421 VAL A CA 1
ATOM 2939 C C . VAL A 1 421 ? -25.178 8.316 3.295 1.00 95.75 421 VAL A C 1
ATOM 2941 O O . VAL A 1 421 ? -25.839 8.743 2.349 1.00 95.75 421 VAL A O 1
ATOM 2944 N N . THR A 1 422 ? -23.846 8.288 3.274 1.00 91.06 422 THR A N 1
ATOM 2945 C CA . THR A 1 422 ? -23.044 8.711 2.118 1.00 91.06 422 THR A CA 1
ATOM 2946 C C . THR A 1 422 ? -22.520 7.504 1.346 1.00 91.06 422 THR A C 1
ATOM 2948 O O . THR A 1 422 ? -22.221 6.462 1.925 1.00 91.06 422 THR A O 1
ATOM 2951 N N . GLY A 1 423 ? -22.397 7.643 0.024 1.00 84.31 423 GLY A N 1
ATOM 2952 C CA . GLY A 1 423 ? -21.972 6.570 -0.880 1.00 84.31 423 GLY A CA 1
ATOM 2953 C C . GLY A 1 423 ? -23.132 5.965 -1.675 1.00 84.31 423 GLY A C 1
ATOM 2954 O O . GLY A 1 423 ? -24.214 5.721 -1.148 1.00 84.31 423 GLY A O 1
ATOM 2955 N N . ALA A 1 424 ? -22.913 5.742 -2.971 1.00 81.19 424 ALA A N 1
ATOM 2956 C CA . ALA A 1 424 ? -23.949 5.268 -3.886 1.00 81.19 424 ALA A CA 1
ATOM 2957 C C . ALA A 1 424 ? -24.288 3.780 -3.678 1.00 81.19 424 ALA A C 1
ATOM 2959 O O . ALA A 1 424 ? -23.423 2.975 -3.338 1.00 81.19 424 ALA A O 1
ATOM 2960 N N . GLY A 1 425 ? -25.546 3.411 -3.939 1.00 83.94 425 GLY A N 1
ATOM 2961 C CA . GLY A 1 425 ? -26.015 2.022 -3.868 1.00 83.94 425 GLY A CA 1
ATOM 2962 C C . GLY A 1 425 ? -26.204 1.467 -2.452 1.00 83.94 425 GLY A C 1
ATOM 2963 O O . GLY A 1 425 ? -26.367 0.260 -2.312 1.00 83.94 425 GLY A O 1
ATOM 2964 N N . ALA A 1 426 ? -26.177 2.318 -1.422 1.00 91.31 426 ALA A N 1
ATOM 2965 C CA . ALA A 1 426 ? -26.396 1.911 -0.038 1.00 91.31 426 ALA A CA 1
ATOM 2966 C C . ALA A 1 426 ? -27.788 1.287 0.172 1.00 91.31 426 ALA A C 1
ATOM 2968 O O . ALA A 1 426 ? -28.801 1.844 -0.257 1.00 91.31 426 ALA A O 1
ATOM 2969 N N . VAL A 1 427 ? -27.840 0.175 0.901 1.00 94.75 427 VAL A N 1
ATOM 2970 C CA . VAL A 1 427 ? -29.062 -0.437 1.427 1.00 94.75 427 VAL A CA 1
ATOM 2971 C C . VAL A 1 427 ? -29.076 -0.224 2.935 1.00 94.75 427 VAL A C 1
ATOM 2973 O O . VAL A 1 427 ? -28.205 -0.732 3.640 1.00 94.75 427 VAL A O 1
ATOM 2976 N N . VAL A 1 428 ? -30.064 0.524 3.428 1.00 96.81 428 VAL A N 1
ATOM 2977 C CA . VAL A 1 428 ? -30.235 0.817 4.858 1.00 96.81 428 VAL A CA 1
ATOM 2978 C C . VAL A 1 428 ? -31.293 -0.105 5.449 1.00 96.81 428 VAL A C 1
ATOM 2980 O O . VAL A 1 428 ? -32.368 -0.276 4.870 1.00 96.81 428 VAL A O 1
ATOM 2983 N N . LYS A 1 429 ? -31.010 -0.673 6.620 1.00 97.44 429 LYS A N 1
ATOM 2984 C CA . LYS A 1 429 ? -31.963 -1.422 7.437 1.00 97.44 429 LYS A CA 1
ATOM 2985 C C . LYS A 1 429 ? -32.093 -0.800 8.822 1.00 97.44 429 LYS A C 1
ATOM 2987 O O . LYS A 1 429 ? -31.106 -0.358 9.408 1.00 97.44 429 LYS A O 1
ATOM 2992 N N . VAL A 1 430 ? -33.314 -0.808 9.343 1.00 96.12 430 VAL A N 1
ATOM 2993 C CA . VAL A 1 430 ? -33.665 -0.394 10.704 1.00 96.12 430 VAL A CA 1
ATOM 2994 C C . VAL A 1 430 ? -34.416 -1.552 11.350 1.00 96.12 430 VAL A C 1
ATOM 2996 O O . VAL A 1 430 ? -35.456 -1.955 10.835 1.00 96.12 430 VAL A O 1
ATOM 2999 N N . ASP A 1 431 ? -33.879 -2.110 12.437 1.00 94.44 431 ASP A N 1
ATOM 3000 C CA . ASP A 1 431 ? -34.391 -3.331 13.084 1.00 94.44 431 ASP A CA 1
ATOM 3001 C C . ASP A 1 431 ? -34.705 -4.452 12.055 1.00 94.44 431 ASP A C 1
ATOM 3003 O O . ASP A 1 431 ? -35.826 -4.951 11.958 1.00 94.44 431 ASP A O 1
ATOM 3007 N N . ASP A 1 432 ? -33.710 -4.795 11.225 1.00 91.44 432 ASP A N 1
ATOM 3008 C CA . ASP A 1 432 ? -33.778 -5.748 10.095 1.00 91.44 432 ASP A CA 1
ATOM 3009 C C . ASP A 1 432 ? -34.698 -5.378 8.909 1.00 91.44 432 ASP A C 1
ATOM 3011 O O . ASP A 1 432 ? -34.596 -6.001 7.848 1.00 91.44 432 ASP A O 1
ATOM 3015 N N . GLN A 1 433 ? -35.537 -4.344 9.011 1.00 93.81 433 GLN A N 1
ATOM 3016 C CA . GLN A 1 433 ? -36.400 -3.896 7.912 1.00 93.81 433 GLN A CA 1
ATOM 3017 C C . GLN A 1 433 ? -35.669 -2.932 6.977 1.00 93.81 433 GLN A C 1
ATOM 3019 O O . GLN A 1 433 ? -35.103 -1.942 7.431 1.00 93.81 433 GLN A O 1
ATOM 3024 N N . VAL A 1 434 ? -35.700 -3.187 5.665 1.00 93.94 434 VAL A N 1
ATOM 3025 C CA . VAL A 1 434 ? -35.119 -2.277 4.660 1.00 93.94 434 VAL A CA 1
ATOM 3026 C C . VAL A 1 434 ? -35.924 -0.977 4.615 1.00 93.94 434 VAL A C 1
ATOM 3028 O O . VAL A 1 434 ? -37.136 -1.006 4.408 1.00 93.94 434 VAL A O 1
ATOM 3031 N N . VAL A 1 435 ? -35.245 0.161 4.761 1.00 93.38 435 VAL A N 1
ATOM 3032 C CA . VAL A 1 435 ? -35.853 1.496 4.693 1.00 93.38 435 VAL A CA 1
ATOM 3033 C C . VAL A 1 435 ? -35.250 2.267 3.523 1.00 93.38 435 VAL A C 1
ATOM 3035 O O . VAL A 1 435 ? -34.032 2.330 3.364 1.00 93.38 435 VAL A O 1
ATOM 3038 N N . ALA A 1 436 ? -36.108 2.855 2.689 1.00 90.75 436 ALA A N 1
ATOM 3039 C CA . ALA A 1 436 ? -35.668 3.681 1.572 1.00 90.75 436 ALA A CA 1
ATOM 3040 C C . ALA A 1 436 ? -35.084 5.010 2.076 1.00 90.75 436 ALA A C 1
ATOM 3042 O O . ALA A 1 436 ? -35.718 5.711 2.865 1.00 90.75 436 ALA A O 1
ATOM 3043 N N . ALA A 1 437 ? -33.897 5.362 1.583 1.00 90.50 437 ALA A N 1
ATOM 3044 C CA . ALA A 1 437 ? -33.319 6.687 1.764 1.00 90.50 437 ALA A CA 1
ATOM 3045 C C . ALA A 1 437 ? -33.862 7.678 0.718 1.00 90.50 437 ALA A C 1
ATOM 3047 O O . ALA A 1 437 ? -34.230 7.284 -0.392 1.00 90.50 437 ALA A O 1
ATOM 3048 N N . ASP A 1 438 ? -33.899 8.967 1.064 1.00 90.69 438 ASP A N 1
ATOM 3049 C CA . ASP A 1 438 ? -34.239 10.039 0.125 1.00 90.69 438 ASP A CA 1
ATOM 3050 C C . ASP A 1 438 ? -33.126 10.280 -0.921 1.00 90.69 438 ASP A C 1
ATOM 3052 O O . ASP A 1 438 ? -32.051 9.675 -0.896 1.00 90.69 438 ASP A O 1
ATOM 3056 N N . ALA A 1 439 ? -33.361 11.207 -1.855 1.00 85.12 439 ALA A N 1
ATOM 3057 C CA . ALA A 1 439 ? -32.392 11.568 -2.895 1.00 85.12 439 ALA A CA 1
ATOM 3058 C C . ALA A 1 439 ? -31.104 12.245 -2.366 1.00 85.12 439 ALA A C 1
ATOM 3060 O O . ALA A 1 439 ? -30.204 12.545 -3.151 1.00 85.12 439 ALA A O 1
ATOM 3061 N N . GLN A 1 440 ? -31.010 12.513 -1.061 1.00 87.25 440 GLN A N 1
ATOM 3062 C CA . GLN A 1 440 ? -29.825 13.006 -0.356 1.00 87.25 440 GLN A CA 1
ATOM 3063 C C . GLN A 1 440 ? -29.239 11.951 0.606 1.00 87.25 440 GLN A C 1
ATOM 3065 O O . GLN A 1 440 ? -28.349 12.275 1.391 1.00 87.25 440 GLN A O 1
ATOM 3070 N N . GLY A 1 441 ? -29.709 10.699 0.547 1.00 91.19 441 GLY A N 1
ATOM 3071 C CA . GLY A 1 441 ? -29.239 9.604 1.395 1.00 91.19 441 GLY A CA 1
ATOM 3072 C C . GLY A 1 441 ? -29.792 9.630 2.823 1.00 91.19 441 GLY A C 1
ATOM 3073 O O . GLY A 1 441 ? -29.230 8.970 3.696 1.00 91.19 441 GLY A O 1
ATOM 3074 N N . ARG A 1 442 ? -30.861 10.386 3.102 1.00 94.69 442 ARG A N 1
ATOM 3075 C CA . ARG A 1 442 ? -31.422 10.510 4.455 1.00 94.69 442 ARG A CA 1
ATOM 3076 C C . ARG A 1 442 ? -32.514 9.490 4.742 1.00 94.69 442 ARG A C 1
ATOM 3078 O O . ARG A 1 442 ? -33.337 9.189 3.882 1.00 94.69 442 ARG A O 1
ATOM 3085 N N . VAL A 1 443 ? -32.559 9.027 5.987 1.00 95.31 443 VAL A N 1
ATOM 3086 C CA . VAL A 1 443 ? -33.572 8.122 6.534 1.00 95.31 443 VAL A CA 1
ATOM 3087 C C . VAL A 1 443 ? -34.114 8.716 7.834 1.00 95.31 443 VAL A C 1
ATOM 3089 O O . VAL A 1 443 ? -33.356 8.963 8.775 1.00 95.31 443 VAL A O 1
ATOM 3092 N N . SER A 1 444 ? -35.428 8.932 7.888 1.00 94.06 444 SER A N 1
ATOM 3093 C CA . SER A 1 444 ? -36.134 9.418 9.081 1.00 94.06 444 SER A CA 1
ATOM 3094 C C . SER A 1 444 ? -36.586 8.247 9.951 1.00 94.06 444 SER A C 1
ATOM 3096 O O . SER A 1 444 ? -37.250 7.334 9.462 1.00 94.06 444 SER A O 1
ATOM 3098 N N . ILE A 1 445 ? -36.245 8.272 11.239 1.00 94.19 445 ILE A N 1
ATOM 3099 C CA . ILE A 1 445 ? -36.428 7.145 12.161 1.00 94.19 445 ILE A CA 1
ATOM 3100 C C . ILE A 1 445 ? -37.102 7.629 13.442 1.00 94.19 445 ILE A C 1
ATOM 3102 O O . ILE A 1 445 ? -36.557 8.461 14.163 1.00 94.19 445 ILE A O 1
ATOM 3106 N N . THR A 1 446 ? -38.270 7.076 13.766 1.00 94.31 446 THR A N 1
ATOM 3107 C CA . THR A 1 446 ? -38.900 7.307 15.071 1.00 94.31 446 THR A CA 1
ATOM 3108 C C . THR A 1 446 ? -38.184 6.488 16.142 1.00 94.31 446 THR A C 1
ATOM 3110 O O . THR A 1 446 ? -38.073 5.265 16.033 1.00 94.31 446 THR A O 1
ATOM 3113 N N . VAL A 1 447 ? -37.716 7.170 17.186 1.00 93.69 447 VAL A N 1
ATOM 3114 C CA . VAL A 1 447 ? -37.111 6.564 18.378 1.00 93.69 447 VAL A CA 1
ATOM 3115 C C . VAL A 1 447 ? -37.882 7.065 19.590 1.00 93.69 447 VAL A C 1
ATOM 3117 O O . VAL A 1 447 ? -37.843 8.259 19.890 1.00 93.69 447 VAL A O 1
ATOM 3120 N N . ASP A 1 448 ? -38.587 6.175 20.278 1.00 92.62 448 ASP A N 1
ATOM 3121 C CA . ASP A 1 448 ? -39.360 6.495 21.482 1.00 92.62 448 ASP A CA 1
ATOM 3122 C C . ASP A 1 448 ? -38.444 6.727 22.703 1.00 92.62 448 ASP A C 1
ATOM 3124 O O . ASP A 1 448 ? -37.286 6.289 22.693 1.00 92.62 448 ASP A O 1
ATOM 3128 N N . PRO A 1 449 ? -38.910 7.404 23.771 1.00 91.12 449 PRO A N 1
ATOM 3129 C CA . PRO A 1 449 ? -38.154 7.535 25.016 1.00 91.12 449 PRO A CA 1
ATOM 3130 C C . PRO A 1 449 ? -37.780 6.174 25.617 1.00 91.12 449 PRO A C 1
ATOM 3132 O O . PRO A 1 449 ? -38.592 5.256 25.633 1.00 91.12 449 PRO A O 1
ATOM 3135 N N . ASP A 1 450 ? -36.550 6.073 26.122 1.00 92.25 450 ASP A N 1
ATOM 3136 C CA . ASP A 1 450 ? -35.924 4.833 26.621 1.00 92.25 450 ASP A CA 1
ATOM 3137 C C . ASP A 1 450 ? -35.925 3.650 25.630 1.00 92.25 450 ASP A C 1
ATOM 3139 O O . ASP A 1 450 ? -35.951 2.482 26.015 1.00 92.25 450 ASP A O 1
ATOM 3143 N N . SER A 1 451 ? -35.860 3.943 24.328 1.00 94.19 451 SER A N 1
ATOM 3144 C CA . SER A 1 451 ? -35.755 2.933 23.271 1.00 94.19 451 SER A CA 1
ATOM 3145 C C . SER A 1 451 ? -34.459 3.061 22.465 1.00 94.19 451 SER A C 1
ATOM 3147 O O . SER A 1 451 ? -33.745 4.069 22.516 1.00 94.19 451 SER A O 1
ATOM 3149 N N . ALA A 1 452 ? -34.142 2.014 21.705 1.00 94.19 452 ALA A N 1
ATOM 3150 C CA . ALA A 1 452 ? -33.038 2.006 20.759 1.00 94.19 452 ALA A CA 1
ATOM 3151 C C . ALA A 1 452 ? -33.443 1.323 19.449 1.00 94.19 452 ALA A C 1
ATOM 3153 O O . ALA A 1 452 ? -34.288 0.429 19.448 1.00 94.19 452 ALA A O 1
ATOM 3154 N N . LYS A 1 453 ? -32.801 1.736 18.356 1.00 96.44 453 LYS A N 1
ATOM 3155 C CA . LYS A 1 453 ? -32.935 1.173 17.009 1.00 96.44 453 LYS A CA 1
ATOM 3156 C C . LYS A 1 453 ? -31.592 0.645 16.529 1.00 96.44 453 LYS A C 1
ATOM 3158 O O . LYS A 1 453 ? -30.593 1.360 16.659 1.00 96.44 453 LYS A O 1
ATOM 3163 N N . ARG A 1 454 ? -31.552 -0.578 15.986 1.00 97.25 454 ARG A N 1
ATOM 3164 C CA . ARG A 1 454 ? -30.358 -1.085 15.291 1.00 97.25 454 ARG A CA 1
ATOM 3165 C C . ARG A 1 454 ? -30.383 -0.591 13.854 1.00 97.25 454 ARG A C 1
ATOM 3167 O O . ARG A 1 454 ? -31.414 -0.681 13.193 1.00 97.25 454 ARG A O 1
ATOM 3174 N N . ILE A 1 455 ? -29.255 -0.063 13.405 1.00 97.50 455 ILE A N 1
ATOM 3175 C CA . ILE A 1 455 ? -29.067 0.510 12.080 1.00 97.50 455 ILE A CA 1
ATOM 3176 C C . ILE A 1 455 ? -27.956 -0.287 11.397 1.00 97.50 455 ILE A C 1
ATOM 3178 O O . ILE A 1 455 ? -26.824 -0.307 11.878 1.00 97.50 455 ILE A O 1
ATOM 3182 N N . ASP A 1 456 ? -28.287 -0.934 10.285 1.00 97.19 456 ASP A N 1
ATOM 3183 C CA . ASP A 1 456 ? -27.348 -1.714 9.479 1.00 97.19 456 ASP A CA 1
ATOM 3184 C C . ASP A 1 456 ? -27.313 -1.110 8.064 1.00 97.19 456 ASP A C 1
ATOM 3186 O O . ASP A 1 456 ? -28.362 -0.918 7.447 1.00 97.19 456 ASP A O 1
ATOM 3190 N N . VAL A 1 457 ? -26.129 -0.789 7.538 1.00 97.12 457 VAL A N 1
ATOM 3191 C CA . VAL A 1 457 ? -25.959 -0.224 6.187 1.00 97.12 457 VAL A CA 1
ATOM 3192 C C . VAL A 1 457 ? -24.972 -1.071 5.397 1.00 97.12 457 VAL A C 1
ATOM 3194 O O . VAL A 1 457 ? -23.857 -1.309 5.855 1.00 97.12 457 VAL A O 1
ATOM 3197 N N . GLU A 1 458 ? -25.368 -1.507 4.202 1.00 94.88 458 GLU A N 1
ATOM 3198 C CA . GLU A 1 458 ? -24.511 -2.250 3.274 1.00 94.88 458 GLU A CA 1
ATOM 3199 C C . GLU A 1 458 ? -24.373 -1.485 1.950 1.00 94.88 458 GLU A C 1
ATOM 3201 O O . GLU A 1 458 ? -25.369 -1.068 1.361 1.00 94.88 458 GLU A O 1
ATOM 3206 N N . TRP A 1 459 ? -23.144 -1.308 1.464 1.00 91.38 459 TRP A N 1
ATOM 3207 C CA . TRP A 1 459 ? -22.848 -0.756 0.139 1.00 91.38 459 TRP A CA 1
ATOM 3208 C C . TRP A 1 459 ? -22.292 -1.848 -0.779 1.00 91.38 459 TRP A C 1
ATOM 3210 O O . TRP A 1 459 ? -21.564 -2.729 -0.307 1.00 91.38 459 TRP A O 1
ATOM 3220 N N . PRO A 1 460 ? -22.530 -1.763 -2.102 1.00 83.31 460 PRO A N 1
ATOM 3221 C CA . PRO A 1 460 ? -21.892 -2.650 -3.066 1.00 83.31 460 PRO A CA 1
ATOM 3222 C C . PRO A 1 460 ? -20.363 -2.600 -2.954 1.00 83.31 460 PRO A C 1
ATOM 3224 O O . PRO A 1 460 ? -19.765 -1.606 -2.534 1.00 83.31 460 PRO A O 1
ATOM 3227 N N . ALA A 1 461 ? -19.730 -3.700 -3.349 1.00 77.69 461 ALA A N 1
ATOM 3228 C CA . ALA A 1 461 ? -18.292 -3.875 -3.242 1.00 77.69 461 ALA A CA 1
ATOM 3229 C C . ALA A 1 461 ? -17.516 -2.838 -4.074 1.00 77.69 461 ALA A C 1
ATOM 3231 O O . ALA A 1 461 ? -17.724 -2.695 -5.282 1.00 77.69 461 ALA A O 1
ATOM 3232 N N . SER A 1 462 ? -16.582 -2.136 -3.430 1.00 70.00 462 SER A N 1
ATOM 3233 C CA . SER A 1 462 ? -15.795 -1.067 -4.054 1.00 70.00 462 SER A CA 1
ATOM 3234 C C . SER A 1 462 ? -14.944 -1.590 -5.218 1.00 70.00 462 SER A C 1
ATOM 3236 O O . SER A 1 462 ? -14.233 -2.586 -5.080 1.00 70.00 462 SER A O 1
ATOM 3238 N N . ALA A 1 463 ? -14.970 -0.901 -6.364 1.00 72.25 463 ALA A N 1
ATOM 3239 C CA . ALA A 1 463 ? -14.156 -1.271 -7.523 1.00 72.25 463 ALA A CA 1
ATOM 3240 C C . ALA A 1 463 ? -12.658 -1.047 -7.247 1.00 72.25 463 ALA A C 1
ATOM 3242 O O . ALA A 1 463 ? -12.203 0.102 -7.135 1.00 72.25 463 ALA A O 1
ATOM 3243 N N . ARG A 1 464 ? -11.903 -2.148 -7.168 1.00 75.56 464 ARG A N 1
ATOM 3244 C CA . ARG A 1 464 ? -10.465 -2.178 -6.868 1.00 75.56 464 ARG A CA 1
ATOM 3245 C C . ARG A 1 464 ? -9.623 -2.077 -8.134 1.00 75.56 464 ARG A C 1
ATOM 3247 O O . ARG A 1 464 ? -10.018 -2.563 -9.192 1.00 75.56 464 ARG A O 1
ATOM 3254 N N . GLU A 1 465 ? -8.450 -1.471 -8.022 1.00 78.88 465 GLU A N 1
ATOM 3255 C CA . GLU A 1 465 ? -7.438 -1.593 -9.067 1.00 78.88 465 GLU A CA 1
ATOM 3256 C C . GLU A 1 465 ? -6.889 -3.028 -9.092 1.00 78.88 465 GLU A C 1
ATOM 3258 O O . GLU A 1 465 ? -6.747 -3.674 -8.052 1.00 78.88 465 GLU A O 1
ATOM 3263 N N . GLN A 1 466 ? -6.637 -3.548 -10.290 1.00 83.38 466 GLN A N 1
ATOM 3264 C CA . GLN A 1 466 ? -6.047 -4.857 -10.521 1.00 83.38 466 GLN A CA 1
ATOM 3265 C C . GLN A 1 466 ? -5.093 -4.762 -11.710 1.00 83.38 466 GLN A C 1
ATOM 3267 O O . GLN A 1 466 ? -5.436 -4.201 -12.752 1.00 83.38 466 GLN A O 1
ATOM 3272 N N . THR A 1 467 ? -3.908 -5.345 -11.561 1.00 85.94 467 THR A N 1
ATOM 3273 C CA . THR A 1 467 ? -2.919 -5.459 -12.634 1.00 85.94 467 THR A CA 1
ATOM 3274 C C . THR A 1 467 ? -2.924 -6.879 -13.187 1.00 85.94 467 THR A C 1
ATOM 3276 O O . THR A 1 467 ? -3.092 -7.839 -12.439 1.00 85.94 467 THR A O 1
ATOM 3279 N N . PHE A 1 468 ? -2.734 -7.012 -14.493 1.00 89.75 468 PHE A N 1
ATOM 3280 C CA . PHE A 1 468 ? -2.482 -8.262 -15.197 1.00 89.75 468 PHE A CA 1
ATOM 3281 C C . PHE A 1 468 ? -1.053 -8.251 -15.741 1.00 89.75 468 PHE A C 1
ATOM 3283 O O . PHE A 1 468 ? -0.677 -7.329 -16.458 1.00 89.75 468 PHE A O 1
ATOM 3290 N N . GLY A 1 469 ? -0.251 -9.254 -15.398 1.00 89.31 469 GLY A N 1
ATOM 3291 C CA . GLY A 1 469 ? 1.080 -9.468 -15.946 1.00 89.31 469 GLY A CA 1
ATOM 3292 C C . GLY A 1 469 ? 0.985 -10.345 -17.184 1.00 89.31 469 GLY A C 1
ATOM 3293 O O . GLY A 1 469 ? 0.661 -11.524 -17.086 1.00 89.31 469 GLY A O 1
ATOM 3294 N N . LEU A 1 470 ? 1.264 -9.778 -18.354 1.00 93.00 470 LEU A N 1
ATOM 3295 C CA . LEU A 1 470 ? 1.521 -10.549 -19.566 1.00 93.00 470 LEU A CA 1
ATOM 3296 C C . LEU A 1 470 ? 3.032 -10.793 -19.633 1.00 93.00 470 LEU A C 1
ATOM 3298 O O . LEU A 1 470 ? 3.782 -9.881 -19.985 1.00 93.00 470 LEU A O 1
ATOM 3302 N N . PHE A 1 471 ? 3.483 -11.973 -19.214 1.00 90.00 471 PHE A N 1
ATOM 3303 C CA . PHE A 1 471 ? 4.910 -12.292 -19.130 1.00 90.00 471 PHE A CA 1
ATOM 3304 C C . PHE A 1 471 ? 5.471 -12.793 -20.462 1.00 90.00 471 PHE A C 1
ATOM 3306 O O . PHE A 1 471 ? 4.736 -13.166 -21.366 1.00 90.00 471 PHE A O 1
ATOM 3313 N N . PHE A 1 472 ? 6.794 -12.796 -20.581 1.00 91.75 472 PHE A N 1
ATOM 3314 C CA . PHE A 1 472 ? 7.541 -13.276 -21.738 1.00 91.75 472 PHE A CA 1
ATOM 3315 C C . PHE A 1 472 ? 8.830 -13.942 -21.259 1.00 91.75 472 PHE A C 1
ATOM 3317 O O . PHE A 1 472 ? 9.353 -13.611 -20.195 1.00 91.75 472 PHE A O 1
ATOM 3324 N N . ASP A 1 473 ? 9.371 -14.866 -22.042 1.00 87.69 473 ASP A N 1
ATOM 3325 C CA . ASP A 1 473 ? 10.680 -15.447 -21.748 1.00 87.69 473 ASP A CA 1
ATOM 3326 C C . ASP A 1 473 ? 11.839 -14.462 -22.025 1.00 87.69 473 ASP A C 1
ATOM 3328 O O . ASP A 1 473 ? 11.652 -13.375 -22.588 1.00 87.69 473 ASP A O 1
ATOM 3332 N N . PHE A 1 474 ? 13.057 -14.871 -21.661 1.00 83.12 474 PHE A N 1
ATOM 3333 C CA . PHE A 1 474 ? 14.289 -14.151 -21.995 1.00 83.12 474 PHE A CA 1
ATOM 3334 C C . PHE A 1 474 ? 14.415 -13.922 -23.510 1.00 83.12 474 PHE A C 1
ATOM 3336 O O . PHE A 1 474 ? 14.171 -14.831 -24.308 1.00 83.12 474 PHE A O 1
ATOM 3343 N N . ASP A 1 475 ? 14.777 -12.698 -23.896 1.00 87.00 475 ASP A N 1
ATOM 3344 C CA . ASP A 1 475 ? 14.921 -12.205 -25.273 1.00 87.00 475 ASP A CA 1
ATOM 3345 C C . ASP A 1 475 ? 13.665 -12.337 -26.164 1.00 87.00 475 ASP A C 1
ATOM 3347 O O . ASP A 1 475 ? 13.719 -12.136 -27.384 1.00 87.00 475 ASP A O 1
ATOM 3351 N N . LYS A 1 476 ? 12.495 -12.623 -25.574 1.00 92.12 476 LYS A N 1
ATOM 3352 C CA . LYS A 1 476 ? 11.227 -12.787 -26.300 1.00 92.12 476 LYS A CA 1
ATOM 3353 C C . LYS A 1 476 ? 10.280 -11.588 -26.120 1.00 92.12 476 LYS A C 1
ATOM 3355 O O . LYS A 1 476 ? 10.103 -11.115 -24.997 1.00 92.12 476 LYS A O 1
ATOM 3360 N N . PRO A 1 477 ? 9.616 -11.109 -27.194 1.00 95.31 477 PRO A N 1
ATOM 3361 C CA . PRO A 1 477 ? 9.735 -11.560 -28.583 1.00 95.31 477 PRO A CA 1
ATOM 3362 C C . PRO A 1 477 ? 11.049 -11.133 -29.258 1.00 95.31 477 PRO A C 1
ATOM 3364 O O . PRO A 1 477 ? 11.571 -10.045 -29.002 1.00 95.31 477 PRO A O 1
ATOM 3367 N N . ALA A 1 478 ? 11.543 -11.966 -30.176 1.00 92.00 478 ALA A N 1
ATOM 3368 C CA . ALA A 1 478 ? 12.786 -11.704 -30.903 1.00 92.00 478 ALA A CA 1
ATOM 3369 C C . ALA A 1 478 ? 12.674 -10.476 -31.831 1.00 92.00 478 ALA A C 1
ATOM 3371 O O . ALA A 1 478 ? 11.601 -10.141 -32.329 1.00 92.00 478 ALA A O 1
ATOM 3372 N N . GLU A 1 479 ? 13.801 -9.804 -32.079 1.00 91.44 479 GLU A N 1
ATOM 3373 C CA . GLU A 1 479 ? 13.861 -8.603 -32.931 1.00 91.44 479 GLU A CA 1
ATOM 3374 C C . GLU A 1 479 ? 13.787 -8.928 -34.436 1.00 91.44 479 GLU A C 1
ATOM 3376 O O . GLU A 1 479 ? 13.194 -8.179 -35.216 1.00 91.44 479 GLU A O 1
ATOM 3381 N N . SER A 1 480 ? 14.372 -10.055 -34.855 1.00 92.06 480 SER A N 1
ATOM 3382 C CA . SER A 1 480 ? 14.526 -10.404 -36.272 1.00 92.06 480 SER A CA 1
ATOM 3383 C C . SER A 1 480 ? 13.179 -10.608 -36.972 1.00 92.06 480 SER A C 1
ATOM 3385 O O . SER A 1 480 ? 12.411 -11.509 -36.639 1.00 92.06 480 SER A O 1
ATOM 3387 N N . GLY A 1 481 ? 12.888 -9.766 -37.967 1.00 90.19 481 GLY A N 1
ATOM 3388 C CA . GLY A 1 481 ? 11.655 -9.844 -38.755 1.00 90.19 481 GLY A CA 1
ATOM 3389 C C . GLY A 1 481 ? 10.382 -9.390 -38.028 1.00 90.19 481 GLY A C 1
ATOM 3390 O O . GLY A 1 481 ? 9.286 -9.600 -38.558 1.00 90.19 481 GLY A O 1
ATOM 3391 N N . TRP A 1 482 ? 10.486 -8.762 -36.849 1.00 96.19 482 TRP A N 1
ATOM 3392 C CA . TRP A 1 482 ? 9.323 -8.251 -36.121 1.00 96.19 482 TRP A CA 1
ATOM 3393 C C . TRP A 1 482 ? 8.599 -7.146 -36.899 1.00 96.19 482 TRP A C 1
ATOM 3395 O O . TRP A 1 482 ? 9.205 -6.151 -37.299 1.00 96.19 482 TRP A O 1
ATOM 3405 N N . LYS A 1 483 ? 7.288 -7.313 -37.110 1.00 96.12 483 LYS A N 1
ATOM 3406 C CA . LYS A 1 483 ? 6.408 -6.323 -37.749 1.00 96.12 483 LYS A CA 1
ATOM 3407 C C . LYS A 1 483 ? 5.006 -6.433 -37.166 1.00 96.12 483 LYS A C 1
ATOM 3409 O O . LYS A 1 483 ? 4.488 -7.540 -37.033 1.00 96.12 483 LYS A O 1
ATOM 3414 N N . THR A 1 484 ? 4.378 -5.294 -36.900 1.00 96.12 484 THR A N 1
ATOM 3415 C CA . THR A 1 484 ? 2.962 -5.195 -36.508 1.00 96.12 484 THR A CA 1
ATOM 3416 C C . THR A 1 484 ? 2.048 -4.937 -37.711 1.00 96.12 484 THR A C 1
ATOM 3418 O O . THR A 1 484 ? 0.891 -5.351 -37.698 1.00 96.12 484 THR A O 1
ATOM 3421 N N . ASN A 1 485 ? 2.565 -4.318 -38.783 1.00 92.50 485 ASN A N 1
ATOM 3422 C CA . ASN A 1 485 ? 1.834 -4.060 -40.026 1.00 92.50 485 ASN A CA 1
ATOM 3423 C C . ASN A 1 485 ? 2.746 -4.130 -41.283 1.00 92.50 485 ASN A C 1
ATOM 3425 O O . ASN A 1 485 ? 3.719 -3.377 -41.351 1.00 92.50 485 ASN A O 1
ATOM 3429 N N . PRO A 1 486 ? 2.451 -4.992 -42.281 1.00 93.50 486 PRO A N 1
ATOM 3430 C CA . PRO A 1 486 ? 1.625 -6.187 -42.125 1.00 93.50 486 PRO A CA 1
ATOM 3431 C C . PRO A 1 486 ? 2.244 -7.081 -41.035 1.00 93.50 486 PRO A C 1
ATOM 3433 O O . PRO A 1 486 ? 3.474 -7.160 -40.945 1.00 93.50 486 PRO A O 1
ATOM 3436 N N . PRO A 1 487 ? 1.437 -7.733 -40.181 1.00 96.00 487 PRO A N 1
ATOM 3437 C CA . PRO A 1 487 ? 1.979 -8.434 -39.027 1.00 96.00 487 PRO A CA 1
ATOM 3438 C C . PRO A 1 487 ? 2.898 -9.594 -39.435 1.00 96.00 487 PRO A C 1
ATOM 3440 O O . PRO A 1 487 ? 2.632 -10.291 -40.421 1.00 96.00 487 PRO A O 1
ATOM 3443 N N . SER A 1 488 ? 3.982 -9.816 -38.688 1.00 97.44 488 SER A N 1
ATOM 3444 C CA . SER A 1 488 ? 4.891 -10.948 -38.909 1.00 97.44 488 SER A CA 1
ATOM 3445 C C . SER A 1 488 ? 4.281 -12.262 -38.388 1.00 97.44 488 SER A C 1
ATOM 3447 O O . SER A 1 488 ? 3.355 -12.227 -37.571 1.00 97.44 488 SER A O 1
ATOM 3449 N N . PRO A 1 489 ? 4.765 -13.441 -38.826 1.00 96.94 489 PRO A N 1
ATOM 3450 C CA . PRO A 1 489 ? 4.324 -14.722 -38.268 1.00 96.94 489 PRO A CA 1
ATOM 3451 C C . PRO A 1 489 ? 4.554 -14.819 -36.755 1.00 96.94 489 PRO A C 1
ATOM 3453 O O . PRO A 1 489 ? 3.698 -15.330 -36.044 1.00 96.94 489 PRO A O 1
ATOM 3456 N N . GLN A 1 490 ? 5.663 -14.265 -36.250 1.00 96.00 490 GLN A N 1
ATOM 3457 C CA . GLN A 1 490 ? 5.970 -14.268 -34.819 1.00 96.00 490 GLN A CA 1
ATOM 3458 C C . GLN A 1 490 ? 5.027 -13.357 -34.023 1.00 96.00 490 GLN A C 1
ATOM 3460 O O . GLN A 1 490 ? 4.519 -13.777 -32.989 1.00 96.00 490 GLN A O 1
ATOM 3465 N N . PHE A 1 491 ? 4.745 -12.142 -34.508 1.00 98.00 491 PHE A N 1
ATOM 3466 C CA . PHE A 1 491 ? 3.772 -11.252 -33.866 1.00 98.00 491 PHE A CA 1
ATOM 3467 C C . PHE A 1 491 ? 2.379 -11.892 -33.833 1.00 98.00 491 PHE A C 1
ATOM 3469 O O . PHE A 1 491 ? 1.739 -11.906 -32.781 1.00 98.00 491 PHE A O 1
ATOM 3476 N N . ARG A 1 492 ? 1.947 -12.500 -34.951 1.00 97.56 492 ARG A N 1
ATOM 3477 C CA . ARG A 1 492 ? 0.718 -13.306 -34.987 1.00 97.56 492 ARG A CA 1
ATOM 3478 C C . ARG A 1 492 ? 0.748 -14.419 -33.947 1.00 97.56 492 ARG A C 1
ATOM 3480 O O . ARG A 1 492 ? -0.184 -14.495 -33.171 1.00 97.56 492 ARG A O 1
ATOM 3487 N N . ALA A 1 493 ? 1.821 -15.202 -33.840 1.00 97.62 493 ALA A N 1
ATOM 3488 C CA . ALA A 1 493 ? 1.884 -16.313 -32.888 1.00 97.62 493 ALA A CA 1
ATOM 3489 C C . ALA A 1 493 ? 1.659 -15.897 -31.419 1.00 97.62 493 ALA A C 1
ATOM 3491 O O . ALA A 1 493 ? 1.018 -16.633 -30.672 1.00 97.62 493 ALA A O 1
ATOM 3492 N N . TYR A 1 494 ? 2.115 -14.712 -30.998 1.00 98.12 494 TYR A N 1
ATOM 3493 C CA . TYR A 1 494 ? 1.756 -14.181 -29.676 1.00 98.12 494 TYR A CA 1
ATOM 3494 C C . TYR A 1 494 ? 0.285 -13.740 -29.611 1.00 98.12 494 TYR A C 1
ATOM 3496 O O . TYR A 1 494 ? -0.435 -14.142 -28.705 1.00 98.12 494 TYR A O 1
ATOM 3504 N N . VAL A 1 495 ? -0.190 -12.958 -30.586 1.00 97.81 495 VAL A N 1
ATOM 3505 C CA . VAL A 1 495 ? -1.564 -12.411 -30.594 1.00 97.81 495 VAL A CA 1
ATOM 3506 C C . VAL A 1 495 ? -2.645 -13.491 -30.788 1.00 97.81 495 VAL A C 1
ATOM 3508 O O . VAL A 1 495 ? -3.757 -13.337 -30.284 1.00 97.81 495 VAL A O 1
ATOM 3511 N N . ASP A 1 496 ? -2.325 -14.569 -31.506 1.00 96.62 496 ASP A N 1
ATOM 3512 C CA . ASP A 1 496 ? -3.120 -15.783 -31.759 1.00 96.62 496 ASP A CA 1
ATOM 3513 C C . ASP A 1 496 ? -2.913 -16.875 -30.694 1.00 96.62 496 ASP A C 1
ATOM 3515 O O . ASP A 1 496 ? -3.503 -17.945 -30.808 1.00 96.62 496 ASP A O 1
ATOM 3519 N N . ASN A 1 497 ? -2.100 -16.622 -29.661 1.00 96.44 497 ASN A N 1
ATOM 3520 C CA . ASN A 1 497 ? -1.791 -17.558 -28.571 1.00 96.44 497 ASN A CA 1
ATOM 3521 C C . ASN A 1 497 ? -1.144 -18.897 -29.004 1.00 96.44 497 ASN A C 1
ATOM 3523 O O . ASN A 1 497 ? -1.119 -19.858 -28.234 1.00 96.44 497 ASN A O 1
ATOM 3527 N N . THR A 1 498 ? -0.594 -18.971 -30.221 1.00 96.94 498 THR A N 1
ATOM 3528 C CA . THR A 1 498 ? 0.067 -20.162 -30.794 1.00 96.94 498 THR A CA 1
ATOM 3529 C C . THR A 1 498 ? 1.590 -20.176 -30.610 1.00 96.94 498 THR A C 1
ATOM 3531 O O . THR A 1 498 ? 2.269 -21.074 -31.107 1.00 96.94 498 THR A O 1
ATOM 3534 N N . THR A 1 499 ? 2.146 -19.187 -29.905 1.00 95.12 499 THR A N 1
ATOM 3535 C CA . THR A 1 499 ? 3.572 -19.115 -29.552 1.00 95.12 499 THR A CA 1
ATOM 3536 C C . THR A 1 499 ? 4.030 -20.329 -28.733 1.00 95.12 499 THR A C 1
ATOM 3538 O O . THR A 1 499 ? 3.265 -20.914 -27.970 1.00 95.12 499 THR A O 1
ATOM 3541 N N . THR A 1 500 ? 5.306 -20.694 -28.851 1.00 93.31 500 THR A N 1
ATOM 3542 C CA . THR A 1 500 ? 5.950 -21.724 -28.017 1.00 93.31 500 THR A CA 1
ATOM 3543 C C . THR A 1 500 ? 6.674 -21.140 -26.799 1.00 93.31 500 THR A C 1
ATOM 3545 O O . THR A 1 500 ? 7.388 -21.864 -26.112 1.00 93.31 500 THR A O 1
ATOM 3548 N N . ASP A 1 501 ? 6.511 -19.843 -26.515 1.00 90.31 501 ASP A N 1
ATOM 3549 C CA . ASP A 1 501 ? 6.986 -19.216 -25.276 1.00 90.31 501 ASP A CA 1
ATOM 3550 C C . ASP A 1 501 ? 6.202 -19.771 -24.063 1.00 90.31 501 ASP A C 1
ATOM 3552 O O . ASP A 1 501 ? 4.994 -19.522 -23.962 1.00 90.31 501 ASP A O 1
ATOM 3556 N N . PRO A 1 502 ? 6.851 -20.527 -23.151 1.00 82.44 502 PRO A N 1
ATOM 3557 C CA . PRO A 1 502 ? 6.164 -21.144 -22.022 1.00 82.44 502 PRO A CA 1
ATOM 3558 C C . PRO A 1 502 ? 5.762 -20.103 -20.974 1.00 82.44 502 PRO A C 1
ATOM 3560 O O . PRO A 1 502 ? 4.652 -20.162 -20.454 1.00 82.44 502 PRO A O 1
ATOM 3563 N N . ARG A 1 503 ? 6.605 -19.094 -20.707 1.00 82.19 503 ARG A N 1
ATOM 3564 C CA . ARG A 1 503 ? 6.315 -18.067 -19.698 1.00 82.19 503 ARG A CA 1
ATOM 3565 C C . ARG A 1 503 ? 5.163 -17.168 -20.154 1.00 82.19 503 ARG A C 1
ATOM 3567 O O . ARG A 1 503 ? 4.301 -16.833 -19.347 1.00 82.19 503 ARG A O 1
ATOM 3574 N N . TYR A 1 504 ? 5.080 -16.870 -21.453 1.00 89.69 504 TYR A N 1
ATOM 3575 C CA . TYR A 1 504 ? 3.929 -16.175 -22.033 1.00 89.69 504 TYR A CA 1
ATOM 3576 C C . TYR A 1 504 ? 2.624 -16.940 -21.839 1.00 89.69 504 TYR A C 1
ATOM 3578 O O . TYR A 1 504 ? 1.628 -16.350 -21.420 1.00 89.69 504 TYR A O 1
ATOM 3586 N N . ARG A 1 505 ? 2.611 -18.244 -22.128 1.00 86.94 505 ARG A N 1
ATOM 3587 C CA . ARG A 1 505 ? 1.395 -19.057 -22.019 1.00 86.94 505 ARG A CA 1
ATOM 3588 C C . ARG A 1 505 ? 0.995 -19.299 -20.569 1.00 86.94 505 ARG A C 1
ATOM 3590 O O . ARG A 1 505 ? -0.170 -19.099 -20.229 1.00 86.94 505 ARG A O 1
ATOM 3597 N N . ASP A 1 506 ? 1.941 -19.704 -19.736 1.00 82.81 506 ASP A N 1
ATOM 3598 C CA . ASP A 1 506 ? 1.620 -20.385 -18.485 1.00 82.81 506 ASP A CA 1
ATOM 3599 C C . ASP A 1 506 ? 1.663 -19.445 -17.270 1.00 82.81 506 ASP A C 1
ATOM 3601 O O . ASP A 1 506 ? 0.766 -19.526 -16.432 1.00 82.81 506 ASP A O 1
ATOM 3605 N N . ALA A 1 507 ? 2.606 -18.492 -17.233 1.00 79.12 507 ALA A N 1
ATOM 3606 C CA . ALA A 1 507 ? 2.764 -17.542 -16.121 1.00 79.12 507 ALA A CA 1
ATOM 3607 C C . ALA A 1 507 ? 1.943 -16.245 -16.272 1.00 79.12 507 ALA A C 1
ATOM 3609 O O . ALA A 1 507 ? 1.734 -15.526 -15.302 1.00 79.12 507 ALA A O 1
ATOM 3610 N N . SER A 1 508 ? 1.466 -15.897 -17.474 1.00 84.56 508 SER A N 1
ATOM 3611 C CA . SER A 1 508 ? 0.638 -14.689 -17.643 1.00 84.56 508 SER A CA 1
ATOM 3612 C C . SER A 1 508 ? -0.649 -14.779 -16.817 1.00 84.56 508 SER A C 1
ATOM 3614 O O . SER A 1 508 ? -1.350 -15.783 -16.900 1.00 84.56 508 SER A O 1
ATOM 3616 N N . GLY A 1 509 ? -1.015 -13.742 -16.065 1.00 83.62 509 GLY A N 1
ATOM 3617 C CA . GLY A 1 509 ? -2.146 -13.791 -15.130 1.00 83.62 509 GLY A CA 1
ATOM 3618 C C . GLY A 1 509 ? -2.440 -12.453 -14.457 1.00 83.62 509 GLY A C 1
ATOM 3619 O O . GLY A 1 509 ? -1.793 -11.448 -14.745 1.00 83.62 509 GLY A O 1
ATOM 3620 N N . THR A 1 510 ? -3.420 -12.409 -13.547 1.00 77.50 510 THR A N 1
ATOM 3621 C CA . THR A 1 510 ? -3.549 -11.225 -12.674 1.00 77.50 510 THR A CA 1
ATOM 3622 C C . THR A 1 510 ? -2.366 -11.191 -11.702 1.00 77.50 510 THR A C 1
ATOM 3624 O O . THR A 1 510 ? -1.767 -12.227 -11.460 1.00 77.50 510 THR A O 1
ATOM 3627 N N . LEU A 1 511 ? -1.966 -10.036 -11.177 1.00 65.69 511 LEU A N 1
ATOM 3628 C CA . LEU A 1 511 ? -0.851 -9.931 -10.230 1.00 65.69 511 LEU A CA 1
ATOM 3629 C C . LEU A 1 511 ? -1.367 -9.526 -8.855 1.00 65.69 511 LEU A C 1
ATOM 3631 O O . LEU A 1 511 ? -2.134 -8.566 -8.730 1.00 65.69 511 LEU A O 1
ATOM 3635 N N . ARG A 1 512 ? -0.884 -10.210 -7.818 1.00 49.94 512 ARG A N 1
ATOM 3636 C CA . ARG A 1 512 ? -0.884 -9.702 -6.444 1.00 49.94 512 ARG A CA 1
ATOM 3637 C C . ARG A 1 512 ? 0.534 -9.311 -6.033 1.00 49.94 512 ARG A C 1
ATOM 3639 O O . ARG A 1 512 ? 1.510 -9.635 -6.706 1.00 49.94 512 ARG A O 1
ATOM 3646 N N . ILE A 1 513 ? 0.628 -8.622 -4.898 1.00 34.59 513 ILE A N 1
ATOM 3647 C CA . ILE A 1 513 ? 1.896 -8.283 -4.231 1.00 34.59 513 ILE A CA 1
ATOM 3648 C C . ILE A 1 513 ? 2.655 -9.558 -3.788 1.00 34.59 513 ILE A C 1
ATOM 3650 O O . ILE A 1 513 ? 3.857 -9.503 -3.565 1.00 34.59 513 ILE A O 1
ATOM 3654 N N . GLU A 1 514 ? 1.972 -10.708 -3.744 1.00 27.98 514 GLU A N 1
ATOM 3655 C CA . GLU A 1 514 ? 2.470 -11.989 -3.217 1.00 27.98 514 GLU A CA 1
ATOM 3656 C C . GLU A 1 514 ? 2.490 -13.135 -4.258 1.00 27.98 514 GLU A C 1
ATOM 3658 O O . GLU A 1 514 ? 2.681 -14.287 -3.882 1.00 27.98 514 GLU A O 1
ATOM 3663 N N . GLY A 1 515 ? 2.290 -12.856 -5.557 1.00 34.47 515 GLY A N 1
ATOM 3664 C CA . GLY A 1 515 ? 2.404 -13.870 -6.622 1.00 34.47 515 GLY A CA 1
ATOM 3665 C C . GLY A 1 515 ? 1.358 -13.783 -7.739 1.00 34.47 515 GLY A C 1
ATOM 3666 O O . GLY A 1 515 ? 0.624 -12.791 -7.858 1.00 34.47 515 GLY A O 1
ATOM 3667 N N . ASP A 1 516 ? 1.313 -14.836 -8.559 1.00 40.00 516 ASP A N 1
ATOM 3668 C CA . ASP A 1 516 ? 0.360 -15.004 -9.660 1.00 40.00 516 ASP A CA 1
ATOM 3669 C C . ASP A 1 516 ? -1.073 -15.065 -9.112 1.00 40.00 516 ASP A C 1
ATOM 3671 O O . ASP A 1 516 ? -1.452 -15.926 -8.322 1.00 40.00 516 ASP A O 1
ATOM 3675 N N . GLY A 1 517 ? -1.876 -14.080 -9.497 1.00 42.25 517 GLY A N 1
ATOM 3676 C CA . GLY A 1 517 ? -3.205 -13.839 -8.962 1.00 42.25 517 GLY A CA 1
ATOM 3677 C C . GLY A 1 517 ? -4.286 -14.665 -9.653 1.00 42.25 517 GLY A C 1
ATOM 3678 O O . GLY A 1 517 ? -4.465 -14.572 -10.872 1.00 42.25 517 GLY A O 1
ATOM 3679 N N . ASP A 1 518 ? -5.050 -15.373 -8.820 1.00 51.31 518 ASP A N 1
ATOM 3680 C CA . ASP A 1 518 ? -6.251 -16.186 -9.045 1.00 51.31 518 ASP A CA 1
ATOM 3681 C C . ASP A 1 518 ? -6.904 -16.065 -10.441 1.00 51.31 518 ASP A C 1
ATOM 3683 O O . ASP A 1 518 ? -7.939 -15.410 -10.610 1.00 51.31 518 ASP A O 1
ATOM 3687 N N . TRP A 1 519 ? -6.358 -16.756 -11.446 1.00 56.97 519 TRP A N 1
ATOM 3688 C CA . TRP A 1 519 ? -7.096 -17.049 -12.676 1.00 56.97 519 TRP A CA 1
ATOM 3689 C C . TRP A 1 519 ? -7.592 -18.495 -12.651 1.00 56.97 519 TRP A C 1
ATOM 3691 O O . TRP A 1 519 ? -6.824 -19.427 -12.864 1.00 56.97 519 TRP A O 1
ATOM 3701 N N . SER A 1 520 ? -8.889 -18.682 -12.402 1.00 57.03 520 SER A N 1
ATOM 3702 C CA . SER A 1 520 ? -9.528 -20.004 -12.296 1.00 57.03 520 SER A CA 1
ATOM 3703 C C . SER A 1 520 ? -10.033 -20.579 -13.626 1.00 57.03 520 SER A C 1
ATOM 3705 O O . SER A 1 520 ? -10.563 -21.690 -13.651 1.00 57.03 520 SER A O 1
ATOM 3707 N N . GLY A 1 521 ? -9.904 -19.837 -14.728 1.00 63.06 521 GLY A N 1
ATOM 3708 C CA . GLY A 1 521 ? -10.286 -20.295 -16.063 1.00 63.06 521 GLY A CA 1
ATOM 3709 C C . GLY A 1 521 ? -9.176 -21.086 -16.766 1.00 63.06 521 GLY A C 1
ATOM 3710 O O . GLY A 1 521 ? -7.994 -20.979 -16.434 1.00 63.06 521 GLY A O 1
ATOM 3711 N N . SER A 1 522 ? -9.548 -21.891 -17.763 1.00 81.88 522 SER A N 1
ATOM 3712 C CA . SER A 1 522 ? -8.608 -22.724 -18.530 1.00 81.88 522 SER A CA 1
ATOM 3713 C C . SER A 1 522 ? -7.757 -21.940 -19.538 1.00 81.88 522 SER A C 1
ATOM 3715 O O . SER A 1 522 ? -6.830 -22.500 -20.128 1.00 81.88 522 SER A O 1
ATOM 3717 N N . GLU A 1 523 ? -8.050 -20.654 -19.742 1.00 88.56 523 GLU A N 1
ATOM 3718 C CA . GLU A 1 523 ? -7.316 -19.777 -20.643 1.00 88.56 523 GLU A CA 1
ATOM 3719 C C . GLU A 1 523 ? -5.864 -19.582 -20.191 1.00 88.56 523 GLU A C 1
ATOM 3721 O O . GLU A 1 523 ? -5.530 -19.619 -19.004 1.00 88.56 523 GLU A O 1
ATOM 3726 N N . ARG A 1 524 ? -4.993 -19.327 -21.167 1.00 89.38 524 ARG A N 1
ATOM 3727 C CA . ARG A 1 524 ? -3.544 -19.127 -21.021 1.00 89.38 524 ARG A CA 1
ATOM 3728 C C . ARG A 1 524 ? -3.107 -17.933 -21.869 1.00 89.38 524 ARG A C 1
ATOM 3730 O O . ARG A 1 524 ? -3.814 -17.590 -22.816 1.00 89.38 524 ARG A O 1
ATOM 3737 N N . GLY A 1 525 ? -1.979 -17.300 -21.551 1.00 91.12 525 GLY A N 1
ATOM 3738 C CA . GLY A 1 525 ? -1.387 -16.208 -22.338 1.00 91.12 525 GLY A CA 1
ATOM 3739 C C . GLY A 1 525 ? -2.378 -15.150 -22.838 1.00 91.12 525 GLY A C 1
ATOM 3740 O O . GLY A 1 525 ? -3.057 -14.487 -22.048 1.00 91.12 525 GLY A O 1
ATOM 3741 N N . ALA A 1 526 ? -2.474 -15.001 -24.162 1.00 96.00 526 ALA A N 1
ATOM 3742 C CA . ALA A 1 526 ? -3.326 -14.003 -24.808 1.00 96.00 526 ALA A CA 1
ATOM 3743 C C . ALA A 1 526 ? -4.820 -14.187 -24.492 1.00 96.00 526 ALA A C 1
ATOM 3745 O O . ALA A 1 526 ? -5.525 -13.208 -24.238 1.00 96.00 526 ALA A O 1
ATOM 3746 N N . ASP A 1 527 ? -5.307 -15.432 -24.476 1.00 95.81 527 ASP A N 1
ATOM 3747 C CA . ASP A 1 527 ? -6.718 -15.730 -24.203 1.00 95.81 527 ASP A CA 1
ATOM 3748 C C . ASP A 1 527 ? -7.105 -15.336 -22.777 1.00 95.81 527 ASP A C 1
ATOM 3750 O O . ASP A 1 527 ? -8.185 -14.784 -22.557 1.00 95.81 527 ASP A O 1
ATOM 3754 N N . ARG A 1 528 ? -6.183 -15.528 -21.827 1.00 93.44 528 ARG A N 1
ATOM 3755 C CA . ARG A 1 528 ? -6.362 -15.152 -20.422 1.00 93.44 528 ARG A CA 1
ATOM 3756 C C . ARG A 1 528 ? -6.463 -13.635 -20.254 1.00 93.44 528 ARG A C 1
ATOM 3758 O O . ARG A 1 528 ? -7.372 -13.155 -19.579 1.00 93.44 528 ARG A O 1
ATOM 3765 N N . LEU A 1 529 ? -5.601 -12.870 -20.932 1.00 94.69 529 LEU A N 1
ATOM 3766 C CA . LEU A 1 529 ? -5.683 -11.404 -20.949 1.00 94.69 529 LEU A CA 1
ATOM 3767 C C . LEU A 1 529 ? -7.001 -10.917 -21.582 1.00 94.69 529 LEU A C 1
ATOM 3769 O O . LEU A 1 529 ? -7.655 -10.025 -21.040 1.00 94.69 529 LEU A O 1
ATOM 3773 N N . MET A 1 530 ? -7.435 -11.518 -22.696 1.00 96.25 530 MET A N 1
ATOM 3774 C CA . MET A 1 530 ? -8.717 -11.174 -23.325 1.00 96.25 530 MET A CA 1
ATOM 3775 C C . MET A 1 530 ? -9.913 -11.472 -22.415 1.00 96.25 530 MET A C 1
ATOM 3777 O O . MET A 1 530 ? -10.822 -10.647 -22.315 1.00 96.25 530 MET A O 1
ATOM 3781 N N . ALA A 1 531 ? -9.924 -12.627 -21.748 1.00 93.62 531 ALA A N 1
ATOM 3782 C CA . ALA A 1 531 ? -10.975 -13.001 -20.809 1.00 93.62 531 ALA A CA 1
ATOM 3783 C C . ALA A 1 531 ? -11.008 -12.062 -19.588 1.00 93.62 531 ALA A C 1
ATOM 3785 O O . ALA A 1 531 ? -12.084 -11.595 -19.210 1.00 93.62 531 ALA A O 1
ATOM 3786 N N . TRP A 1 532 ? -9.848 -11.688 -19.035 1.00 92.19 532 TRP A N 1
ATOM 3787 C CA . TRP A 1 532 ? -9.763 -10.704 -17.952 1.00 92.19 532 TRP A CA 1
ATOM 3788 C C . TRP A 1 532 ? -10.356 -9.346 -18.361 1.00 92.19 532 TRP A C 1
ATOM 3790 O O . TRP A 1 532 ? -11.239 -8.833 -17.674 1.00 92.19 532 TRP A O 1
ATOM 3800 N N . ILE A 1 533 ? -9.976 -8.812 -19.529 1.00 94.31 533 ILE A N 1
ATOM 3801 C CA . ILE A 1 533 ? -10.509 -7.542 -20.061 1.00 94.31 533 ILE A CA 1
ATOM 3802 C C . ILE A 1 533 ? -12.035 -7.592 -20.253 1.00 94.31 533 ILE A C 1
ATOM 3804 O O . ILE A 1 533 ? -12.727 -6.605 -19.985 1.00 94.31 533 ILE A O 1
ATOM 3808 N N . ARG A 1 534 ? -12.589 -8.730 -20.697 1.00 93.62 534 ARG A N 1
ATOM 3809 C CA . ARG A 1 534 ? -14.045 -8.914 -20.862 1.00 93.62 534 ARG A CA 1
ATOM 3810 C C . ARG A 1 534 ? -14.809 -8.873 -19.538 1.00 93.62 534 ARG A C 1
ATOM 3812 O O . ARG A 1 534 ? -15.966 -8.452 -19.555 1.00 93.62 534 ARG A O 1
ATOM 3819 N N . ASN A 1 535 ? -14.174 -9.253 -18.431 1.00 88.81 535 ASN A N 1
ATOM 3820 C CA . ASN A 1 535 ? -14.775 -9.287 -17.095 1.00 88.81 535 ASN A CA 1
ATOM 3821 C C . ASN A 1 535 ? -14.690 -7.948 -16.340 1.00 88.81 535 ASN A C 1
ATOM 3823 O O . ASN A 1 535 ? -15.304 -7.802 -15.283 1.00 88.81 535 ASN A O 1
ATOM 3827 N N . LEU A 1 536 ? -13.978 -6.945 -16.866 1.00 88.31 536 LEU A N 1
ATOM 3828 C CA . LEU A 1 536 ? -13.922 -5.621 -16.242 1.00 88.31 536 LEU A CA 1
ATOM 3829 C C . LEU A 1 536 ? -15.261 -4.859 -16.390 1.00 88.31 536 LEU A C 1
ATOM 3831 O O . LEU A 1 536 ? -15.898 -4.927 -17.448 1.00 88.31 536 LEU A O 1
ATOM 3835 N N . PRO A 1 537 ? -15.702 -4.086 -15.382 1.00 83.25 537 PRO A N 1
ATOM 3836 C CA . PRO A 1 537 ? -16.837 -3.172 -15.510 1.00 83.25 537 PRO A CA 1
ATOM 3837 C C . PRO A 1 537 ? -16.588 -2.078 -16.563 1.00 83.25 537 PRO A C 1
ATOM 3839 O O . PRO A 1 537 ? -15.454 -1.729 -16.886 1.00 83.25 537 PRO A O 1
ATOM 3842 N N . THR A 1 538 ? -17.665 -1.519 -17.112 1.00 81.38 538 THR A N 1
ATOM 3843 C CA . THR A 1 538 ? -17.612 -0.360 -18.018 1.00 81.38 538 THR A CA 1
ATOM 3844 C C . THR A 1 538 ? -17.647 0.955 -17.228 1.00 81.38 538 THR A C 1
ATOM 3846 O O . THR A 1 538 ? -18.479 1.060 -16.326 1.00 81.38 538 THR A O 1
ATOM 3849 N N . PRO A 1 539 ? -16.846 1.984 -17.577 1.00 86.25 539 PRO A N 1
ATOM 3850 C CA . PRO A 1 539 ? -15.894 2.049 -18.692 1.00 86.25 539 PRO A CA 1
ATOM 3851 C C . PRO A 1 539 ? -14.569 1.314 -18.418 1.00 86.25 539 PRO A C 1
ATOM 3853 O O . PRO A 1 539 ? -13.993 1.404 -17.335 1.00 86.25 539 PRO A O 1
ATOM 3856 N N . ARG A 1 540 ? -14.058 0.617 -19.441 1.00 90.75 540 ARG A N 1
ATOM 3857 C CA . ARG A 1 540 ? -12.857 -0.233 -19.363 1.00 90.75 540 ARG A CA 1
ATOM 3858 C C . ARG A 1 540 ? -11.595 0.567 -19.663 1.00 90.75 540 ARG A C 1
ATOM 3860 O O . ARG A 1 540 ? -11.058 0.518 -20.768 1.00 90.75 540 ARG A O 1
ATOM 3867 N N . ASN A 1 541 ? -11.161 1.325 -18.666 1.00 92.06 541 ASN A N 1
ATOM 3868 C CA . ASN A 1 541 ? -9.942 2.125 -18.713 1.00 92.06 541 ASN A CA 1
ATOM 3869 C C . ASN A 1 541 ? -8.724 1.247 -18.377 1.00 92.06 541 ASN A C 1
ATOM 3871 O O . ASN A 1 541 ? -8.708 0.622 -17.316 1.00 92.06 541 ASN A O 1
ATOM 3875 N N . LEU A 1 542 ? -7.731 1.201 -19.272 1.00 95.06 542 LEU A N 1
ATOM 3876 C CA . LEU A 1 542 ? -6.557 0.324 -19.189 1.00 95.06 542 LEU A CA 1
ATOM 3877 C C . LEU A 1 542 ? -5.236 1.094 -19.360 1.00 95.06 542 LEU A C 1
ATOM 3879 O O . LEU A 1 542 ? -5.074 1.845 -20.323 1.00 95.06 542 LEU A O 1
ATOM 3883 N N . ASN A 1 543 ? -4.272 0.844 -18.473 1.00 94.00 543 ASN A N 1
ATOM 3884 C CA . ASN A 1 543 ? -2.888 1.332 -18.548 1.00 94.00 543 ASN A CA 1
ATOM 3885 C C . ASN A 1 543 ? -1.936 0.171 -18.889 1.00 94.00 543 ASN A C 1
ATOM 3887 O O . ASN A 1 543 ? -2.098 -0.906 -18.327 1.00 94.00 543 ASN A O 1
ATOM 3891 N N . PHE A 1 544 ? -0.954 0.377 -19.772 1.00 95.81 544 PHE A N 1
ATOM 3892 C CA . PHE A 1 544 ? -0.001 -0.649 -20.222 1.00 95.81 544 PHE A CA 1
ATOM 3893 C C . PHE A 1 544 ? 1.454 -0.228 -19.959 1.00 95.81 544 PHE A C 1
ATOM 3895 O O . PHE A 1 544 ? 1.948 0.719 -20.563 1.00 95.81 544 PHE A O 1
ATOM 3902 N N . GLN A 1 545 ? 2.179 -0.951 -19.110 1.00 92.19 545 GLN A N 1
ATOM 3903 C CA . GLN A 1 545 ? 3.578 -0.659 -18.777 1.00 92.19 545 GLN A CA 1
ATOM 3904 C C . GLN A 1 545 ? 4.452 -1.877 -19.083 1.00 92.19 545 GLN A C 1
ATOM 3906 O O . GLN A 1 545 ? 4.326 -2.906 -18.424 1.00 92.19 545 GLN A O 1
ATOM 3911 N N . ALA A 1 546 ? 5.305 -1.781 -20.105 1.00 92.81 546 ALA A N 1
ATOM 3912 C CA . ALA A 1 546 ? 6.125 -2.890 -20.593 1.00 92.81 546 ALA A CA 1
ATOM 3913 C C . ALA A 1 546 ? 7.590 -2.767 -20.161 1.00 92.81 546 ALA A C 1
ATOM 3915 O O . ALA A 1 546 ? 8.188 -1.701 -20.308 1.00 92.81 546 ALA A O 1
ATOM 3916 N N . TYR A 1 547 ? 8.178 -3.870 -19.701 1.00 88.31 547 TYR A N 1
ATOM 3917 C CA . TYR A 1 547 ? 9.511 -3.926 -19.099 1.00 88.31 547 TYR A CA 1
ATOM 3918 C C . TYR A 1 547 ? 10.383 -5.042 -19.706 1.00 88.31 547 TYR A C 1
ATOM 3920 O O . TYR A 1 547 ? 9.928 -5.888 -20.492 1.00 88.31 547 TYR A O 1
ATOM 3928 N N . ALA A 1 548 ? 11.669 -5.007 -19.367 1.00 86.12 548 ALA A N 1
ATOM 3929 C CA . ALA A 1 548 ? 12.646 -6.038 -19.675 1.00 86.12 548 ALA A CA 1
ATOM 3930 C C . ALA A 1 548 ? 13.618 -6.269 -18.510 1.00 86.12 548 ALA A C 1
ATOM 3932 O O . ALA A 1 548 ? 13.745 -5.438 -17.616 1.00 86.12 548 ALA A O 1
ATOM 3933 N N . SER A 1 549 ? 14.299 -7.414 -18.505 1.00 77.94 549 SER A N 1
ATOM 3934 C CA . SER A 1 549 ? 15.153 -7.849 -17.395 1.00 77.94 549 SER A CA 1
ATOM 3935 C C . SER A 1 549 ? 16.648 -7.677 -17.676 1.00 77.94 549 SER A C 1
ATOM 3937 O O . SER A 1 549 ? 17.408 -8.634 -17.530 1.00 77.94 549 SER A O 1
ATOM 3939 N N . HIS A 1 550 ? 17.086 -6.500 -18.127 1.00 71.94 550 HIS A N 1
ATOM 3940 C CA . HIS A 1 550 ? 18.509 -6.229 -18.401 1.00 71.94 550 HIS A CA 1
ATOM 3941 C C . HIS A 1 550 ? 19.120 -7.178 -19.468 1.00 71.94 550 HIS A C 1
ATOM 3943 O O . HIS A 1 550 ? 20.284 -7.579 -19.419 1.00 71.94 550 HIS A O 1
ATOM 3949 N N . GLU A 1 551 ? 18.298 -7.571 -20.442 1.00 72.12 551 GLU A N 1
ATOM 3950 C CA . GLU A 1 551 ? 18.529 -8.666 -21.394 1.00 72.12 551 GLU A CA 1
ATOM 3951 C C . GLU A 1 551 ? 19.512 -8.211 -22.492 1.00 72.12 551 GLU A C 1
ATOM 3953 O O . GLU A 1 551 ? 19.356 -7.108 -23.010 1.00 72.12 551 GLU A O 1
ATOM 3958 N N . HIS A 1 552 ? 20.560 -8.982 -22.813 1.00 72.25 552 HIS A N 1
ATOM 3959 C CA . HIS A 1 552 ? 21.512 -8.680 -23.901 1.00 72.25 552 HIS A CA 1
ATOM 3960 C C . HIS A 1 552 ? 22.470 -9.849 -24.194 1.00 72.25 552 HIS A C 1
ATOM 3962 O O . HIS A 1 552 ? 22.612 -10.778 -23.399 1.00 72.25 552 HIS A O 1
ATOM 3968 N N . VAL A 1 553 ? 23.185 -9.763 -25.323 1.00 63.25 553 VAL A N 1
ATOM 3969 C CA . VAL A 1 553 ? 24.316 -10.647 -25.652 1.00 63.25 553 VAL A CA 1
ATOM 3970 C C . VAL A 1 553 ? 25.593 -10.233 -24.914 1.00 63.25 553 VAL A C 1
ATOM 3972 O O . VAL A 1 553 ? 25.877 -9.044 -24.761 1.00 63.25 553 VAL A O 1
ATOM 3975 N N . SER A 1 554 ? 26.393 -11.221 -24.501 1.00 60.00 554 SER A N 1
ATOM 3976 C CA . SER A 1 554 ? 27.676 -11.003 -23.818 1.00 60.00 554 SER A CA 1
ATOM 3977 C C . SER A 1 554 ? 28.608 -10.084 -24.621 1.00 60.00 554 SER A C 1
ATOM 3979 O O . SER A 1 554 ? 28.835 -10.311 -25.810 1.00 60.00 554 SER A O 1
ATOM 3981 N N . GLY A 1 555 ? 29.152 -9.055 -23.964 1.00 65.56 555 GLY A N 1
ATOM 3982 C CA . GLY A 1 555 ? 30.089 -8.093 -24.558 1.00 65.56 555 GLY A CA 1
ATOM 3983 C C . GLY A 1 555 ? 29.465 -6.840 -25.189 1.00 65.56 555 GLY A C 1
ATOM 3984 O O . GLY A 1 555 ? 30.205 -6.027 -25.738 1.00 65.56 555 GLY A O 1
ATOM 3985 N N . ALA A 1 556 ? 28.143 -6.648 -25.116 1.00 72.88 556 ALA A N 1
ATOM 3986 C CA . ALA A 1 556 ? 27.513 -5.383 -25.513 1.00 72.88 556 ALA A CA 1
ATOM 3987 C C . ALA A 1 556 ? 27.796 -4.252 -24.500 1.00 72.88 556 ALA A C 1
ATOM 3989 O O . ALA A 1 556 ? 27.916 -4.501 -23.300 1.00 72.88 556 ALA A O 1
ATOM 3990 N N . SER A 1 557 ? 27.860 -2.999 -24.962 1.00 82.56 557 SER A N 1
ATOM 3991 C CA . SER A 1 557 ? 27.937 -1.834 -24.067 1.00 82.56 557 SER A CA 1
ATOM 3992 C C . SER A 1 557 ? 26.608 -1.583 -23.345 1.00 82.56 557 SER A C 1
ATOM 3994 O O . SER A 1 557 ? 25.541 -1.953 -23.839 1.00 82.56 557 SER A O 1
ATOM 3996 N N . GLU A 1 558 ? 26.641 -0.861 -22.221 1.00 76.62 558 GLU A N 1
ATOM 3997 C CA . GLU A 1 558 ? 25.424 -0.454 -21.498 1.00 76.62 558 GLU A CA 1
ATOM 3998 C C . GLU A 1 558 ? 24.439 0.299 -22.403 1.00 76.62 558 GLU A C 1
ATOM 4000 O O . GLU A 1 558 ? 23.255 -0.020 -22.431 1.00 76.62 558 GLU A O 1
ATOM 4005 N N . SER A 1 559 ? 24.935 1.211 -23.241 1.00 82.12 559 SER A N 1
ATOM 4006 C CA . SER A 1 559 ? 24.116 1.943 -24.212 1.00 82.12 559 SER A CA 1
ATOM 4007 C C . SER A 1 559 ? 23.483 1.046 -25.287 1.00 82.12 559 SER A C 1
ATOM 4009 O O . SER A 1 559 ? 22.352 1.291 -25.708 1.00 82.12 559 SER A O 1
ATOM 4011 N N . GLN A 1 560 ? 24.167 -0.015 -25.729 1.00 83.25 560 GLN A N 1
ATOM 4012 C CA . GLN A 1 560 ? 23.600 -1.006 -26.653 1.00 83.25 560 GLN A CA 1
ATOM 4013 C C . GLN A 1 560 ? 22.533 -1.861 -25.957 1.00 83.25 560 GLN A C 1
ATOM 4015 O O . GLN A 1 560 ? 21.470 -2.106 -26.535 1.00 83.25 560 GLN A O 1
ATOM 4020 N N . ARG A 1 561 ? 22.796 -2.268 -24.709 1.00 83.19 561 ARG A N 1
ATOM 4021 C CA . ARG A 1 561 ? 21.882 -3.018 -23.841 1.00 83.19 561 ARG A CA 1
ATOM 4022 C C . ARG A 1 561 ? 20.599 -2.228 -23.563 1.00 83.19 561 ARG A C 1
ATOM 4024 O O . ARG A 1 561 ? 19.515 -2.756 -23.795 1.00 83.19 561 ARG A O 1
ATOM 4031 N N . GLU A 1 562 ? 20.684 -0.968 -23.147 1.00 83.31 562 GLU A N 1
ATOM 4032 C CA . GLU A 1 562 ? 19.518 -0.102 -22.900 1.00 83.31 562 GLU A CA 1
ATOM 4033 C C . GLU A 1 562 ? 18.653 0.060 -24.153 1.00 83.31 562 GLU A C 1
ATOM 4035 O O . GLU A 1 562 ? 17.438 -0.151 -24.122 1.00 83.31 562 GLU A O 1
ATOM 4040 N N . GLN A 1 563 ? 19.279 0.373 -25.294 1.00 88.56 563 GLN A N 1
ATOM 4041 C CA . GLN A 1 563 ? 18.573 0.493 -26.570 1.00 88.56 563 GLN A CA 1
ATOM 4042 C C . GLN A 1 563 ? 17.884 -0.818 -26.967 1.00 88.56 563 GLN A C 1
ATOM 4044 O O . GLN A 1 563 ? 16.755 -0.792 -27.461 1.00 88.56 563 GLN A O 1
ATOM 4049 N N . TYR A 1 564 ? 18.539 -1.961 -26.754 1.00 88.88 564 TYR A N 1
ATOM 4050 C CA . TYR A 1 564 ? 17.951 -3.272 -27.006 1.00 88.88 564 TYR A CA 1
ATOM 4051 C C . TYR A 1 564 ? 16.748 -3.545 -26.089 1.00 88.88 564 TYR A C 1
ATOM 4053 O O . TYR A 1 564 ? 15.677 -3.892 -26.587 1.00 88.88 564 TYR A O 1
ATOM 4061 N N . ASN A 1 565 ? 16.863 -3.290 -24.781 1.00 88.69 565 ASN A N 1
ATOM 4062 C CA . ASN A 1 565 ? 15.772 -3.484 -23.820 1.00 88.69 565 ASN A CA 1
ATOM 4063 C C . ASN A 1 565 ? 14.576 -2.551 -24.101 1.00 88.69 565 ASN A C 1
ATOM 4065 O O . ASN A 1 565 ? 13.421 -2.980 -24.007 1.00 88.69 565 ASN A O 1
ATOM 4069 N N . ARG A 1 566 ? 14.807 -1.299 -24.530 1.00 92.00 566 ARG A N 1
ATOM 4070 C CA . ARG A 1 566 ? 13.730 -0.399 -24.998 1.00 92.00 566 ARG A CA 1
ATOM 4071 C C . ARG A 1 566 ? 13.007 -0.960 -26.227 1.00 92.00 566 ARG A C 1
ATOM 4073 O O . ARG A 1 566 ? 11.780 -0.924 -26.271 1.00 92.00 566 ARG A O 1
ATOM 4080 N N . ARG A 1 567 ? 13.724 -1.538 -27.199 1.00 95.00 567 ARG A N 1
ATOM 4081 C CA . ARG A 1 567 ? 13.087 -2.192 -28.360 1.00 95.00 567 ARG A CA 1
ATOM 4082 C C . ARG A 1 567 ? 12.373 -3.494 -27.975 1.00 95.00 567 ARG A C 1
ATOM 4084 O O . ARG A 1 567 ? 11.291 -3.754 -28.490 1.00 95.00 567 ARG A O 1
ATOM 4091 N N . LEU A 1 568 ? 12.917 -4.281 -27.048 1.00 94.69 568 LEU A N 1
ATOM 4092 C CA . LEU A 1 568 ? 12.305 -5.519 -26.553 1.00 94.69 568 LEU A CA 1
ATOM 4093 C C . LEU A 1 568 ? 10.990 -5.259 -25.803 1.00 94.69 568 LEU A C 1
ATOM 4095 O O . LEU A 1 568 ? 9.961 -5.842 -26.143 1.00 94.69 568 LEU A O 1
ATOM 4099 N N . SER A 1 569 ? 10.992 -4.323 -24.852 1.00 95.00 569 SER A N 1
ATOM 4100 C CA . SER A 1 569 ? 9.773 -3.889 -24.153 1.00 95.00 569 SER A CA 1
ATOM 4101 C C . SER A 1 569 ? 8.736 -3.272 -25.103 1.00 95.00 569 SER A C 1
ATOM 4103 O O . SER A 1 569 ? 7.544 -3.509 -24.918 1.00 95.00 569 SER A O 1
ATOM 4105 N N . GLN A 1 570 ? 9.147 -2.589 -26.181 1.00 97.75 570 GLN A N 1
ATOM 4106 C CA . GLN A 1 570 ? 8.215 -2.139 -27.225 1.00 97.75 570 GLN A CA 1
ATOM 4107 C C . GLN A 1 570 ? 7.533 -3.318 -27.937 1.00 97.75 570 GLN A C 1
ATOM 4109 O O . GLN A 1 570 ? 6.317 -3.297 -28.100 1.00 97.75 570 GLN A O 1
ATOM 4114 N N . ARG A 1 571 ? 8.265 -4.385 -28.291 1.00 97.81 571 ARG A N 1
ATOM 4115 C CA . ARG A 1 571 ? 7.660 -5.593 -28.891 1.00 97.81 571 ARG A CA 1
ATOM 4116 C C . ARG A 1 571 ? 6.674 -6.279 -27.941 1.00 97.81 571 ARG A C 1
ATOM 4118 O O . ARG A 1 571 ? 5.620 -6.738 -28.377 1.00 97.81 571 ARG A O 1
ATOM 4125 N N . ARG A 1 572 ? 6.982 -6.314 -26.639 1.00 97.50 572 ARG A N 1
ATOM 4126 C CA . ARG A 1 572 ? 6.069 -6.814 -25.592 1.00 97.50 572 ARG A CA 1
ATOM 4127 C C . ARG A 1 572 ? 4.796 -5.955 -25.502 1.00 97.50 572 ARG A C 1
ATOM 4129 O O . ARG A 1 572 ? 3.691 -6.499 -25.486 1.00 97.50 572 ARG A O 1
ATOM 4136 N N . LEU A 1 573 ? 4.935 -4.625 -25.539 1.00 98.19 573 LEU A N 1
ATOM 4137 C CA . LEU A 1 573 ? 3.814 -3.677 -25.565 1.00 98.19 573 LEU A CA 1
ATOM 4138 C C . LEU A 1 573 ? 2.928 -3.845 -26.813 1.00 98.19 573 LEU A C 1
ATOM 4140 O O . LEU A 1 573 ? 1.704 -3.882 -26.685 1.00 98.19 573 LEU A O 1
ATOM 4144 N N . ASP A 1 574 ? 3.528 -3.998 -28.000 1.00 98.31 574 ASP A N 1
ATOM 4145 C CA . ASP A 1 574 ? 2.808 -4.221 -29.262 1.00 98.31 574 ASP A CA 1
ATOM 4146 C C . ASP A 1 574 ? 1.856 -5.427 -29.160 1.00 98.31 574 ASP A C 1
ATOM 4148 O O . ASP A 1 574 ? 0.699 -5.353 -29.586 1.00 98.31 574 ASP A O 1
ATOM 4152 N N . VAL A 1 575 ? 2.335 -6.534 -28.573 1.00 98.62 575 VAL A N 1
ATOM 4153 C CA . VAL A 1 575 ? 1.537 -7.746 -28.324 1.00 98.62 575 VAL A CA 1
ATOM 4154 C C . VAL A 1 575 ? 0.381 -7.444 -27.376 1.00 98.62 575 VAL A C 1
ATOM 4156 O O . VAL A 1 575 ? -0.766 -7.735 -27.713 1.00 98.62 575 VAL A O 1
ATOM 4159 N N . ALA A 1 576 ? 0.655 -6.847 -26.212 1.00 98.31 576 ALA A N 1
ATOM 4160 C CA . ALA A 1 576 ? -0.368 -6.586 -25.198 1.00 98.31 576 ALA A CA 1
ATOM 4161 C C . ALA A 1 576 ? -1.509 -5.702 -25.733 1.00 98.31 576 ALA A C 1
ATOM 4163 O O . ALA A 1 576 ? -2.683 -6.006 -25.522 1.00 98.31 576 ALA A O 1
ATOM 4164 N N . LEU A 1 577 ? -1.177 -4.653 -26.494 1.00 98.31 577 LEU A N 1
ATOM 4165 C CA . LEU A 1 577 ? -2.157 -3.760 -27.120 1.00 98.31 577 LEU A CA 1
ATOM 4166 C C . LEU A 1 577 ? -2.992 -4.465 -28.199 1.00 98.31 577 LEU A C 1
ATOM 4168 O O . LEU A 1 577 ? -4.195 -4.218 -28.312 1.00 98.31 577 LEU A O 1
ATOM 4172 N N . ALA A 1 578 ? -2.381 -5.342 -28.998 1.00 98.00 578 ALA A N 1
ATOM 4173 C CA . ALA A 1 578 ? -3.086 -6.097 -30.030 1.00 98.00 578 ALA A CA 1
ATOM 4174 C C . ALA A 1 578 ? -4.032 -7.152 -29.435 1.00 98.00 578 ALA A C 1
ATOM 4176 O O . ALA A 1 578 ? -5.185 -7.245 -29.860 1.00 98.00 578 ALA A O 1
ATOM 4177 N N . VAL A 1 579 ? -3.588 -7.876 -28.404 1.00 98.44 579 VAL A N 1
ATOM 4178 C CA . VAL A 1 579 ? -4.422 -8.816 -27.638 1.00 98.44 579 VAL A CA 1
ATOM 4179 C C . VAL A 1 579 ? -5.583 -8.083 -26.958 1.00 98.44 579 VAL A C 1
ATOM 4181 O O . VAL A 1 579 ? -6.730 -8.511 -27.075 1.00 98.44 579 VAL A O 1
ATOM 4184 N N . ALA A 1 580 ? -5.330 -6.930 -26.332 1.00 97.31 580 ALA A N 1
ATOM 4185 C CA . ALA A 1 580 ? -6.378 -6.135 -25.695 1.00 97.31 580 ALA A CA 1
ATOM 4186 C C . ALA A 1 580 ? -7.458 -5.669 -26.687 1.00 97.31 580 ALA A C 1
ATOM 4188 O O . ALA A 1 580 ? -8.649 -5.777 -26.398 1.00 97.31 580 ALA A O 1
ATOM 4189 N N . ARG A 1 581 ? -7.071 -5.229 -27.893 1.00 95.81 581 ARG A N 1
ATOM 4190 C CA . ARG A 1 581 ? -8.022 -4.886 -28.971 1.00 95.81 581 ARG A CA 1
ATOM 4191 C C . ARG A 1 581 ? -8.801 -6.106 -29.476 1.00 95.81 581 ARG A C 1
ATOM 4193 O O . ARG A 1 581 ? -9.977 -5.980 -29.812 1.00 95.81 581 ARG A O 1
ATOM 4200 N N . ARG A 1 582 ? -8.182 -7.292 -29.494 1.00 96.62 582 ARG A N 1
ATOM 4201 C CA . ARG A 1 582 ? -8.827 -8.562 -29.873 1.00 96.62 582 ARG A CA 1
ATOM 4202 C C . ARG A 1 582 ? -9.830 -9.075 -28.833 1.00 96.62 582 ARG A C 1
ATOM 4204 O O . ARG A 1 582 ? -10.672 -9.905 -29.171 1.00 96.62 582 ARG A O 1
ATOM 4211 N N . ALA A 1 583 ? -9.833 -8.545 -27.606 1.00 95.06 583 ALA A N 1
ATOM 4212 C CA . ALA A 1 583 ? -10.815 -8.922 -26.586 1.00 95.06 583 ALA A CA 1
ATOM 4213 C C . ALA A 1 583 ? -12.280 -8.752 -27.055 1.00 95.06 583 ALA A C 1
ATOM 4215 O O . ALA A 1 583 ? -13.166 -9.402 -26.498 1.00 95.06 583 ALA A O 1
ATOM 4216 N N . GLY A 1 584 ? -12.536 -7.962 -28.108 1.00 91.62 584 GLY A N 1
ATOM 4217 C CA . GLY A 1 584 ? -13.840 -7.881 -28.781 1.00 91.62 584 GLY A CA 1
ATOM 4218 C C . GLY A 1 584 ? -14.838 -6.984 -28.053 1.00 91.62 584 GLY A C 1
ATOM 4219 O O . GLY A 1 584 ? -16.045 -7.119 -28.226 1.00 91.62 584 GLY A O 1
ATOM 4220 N N . VAL A 1 585 ? -14.329 -6.093 -27.203 1.00 93.56 585 VAL A N 1
ATOM 4221 C CA . VAL A 1 585 ? -15.102 -5.233 -26.308 1.00 93.56 585 VAL A CA 1
ATOM 4222 C C . VAL A 1 585 ? -14.513 -3.818 -26.304 1.00 93.56 585 VAL A C 1
ATOM 4224 O O . VAL A 1 585 ? -13.299 -3.683 -26.469 1.00 93.56 585 VAL A O 1
ATOM 4227 N N . PRO A 1 586 ? -15.320 -2.759 -26.104 1.00 94.69 586 PRO A N 1
ATOM 4228 C CA . PRO A 1 586 ? -14.798 -1.399 -26.013 1.00 94.69 586 PRO A CA 1
ATOM 4229 C C . PRO A 1 586 ? -13.825 -1.251 -24.837 1.00 94.69 586 PRO A C 1
ATOM 4231 O O . PRO A 1 586 ? -14.161 -1.594 -23.702 1.00 94.69 586 PRO A O 1
ATOM 4234 N N . ILE A 1 587 ? -12.638 -0.715 -25.119 1.00 95.69 587 ILE A N 1
ATOM 4235 C CA . ILE A 1 587 ? -11.607 -0.366 -24.137 1.00 95.69 587 ILE A CA 1
ATOM 4236 C C . ILE A 1 587 ? -11.085 1.045 -24.409 1.00 95.69 587 ILE A C 1
ATOM 4238 O O . ILE A 1 587 ? -11.011 1.474 -25.561 1.00 95.69 587 ILE A O 1
ATOM 4242 N N . THR A 1 588 ? -10.665 1.730 -23.351 1.00 96.06 588 THR A N 1
ATOM 4243 C CA . THR A 1 588 ? -9.972 3.018 -23.420 1.00 96.06 588 THR A CA 1
ATOM 4244 C C . THR A 1 588 ? -8.557 2.819 -22.897 1.00 96.06 588 THR A C 1
ATOM 4246 O O . THR A 1 588 ? -8.373 2.505 -21.723 1.00 96.06 588 THR A O 1
ATOM 4249 N N . VAL A 1 589 ? -7.547 3.007 -23.748 1.00 96.19 589 VAL A N 1
ATOM 4250 C CA . VAL A 1 589 ? -6.147 3.024 -23.300 1.00 96.19 589 VAL A CA 1
ATOM 4251 C C . VAL A 1 589 ? -5.872 4.392 -22.677 1.00 96.19 589 VAL A C 1
ATOM 4253 O O . VAL A 1 589 ? -5.894 5.395 -23.385 1.00 96.19 589 VAL A O 1
ATOM 4256 N N . THR A 1 590 ? -5.657 4.446 -21.363 1.00 93.50 590 THR A N 1
ATOM 4257 C CA . THR A 1 590 ? -5.409 5.700 -20.628 1.00 93.50 590 THR A CA 1
ATOM 4258 C C . THR A 1 590 ? -3.935 6.085 -20.608 1.00 93.50 590 THR A C 1
ATOM 4260 O O . THR A 1 590 ? -3.614 7.269 -20.637 1.00 93.50 590 THR A O 1
ATOM 4263 N N . ALA A 1 591 ? -3.040 5.097 -20.594 1.00 91.94 591 ALA A N 1
ATOM 4264 C CA . ALA A 1 591 ? -1.598 5.282 -20.704 1.00 91.94 591 ALA A CA 1
ATOM 4265 C C . ALA A 1 591 ? -0.936 4.027 -21.293 1.00 91.94 591 ALA A C 1
ATOM 4267 O O . ALA A 1 591 ? -1.455 2.915 -21.170 1.00 91.94 591 ALA A O 1
ATOM 4268 N N . GLN A 1 592 ? 0.209 4.209 -21.951 1.00 95.12 592 GLN A N 1
ATOM 4269 C CA . GLN A 1 592 ? 1.028 3.120 -22.482 1.00 95.12 592 GLN A CA 1
ATOM 4270 C C . GLN A 1 592 ? 2.506 3.537 -22.530 1.00 95.12 592 GLN A C 1
ATOM 4272 O O . GLN A 1 592 ? 2.799 4.648 -22.974 1.00 95.12 592 GLN A O 1
ATOM 4277 N N . ALA A 1 593 ? 3.434 2.673 -22.110 1.00 93.06 593 ALA A N 1
ATOM 4278 C CA . ALA A 1 593 ? 4.871 2.920 -22.246 1.00 93.06 593 ALA A CA 1
ATOM 4279 C C . ALA A 1 593 ? 5.697 1.629 -22.381 1.00 93.06 593 ALA A C 1
ATOM 4281 O O . ALA A 1 593 ? 5.393 0.601 -21.775 1.00 93.06 593 ALA A O 1
ATOM 4282 N N . ALA A 1 594 ? 6.768 1.715 -23.174 1.00 94.38 594 ALA A N 1
ATOM 4283 C CA . ALA A 1 594 ? 7.825 0.715 -23.277 1.00 94.38 594 ALA A CA 1
ATOM 4284 C C . ALA A 1 594 ? 9.046 1.224 -22.505 1.00 94.38 594 ALA A C 1
ATOM 4286 O O . ALA A 1 594 ? 9.733 2.144 -22.955 1.00 94.38 594 ALA A O 1
ATOM 4287 N N . ASN A 1 595 ? 9.272 0.681 -21.311 1.00 88.44 595 ASN A N 1
ATOM 4288 C CA . ASN A 1 595 ? 10.165 1.272 -20.318 1.00 88.44 595 ASN A CA 1
ATOM 4289 C C . ASN A 1 595 ? 11.623 0.815 -20.451 1.00 88.44 595 ASN A C 1
ATOM 4291 O O . ASN A 1 595 ? 12.523 1.548 -20.043 1.00 88.44 595 ASN A O 1
ATOM 4295 N N . GLY A 1 596 ? 11.883 -0.309 -21.119 1.00 87.69 596 GLY A N 1
ATOM 4296 C CA . GLY A 1 596 ? 13.197 -0.951 -21.139 1.00 87.69 596 GLY A CA 1
ATOM 4297 C C . GLY A 1 596 ? 13.433 -1.753 -19.866 1.00 87.69 596 GLY A C 1
ATOM 4298 O O . GLY A 1 596 ? 12.481 -2.249 -19.270 1.00 87.69 596 GLY A O 1
ATOM 4299 N N . ASP A 1 597 ? 14.689 -1.859 -19.445 1.00 77.50 597 ASP A N 1
ATOM 4300 C CA . ASP A 1 597 ? 15.087 -2.483 -18.180 1.00 77.50 597 ASP A CA 1
ATOM 4301 C C . ASP A 1 597 ? 15.146 -1.501 -17.001 1.00 77.50 597 ASP A C 1
ATOM 4303 O O . ASP A 1 597 ? 15.725 -1.794 -15.958 1.00 77.50 597 ASP A O 1
ATOM 4307 N N . VAL A 1 598 ? 14.511 -0.333 -17.150 1.00 65.88 598 VAL A N 1
ATOM 4308 C CA . VAL A 1 598 ? 14.283 0.596 -16.042 1.00 65.88 598 VAL A CA 1
ATOM 4309 C C .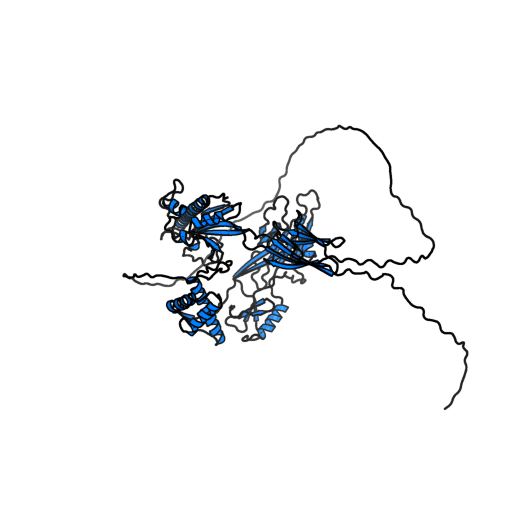 VAL A 1 598 ? 13.429 -0.109 -14.989 1.00 65.88 598 VAL A C 1
ATOM 4311 O O . VAL A 1 598 ? 12.304 -0.524 -15.273 1.00 65.88 598 VAL A O 1
ATOM 4314 N N . VAL A 1 599 ? 13.984 -0.227 -13.783 1.00 54.09 599 VAL A N 1
ATOM 4315 C CA . VAL A 1 599 ? 13.408 -0.972 -12.657 1.00 54.09 599 VAL A CA 1
ATOM 4316 C C . VAL A 1 599 ? 11.952 -0.550 -12.403 1.00 54.09 599 VAL A C 1
ATOM 4318 O O . VAL A 1 599 ? 11.702 0.636 -12.156 1.00 54.09 599 VAL A O 1
ATOM 4321 N N . PRO A 1 600 ? 10.974 -1.477 -12.404 1.00 48.00 600 PRO A N 1
ATOM 4322 C CA . PRO A 1 600 ? 9.646 -1.183 -11.887 1.00 48.00 600 PRO A CA 1
ATOM 4323 C C . PRO A 1 600 ? 9.747 -1.001 -10.367 1.00 48.00 600 PRO A C 1
ATOM 4325 O O . PRO A 1 600 ? 9.845 -1.968 -9.616 1.00 48.00 600 PRO A O 1
ATOM 4328 N N . ALA A 1 601 ? 9.724 0.254 -9.915 1.00 38.91 601 ALA A N 1
ATOM 4329 C CA . ALA A 1 601 ? 9.960 0.676 -8.529 1.00 38.91 601 ALA A CA 1
ATOM 4330 C C . ALA A 1 601 ? 8.824 0.309 -7.536 1.00 38.91 601 ALA A C 1
ATOM 4332 O O . ALA A 1 601 ? 8.431 1.126 -6.709 1.00 38.91 601 ALA A O 1
ATOM 4333 N N . ALA A 1 602 ? 8.254 -0.896 -7.648 1.00 39.78 602 ALA A N 1
ATOM 4334 C CA . ALA A 1 602 ? 7.038 -1.318 -6.950 1.00 39.78 602 ALA A CA 1
ATOM 4335 C C . ALA A 1 602 ? 7.015 -2.795 -6.488 1.00 39.78 602 ALA A C 1
ATOM 4337 O O . ALA A 1 602 ? 5.985 -3.245 -5.989 1.00 39.78 602 ALA A O 1
ATOM 4338 N N . ARG A 1 603 ? 8.109 -3.565 -6.625 1.00 44.31 603 ARG A N 1
ATOM 4339 C CA . ARG A 1 603 ? 8.226 -4.924 -6.053 1.00 44.31 603 ARG A CA 1
ATOM 4340 C C . ARG A 1 603 ? 9.367 -5.004 -5.025 1.00 44.31 603 ARG A C 1
ATOM 4342 O O . ARG A 1 603 ? 10.516 -4.780 -5.398 1.00 44.31 603 ARG A O 1
ATOM 4349 N N . PRO A 1 604 ? 9.091 -5.334 -3.747 1.00 28.73 604 PRO A N 1
ATOM 4350 C CA . PRO A 1 604 ? 10.136 -5.601 -2.760 1.00 28.73 604 PRO A CA 1
ATOM 4351 C C . PRO A 1 604 ? 10.819 -6.949 -3.041 1.00 28.73 604 PRO A C 1
ATOM 4353 O O . PRO A 1 604 ? 10.220 -8.002 -2.838 1.00 28.73 604 PRO A O 1
ATOM 4356 N N . GLY A 1 605 ? 12.077 -6.931 -3.489 1.00 35.34 605 GLY A N 1
ATOM 4357 C CA . GLY A 1 605 ? 12.850 -8.158 -3.706 1.00 35.34 605 GLY A CA 1
ATOM 4358 C C . GLY A 1 605 ? 14.158 -7.947 -4.472 1.00 35.34 605 GLY A C 1
ATOM 4359 O O . GLY A 1 605 ? 14.142 -7.733 -5.674 1.00 35.34 605 GLY A O 1
ATOM 4360 N N . SER A 1 606 ? 15.288 -8.039 -3.761 1.00 34.28 606 SER A N 1
ATOM 4361 C CA . SER A 1 606 ? 16.645 -8.342 -4.266 1.00 34.28 606 SER A CA 1
ATOM 4362 C C . SER A 1 606 ? 16.956 -8.042 -5.752 1.00 34.28 606 SER A C 1
ATOM 4364 O O . SER A 1 606 ? 17.030 -8.956 -6.578 1.00 34.28 606 SER A O 1
ATOM 4366 N N . HIS A 1 607 ? 17.315 -6.800 -6.083 1.00 41.44 607 HIS A N 1
ATOM 4367 C CA . HIS A 1 607 ? 18.049 -6.524 -7.325 1.00 41.44 607 HIS A CA 1
ATOM 4368 C C . HIS A 1 607 ? 19.547 -6.788 -7.114 1.00 41.44 607 HIS A C 1
ATOM 4370 O O . HIS A 1 607 ? 20.192 -6.104 -6.319 1.00 41.44 607 HIS A O 1
ATOM 4376 N N . THR A 1 608 ? 20.119 -7.764 -7.827 1.00 39.34 608 THR A N 1
ATOM 4377 C CA . THR A 1 608 ? 21.583 -7.939 -7.858 1.00 39.34 608 THR A CA 1
ATOM 4378 C C . THR A 1 608 ? 22.192 -7.100 -8.988 1.00 39.34 608 THR A C 1
ATOM 4380 O O . THR A 1 608 ? 21.603 -7.052 -10.068 1.00 39.34 608 THR A O 1
ATOM 4383 N N . PRO A 1 609 ? 23.381 -6.488 -8.817 1.00 36.94 609 PRO A N 1
ATOM 4384 C CA . PRO A 1 609 ? 24.008 -5.665 -9.863 1.00 36.94 609 PRO A CA 1
ATOM 4385 C C . PRO A 1 609 ? 24.431 -6.394 -11.154 1.00 36.94 609 PRO A C 1
ATOM 4387 O O . PRO A 1 609 ? 25.019 -5.764 -12.026 1.00 36.94 609 PRO A O 1
ATOM 4390 N N . MET A 1 610 ? 24.214 -7.711 -11.271 1.00 37.59 610 MET A N 1
ATOM 4391 C CA . MET A 1 610 ? 24.708 -8.543 -12.384 1.00 37.59 610 MET A CA 1
ATOM 4392 C C . MET A 1 610 ? 23.696 -9.587 -12.899 1.00 37.59 610 MET A C 1
ATOM 4394 O O . MET A 1 610 ? 24.065 -10.444 -13.700 1.00 37.59 610 MET A O 1
ATOM 4398 N N . GLY A 1 611 ? 22.433 -9.557 -12.454 1.00 46.91 611 GLY A N 1
ATOM 4399 C CA . GLY A 1 611 ? 21.445 -10.594 -12.776 1.00 46.91 611 GLY A CA 1
ATOM 4400 C C . GLY A 1 611 ? 20.094 -10.027 -13.201 1.00 46.91 611 GLY A C 1
ATOM 4401 O O . GLY A 1 611 ? 19.432 -9.343 -12.425 1.00 46.91 611 GLY A O 1
ATOM 4402 N N . GLY A 1 612 ? 19.667 -10.350 -14.422 1.00 52.97 612 GLY A N 1
ATOM 4403 C CA . GLY A 1 612 ? 18.361 -9.967 -14.952 1.00 52.97 612 GLY A CA 1
ATOM 4404 C C . GLY A 1 612 ? 17.199 -10.709 -14.287 1.00 52.97 612 GLY A C 1
ATOM 4405 O O . GLY A 1 612 ? 17.056 -11.916 -14.475 1.00 52.97 612 GLY A O 1
ATOM 4406 N N . ASP A 1 613 ? 16.342 -9.977 -13.576 1.00 63.25 613 ASP A N 1
ATOM 4407 C CA . ASP A 1 613 ? 15.157 -10.498 -12.881 1.00 63.25 613 ASP A CA 1
ATOM 4408 C C . ASP A 1 613 ? 14.063 -10.999 -13.857 1.00 63.25 613 ASP A C 1
ATOM 4410 O O . ASP A 1 613 ? 13.483 -10.185 -14.585 1.00 63.25 613 ASP A O 1
ATOM 4414 N N . PRO A 1 614 ? 13.734 -12.308 -13.884 1.00 64.94 614 PRO A N 1
ATOM 4415 C CA . PRO A 1 614 ? 12.694 -12.860 -14.752 1.00 64.94 614 PRO A CA 1
ATOM 4416 C C . PRO A 1 614 ? 11.321 -12.182 -14.636 1.00 64.94 614 PRO A C 1
ATOM 4418 O O . PRO A 1 614 ? 10.580 -12.169 -15.621 1.00 64.94 614 PRO A O 1
ATOM 4421 N N . ASP A 1 615 ? 10.986 -11.590 -13.489 1.00 69.62 615 ASP A N 1
ATOM 4422 C CA . ASP A 1 615 ? 9.694 -10.934 -13.267 1.00 69.62 615 ASP A CA 1
ATOM 4423 C C . ASP A 1 615 ? 9.577 -9.580 -13.974 1.00 69.62 615 ASP A C 1
ATOM 4425 O O . ASP A 1 615 ? 8.472 -9.141 -14.289 1.00 69.62 615 ASP A O 1
ATOM 4429 N N . ASN A 1 616 ? 10.702 -8.974 -14.361 1.00 74.50 616 ASN A N 1
ATOM 4430 C CA . ASN A 1 616 ? 10.715 -7.761 -15.180 1.00 74.50 616 ASN A CA 1
ATOM 4431 C C . ASN A 1 616 ? 10.465 -8.041 -16.676 1.00 74.50 616 ASN A C 1
ATOM 4433 O O . ASN A 1 616 ? 10.394 -7.111 -17.477 1.00 74.50 616 ASN A O 1
ATOM 4437 N N . ARG A 1 617 ? 10.286 -9.304 -17.091 1.00 85.62 617 ARG A N 1
ATOM 4438 C CA . ARG A 1 617 ? 9.974 -9.689 -18.484 1.00 85.62 617 ARG A CA 1
ATOM 4439 C C . ARG A 1 617 ? 8.469 -9.651 -18.748 1.00 85.62 617 ARG A C 1
ATOM 4441 O O . ARG A 1 617 ? 7.846 -10.676 -19.019 1.00 85.62 617 ARG A O 1
ATOM 4448 N N . VAL A 1 618 ? 7.858 -8.476 -18.608 1.00 88.38 618 VAL A N 1
ATOM 4449 C CA . VAL A 1 618 ? 6.400 -8.358 -18.429 1.00 88.38 618 VAL A CA 1
ATOM 4450 C C . VAL A 1 618 ? 5.801 -7.119 -19.095 1.00 88.38 618 VAL A C 1
ATOM 4452 O O . VAL A 1 618 ? 6.464 -6.093 -19.247 1.00 88.38 618 VAL A O 1
ATOM 4455 N N . VAL A 1 619 ? 4.517 -7.189 -19.458 1.00 92.75 619 VAL A N 1
ATOM 4456 C CA . VAL A 1 619 ? 3.645 -6.010 -19.566 1.00 92.75 619 VAL A CA 1
ATOM 4457 C C . VAL A 1 619 ? 2.630 -6.035 -18.434 1.00 92.75 619 VAL A C 1
ATOM 4459 O O . VAL A 1 619 ? 1.797 -6.936 -18.371 1.00 92.75 619 VAL A O 1
ATOM 4462 N N . HIS A 1 620 ? 2.678 -5.029 -17.568 1.00 90.62 620 HIS A N 1
ATOM 4463 C CA . HIS A 1 620 ? 1.633 -4.752 -16.593 1.00 90.62 620 HIS A CA 1
ATOM 4464 C C . HIS A 1 620 ? 0.465 -4.048 -17.289 1.00 90.62 620 HIS A C 1
ATOM 4466 O O . HIS A 1 620 ? 0.627 -2.950 -17.820 1.00 90.62 620 HIS A O 1
ATOM 4472 N N . VAL A 1 621 ? -0.705 -4.683 -17.291 1.00 93.38 621 VAL A N 1
ATOM 4473 C CA . VAL A 1 621 ? -1.966 -4.131 -17.791 1.00 93.38 621 VAL A CA 1
ATOM 4474 C C . VAL A 1 621 ? -2.874 -3.849 -16.599 1.00 93.38 621 VAL A C 1
ATOM 4476 O O . VAL A 1 621 ? -3.403 -4.774 -15.992 1.00 93.38 621 VAL A O 1
ATOM 4479 N N . THR A 1 622 ? -3.047 -2.585 -16.234 1.00 91.56 622 THR A N 1
ATOM 4480 C CA . THR A 1 622 ? -3.790 -2.181 -15.031 1.00 91.56 622 THR A CA 1
ATOM 4481 C C . THR A 1 622 ? -5.180 -1.667 -15.392 1.00 91.56 622 THR A C 1
ATOM 4483 O O . THR A 1 622 ? -5.324 -0.856 -16.306 1.00 91.56 622 THR A O 1
ATOM 4486 N N . GLY A 1 623 ? -6.203 -2.127 -14.668 1.00 88.44 623 GLY A N 1
ATOM 4487 C CA . GLY A 1 623 ? -7.605 -1.738 -14.840 1.00 88.44 623 GLY A CA 1
ATOM 4488 C C . GLY A 1 623 ? -8.394 -1.837 -13.531 1.00 88.44 623 GLY A C 1
ATOM 4489 O O . GLY A 1 623 ? -7.899 -2.355 -12.532 1.00 88.44 623 GLY A O 1
ATOM 4490 N N . ARG A 1 624 ? -9.635 -1.336 -13.508 1.00 85.12 624 ARG A N 1
ATOM 4491 C CA . ARG A 1 624 ? -10.494 -1.389 -12.310 1.00 85.12 624 ARG A CA 1
ATOM 4492 C C . ARG A 1 624 ? -11.450 -2.574 -12.380 1.00 85.12 624 ARG A C 1
ATOM 4494 O O . ARG A 1 624 ? -12.378 -2.553 -13.180 1.00 85.12 624 ARG A O 1
ATOM 4501 N N . ALA A 1 625 ? -11.236 -3.582 -11.542 1.00 79.06 625 ALA A N 1
ATOM 4502 C CA . ALA A 1 625 ? -12.119 -4.734 -11.396 1.00 79.06 625 ALA A CA 1
ATOM 4503 C C . ALA A 1 625 ? -13.235 -4.452 -10.375 1.00 79.06 625 ALA A C 1
ATOM 4505 O O . ALA A 1 625 ? -13.079 -3.629 -9.470 1.00 79.06 625 ALA A O 1
ATOM 4506 N N . ALA A 1 626 ? -14.361 -5.161 -10.486 1.00 68.62 626 ALA A N 1
ATOM 4507 C CA . ALA A 1 626 ? -15.380 -5.141 -9.439 1.00 68.62 626 ALA A CA 1
ATOM 4508 C C . ALA A 1 626 ? -14.812 -5.716 -8.127 1.00 68.62 626 ALA A C 1
ATOM 4510 O O . ALA A 1 626 ? -14.030 -6.673 -8.140 1.00 68.62 626 ALA A O 1
ATOM 4511 N N . GLY A 1 627 ? -15.196 -5.131 -6.991 1.00 67.06 627 GLY A N 1
ATOM 4512 C CA . GLY A 1 627 ? -14.955 -5.751 -5.692 1.00 67.06 627 GLY A CA 1
ATOM 4513 C C . GLY A 1 627 ? -15.840 -6.988 -5.509 1.00 67.06 627 GLY A C 1
ATOM 4514 O O . GLY A 1 627 ? -16.878 -7.119 -6.155 1.00 67.06 627 GLY A O 1
ATOM 4515 N N . THR A 1 628 ? -15.445 -7.888 -4.610 1.00 65.75 628 THR A N 1
ATOM 4516 C CA . THR A 1 628 ? -16.215 -9.101 -4.266 1.00 65.75 628 THR A CA 1
ATOM 4517 C C . THR A 1 628 ? -16.882 -9.027 -2.895 1.00 65.75 628 THR A C 1
ATOM 4519 O O . THR A 1 628 ? -17.818 -9.775 -2.636 1.00 65.75 628 THR A O 1
ATOM 4522 N N . THR A 1 629 ? -16.413 -8.135 -2.021 1.00 73.88 629 THR A N 1
ATOM 4523 C CA . THR A 1 629 ? -16.884 -7.999 -0.637 1.00 73.88 629 THR A CA 1
ATOM 4524 C C . THR A 1 629 ? -17.624 -6.668 -0.488 1.00 73.88 629 THR A C 1
ATOM 4526 O O . THR A 1 629 ? -17.010 -5.632 -0.761 1.00 73.88 629 THR A O 1
ATOM 4529 N N . PRO A 1 630 ? -18.919 -6.657 -0.117 1.00 82.75 630 PRO A N 1
ATOM 4530 C CA . PRO A 1 630 ? -19.641 -5.417 0.157 1.00 82.75 630 PRO A CA 1
ATOM 4531 C C . PRO A 1 630 ? -19.052 -4.712 1.383 1.00 82.75 630 PRO A C 1
ATOM 4533 O O . PRO A 1 630 ? -18.457 -5.354 2.247 1.00 82.75 630 PRO A O 1
ATOM 4536 N N . ASN A 1 631 ? -19.227 -3.394 1.462 1.00 88.50 631 ASN A N 1
ATOM 4537 C CA . ASN A 1 631 ? -18.831 -2.630 2.645 1.00 88.50 631 ASN A CA 1
ATOM 4538 C C . ASN A 1 631 ? -20.015 -2.576 3.617 1.00 88.50 631 ASN A C 1
ATOM 4540 O O . ASN A 1 631 ? -21.151 -2.421 3.167 1.00 88.50 631 ASN A O 1
ATOM 4544 N N . ARG A 1 632 ? -19.774 -2.661 4.927 1.00 95.00 632 ARG A N 1
ATOM 4545 C CA . ARG A 1 632 ? -20.820 -2.672 5.959 1.00 95.00 632 ARG A CA 1
ATOM 4546 C C . ARG A 1 632 ? -20.544 -1.702 7.089 1.00 95.00 632 ARG A C 1
ATOM 4548 O O . ARG A 1 632 ? -19.402 -1.491 7.488 1.00 95.00 632 ARG A O 1
ATOM 4555 N N . TRP A 1 633 ? -21.619 -1.165 7.641 1.00 97.44 633 TRP A N 1
ATOM 4556 C CA . TRP A 1 633 ? -21.628 -0.364 8.853 1.00 97.44 633 TRP A CA 1
ATOM 4557 C C . TRP A 1 633 ? -22.757 -0.859 9.752 1.00 97.44 633 TRP A C 1
ATOM 4559 O O . TRP A 1 633 ? -23.878 -1.066 9.285 1.00 97.44 633 TRP A O 1
ATOM 4569 N N . HIS A 1 634 ? -22.455 -1.027 11.032 1.00 97.38 634 HIS A N 1
ATOM 4570 C CA . HIS A 1 634 ? -23.394 -1.452 12.058 1.00 97.38 634 HIS A CA 1
ATOM 4571 C C . HIS A 1 634 ? -23.355 -0.458 13.211 1.00 97.38 634 HIS A C 1
ATOM 4573 O O . HIS A 1 634 ? -22.283 -0.045 13.661 1.00 97.38 634 HIS A O 1
ATOM 4579 N N . GLY A 1 635 ? -24.520 -0.097 13.731 1.00 96.75 635 GLY A N 1
ATOM 4580 C CA . GLY A 1 635 ? -24.606 0.805 14.866 1.00 96.75 635 GLY A CA 1
ATOM 4581 C C . GLY A 1 635 ? -26.001 0.912 15.448 1.00 96.75 635 GLY A C 1
ATOM 4582 O O . GLY A 1 635 ? -26.937 0.199 15.074 1.00 96.75 635 GLY A O 1
ATOM 4583 N N . ARG A 1 636 ? -26.135 1.815 16.415 1.00 97.06 636 ARG A N 1
ATOM 4584 C CA . ARG A 1 636 ? -27.321 1.912 17.257 1.00 97.06 636 ARG A CA 1
ATOM 4585 C C . ARG A 1 636 ? -27.679 3.348 17.555 1.00 97.06 636 ARG A C 1
ATOM 4587 O O . ARG A 1 636 ? -26.842 4.123 18.007 1.00 97.06 636 ARG A O 1
ATOM 4594 N N . LEU A 1 637 ? -28.944 3.680 17.354 1.00 96.12 637 LEU A N 1
ATOM 4595 C CA . LEU A 1 637 ? -29.509 4.977 17.691 1.00 96.12 637 LEU A CA 1
ATOM 4596 C C . LEU A 1 637 ? -30.355 4.814 18.957 1.00 96.12 637 LEU A C 1
ATOM 4598 O O . LEU A 1 637 ? -31.397 4.163 18.910 1.00 96.12 637 LEU A O 1
ATOM 4602 N N . ARG A 1 638 ? -29.902 5.347 20.100 1.00 95.06 638 ARG A N 1
ATOM 4603 C CA . ARG A 1 638 ? -30.594 5.208 21.398 1.00 95.06 638 ARG A CA 1
ATOM 4604 C C . ARG A 1 638 ? -31.085 6.554 21.917 1.00 95.06 638 ARG A C 1
ATOM 4606 O O . ARG A 1 638 ? -30.299 7.495 21.992 1.00 95.06 638 ARG A O 1
ATOM 4613 N N . ARG A 1 639 ? -32.345 6.623 22.361 1.00 93.75 639 ARG A N 1
ATOM 4614 C CA . ARG A 1 639 ? -32.889 7.765 23.110 1.00 93.75 639 ARG A CA 1
ATOM 4615 C C . ARG A 1 639 ? -32.980 7.424 24.606 1.00 93.75 639 ARG A C 1
ATOM 4617 O O . ARG A 1 639 ? -33.536 6.382 24.946 1.00 93.75 639 ARG A O 1
ATOM 4624 N N . PRO A 1 640 ? -32.473 8.274 25.517 1.00 89.81 640 PRO A N 1
ATOM 4625 C CA . PRO A 1 640 ? -32.734 8.140 26.950 1.00 89.81 640 PRO A CA 1
ATOM 4626 C C . PRO A 1 640 ? -34.226 8.266 27.304 1.00 89.81 640 PRO A C 1
ATOM 4628 O O . PRO A 1 640 ? -35.047 8.703 26.492 1.00 89.81 640 PRO A O 1
ATOM 4631 N N . ALA A 1 641 ? -34.580 7.927 28.545 1.00 87.50 641 ALA A N 1
ATOM 4632 C CA . ALA A 1 641 ? -35.883 8.271 29.110 1.00 87.50 641 ALA A CA 1
ATOM 4633 C C . ALA A 1 641 ? -36.108 9.798 29.119 1.00 87.50 641 ALA A C 1
ATOM 4635 O O . ALA A 1 641 ? -35.160 10.585 29.179 1.00 87.50 641 ALA A O 1
ATOM 4636 N N . SER A 1 642 ? -37.373 10.225 29.079 1.00 84.81 642 SER A N 1
ATOM 4637 C CA . SER A 1 642 ? -37.719 11.646 29.234 1.00 84.81 642 SER A CA 1
ATOM 4638 C C . SER A 1 642 ? -37.491 12.097 30.676 1.00 84.81 642 SER A C 1
ATOM 4640 O O . SER A 1 642 ? -37.790 11.354 31.610 1.00 84.81 642 SER A O 1
ATOM 4642 N N . VAL A 1 643 ? -36.998 13.321 30.864 1.00 83.31 643 VAL A N 1
ATOM 4643 C CA . VAL A 1 643 ? -36.758 13.895 32.198 1.00 83.31 643 VAL A CA 1
ATOM 4644 C C . VAL A 1 643 ? -37.878 14.862 32.561 1.00 83.31 643 VAL A C 1
ATOM 4646 O O . VAL A 1 643 ? -38.280 15.687 31.744 1.00 83.31 643 VAL A O 1
ATOM 4649 N N . THR A 1 644 ? -38.380 14.793 33.791 1.00 76.56 644 THR A N 1
ATOM 4650 C CA . THR A 1 644 ? -39.328 15.788 34.310 1.00 76.56 644 THR A CA 1
ATOM 4651 C C . THR A 1 644 ? -38.542 16.820 35.118 1.00 76.56 644 THR A C 1
ATOM 4653 O O . THR A 1 644 ? -37.891 16.430 36.091 1.00 76.56 644 THR A O 1
ATOM 4656 N N . PRO A 1 645 ? -38.566 18.117 34.757 1.00 66.81 645 PRO A N 1
ATOM 4657 C CA . PRO A 1 645 ? -37.893 19.151 35.536 1.00 66.81 645 PRO A CA 1
ATOM 4658 C C . PRO A 1 645 ? -38.405 19.191 36.984 1.00 66.81 6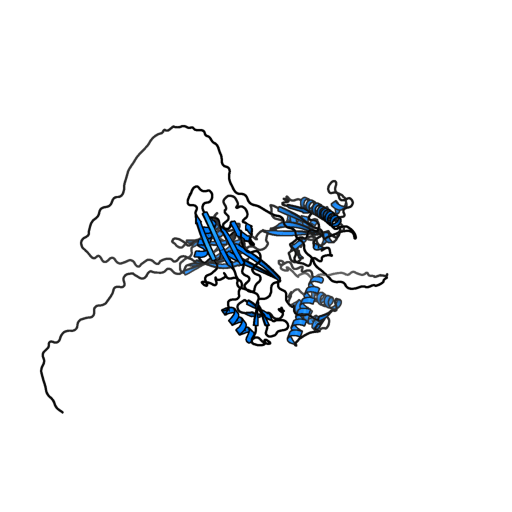45 PRO A C 1
ATOM 4660 O O . PRO A 1 645 ? -39.609 19.018 37.204 1.00 66.81 645 PRO A O 1
ATOM 4663 N N . PRO A 1 646 ? -37.538 19.448 37.982 1.00 59.97 646 PRO A N 1
ATOM 4664 C CA . PRO A 1 646 ? -37.990 19.637 39.353 1.00 59.97 646 PRO A CA 1
ATOM 4665 C C . PRO A 1 646 ? -38.956 20.827 39.429 1.00 59.97 646 PRO A C 1
ATOM 4667 O O . PRO A 1 646 ? -38.710 21.883 38.845 1.00 59.97 646 PRO A O 1
ATOM 4670 N N . ASN A 1 647 ? -40.065 20.652 40.153 1.00 55.41 647 ASN A N 1
ATOM 4671 C CA . ASN A 1 647 ? -41.070 21.697 40.335 1.00 55.41 647 ASN A CA 1
ATOM 4672 C C . ASN A 1 647 ? -40.426 22.937 41.003 1.00 55.41 647 ASN A C 1
ATOM 4674 O O . ASN A 1 647 ? -39.908 22.790 42.112 1.00 55.41 647 ASN A O 1
ATOM 4678 N N . PRO A 1 648 ? -40.466 24.144 40.398 1.00 53.97 648 PRO A N 1
ATOM 4679 C CA . PRO A 1 648 ? -39.728 25.307 40.905 1.00 53.97 648 PRO A CA 1
ATOM 4680 C C . PRO A 1 648 ? -40.156 25.831 42.283 1.00 53.97 648 PRO A C 1
ATOM 4682 O O . PRO A 1 648 ? -39.492 26.718 42.813 1.00 53.97 648 PRO A O 1
ATOM 4685 N N . ASN A 1 649 ? -41.264 25.341 42.851 1.00 48.75 649 ASN A N 1
ATOM 4686 C CA . ASN A 1 649 ? -41.840 25.870 44.087 1.00 48.75 649 ASN A CA 1
ATOM 4687 C C . ASN A 1 649 ? -41.926 24.819 45.218 1.00 48.75 649 ASN A C 1
ATOM 4689 O O . ASN A 1 649 ? -43.001 24.257 45.462 1.00 48.75 649 ASN A O 1
ATOM 4693 N N . PRO A 1 650 ? -40.818 24.540 45.932 1.00 46.97 650 PRO A N 1
ATOM 4694 C CA . PRO A 1 650 ? -40.855 23.815 47.196 1.00 46.97 650 PRO A CA 1
ATOM 4695 C C . PRO A 1 650 ? -41.397 24.742 48.296 1.00 46.97 650 PRO A C 1
ATOM 4697 O O . PRO A 1 650 ? -40.664 25.562 48.842 1.00 46.97 650 PRO A O 1
ATOM 4700 N N . ASN A 1 651 ? -42.688 24.618 48.618 1.00 44.94 651 ASN A N 1
ATOM 4701 C CA . ASN A 1 651 ? -43.344 25.419 49.657 1.00 44.94 651 ASN A CA 1
ATOM 4702 C C . ASN A 1 651 ? -42.644 25.251 51.029 1.00 44.94 651 ASN A C 1
ATOM 4704 O O . ASN A 1 651 ? -42.657 24.138 51.565 1.00 44.94 651 ASN A O 1
ATOM 4708 N N . PRO A 1 652 ? -42.048 26.305 51.620 1.00 44.78 652 PRO A N 1
ATOM 4709 C CA . PRO A 1 652 ? -41.282 26.162 52.847 1.00 44.78 652 PRO A CA 1
ATOM 4710 C C . PRO A 1 652 ? -42.138 26.348 54.112 1.00 44.78 652 PRO A C 1
ATOM 4712 O O . PRO A 1 652 ? -42.729 27.401 54.334 1.00 44.78 652 PRO A O 1
ATOM 4715 N N . ASN A 1 653 ? -42.020 25.356 55.002 1.00 37.03 653 ASN A N 1
ATOM 4716 C CA . ASN A 1 653 ? -42.213 25.416 56.459 1.00 37.03 653 ASN A CA 1
ATOM 4717 C C . ASN A 1 653 ? -43.638 25.215 57.053 1.00 37.03 653 ASN A C 1
ATOM 4719 O O . ASN A 1 653 ? -44.536 26.025 56.819 1.00 37.03 653 ASN A O 1
ATOM 4723 N N . PRO A 1 654 ? -43.837 24.206 57.931 1.00 45.00 654 PRO A N 1
ATOM 4724 C CA . PRO A 1 654 ? -44.951 24.155 58.877 1.00 45.00 654 PRO A CA 1
ATOM 4725 C C . PRO A 1 654 ? -44.637 24.933 60.173 1.00 45.00 654 PRO A C 1
ATOM 4727 O O . PRO A 1 654 ? -43.549 24.850 60.736 1.00 45.00 654 PRO A O 1
ATOM 4730 N N . ASN A 1 655 ? -45.623 25.681 60.667 1.00 36.53 655 ASN A N 1
ATOM 4731 C CA . ASN A 1 655 ? -45.514 26.566 61.832 1.00 36.53 655 ASN A CA 1
ATOM 4732 C C . ASN A 1 655 ? -45.400 25.804 63.182 1.00 36.53 655 ASN A C 1
ATOM 4734 O O . ASN A 1 655 ? -46.267 24.969 63.455 1.00 36.53 655 ASN A O 1
ATOM 4738 N N . PRO A 1 656 ? -44.424 26.105 64.066 1.00 44.06 656 PRO A N 1
ATOM 4739 C CA . PRO A 1 656 ? -44.392 25.578 65.432 1.00 44.06 656 PRO A CA 1
ATOM 4740 C C . PRO A 1 656 ? -45.289 26.387 66.392 1.00 44.06 656 PRO A C 1
ATOM 4742 O O . PRO A 1 656 ? -45.250 27.614 66.446 1.00 44.06 656 PRO A O 1
ATOM 4745 N N . ASN A 1 657 ? -46.095 25.674 67.180 1.00 35.59 657 ASN A N 1
ATOM 4746 C CA . ASN A 1 657 ? -47.083 26.217 68.121 1.00 35.59 657 ASN A CA 1
ATOM 4747 C C . ASN A 1 657 ? -46.428 26.880 69.366 1.00 35.59 657 ASN A C 1
ATOM 4749 O O . ASN A 1 657 ? -45.519 26.274 69.938 1.00 35.59 657 ASN A O 1
ATOM 4753 N N . PRO A 1 658 ? -46.876 28.063 69.844 1.00 44.59 658 PRO A N 1
ATOM 4754 C CA . PRO A 1 658 ? -46.319 28.698 71.043 1.00 44.59 658 PRO A CA 1
ATOM 4755 C C . PRO A 1 658 ? -46.912 28.145 72.355 1.00 44.59 658 PRO A C 1
ATOM 4757 O O . PRO A 1 658 ? -48.123 27.980 72.486 1.00 44.59 658 PRO A O 1
ATOM 4760 N N . ASN A 1 659 ? -46.055 27.926 73.359 1.00 34.88 659 ASN A N 1
ATOM 4761 C CA . ASN A 1 659 ? -46.426 27.546 74.733 1.00 34.88 659 ASN A CA 1
ATOM 4762 C C . ASN A 1 659 ? -46.278 28.768 75.682 1.00 34.88 659 ASN A C 1
ATOM 4764 O O . ASN A 1 659 ? -45.443 29.630 75.394 1.00 34.88 659 ASN A O 1
ATOM 4768 N N . PRO A 1 660 ? -47.060 28.909 76.776 1.00 46.28 660 PRO A N 1
ATOM 4769 C CA . PRO A 1 660 ? -47.234 30.200 77.441 1.00 46.28 660 PRO A CA 1
ATOM 4770 C C . PRO A 1 660 ? -46.222 30.524 78.556 1.00 46.28 660 PRO A C 1
ATOM 4772 O O . PRO A 1 660 ? -45.561 29.667 79.137 1.00 46.28 660 PRO A O 1
ATOM 4775 N N . ASN A 1 661 ? -46.172 31.822 78.850 1.00 38.28 661 ASN A N 1
ATOM 4776 C CA . ASN A 1 661 ? -45.331 32.537 79.812 1.00 38.28 661 ASN A CA 1
ATOM 4777 C C . ASN A 1 661 ? -45.654 32.253 81.303 1.00 38.28 661 ASN A C 1
ATOM 4779 O O . ASN A 1 661 ? -46.833 32.263 81.663 1.00 38.28 661 ASN A O 1
ATOM 4783 N N . PRO A 1 662 ? -44.644 32.164 82.194 1.00 41.88 662 PRO A N 1
ATOM 4784 C CA . PRO A 1 662 ? -44.784 32.440 83.625 1.00 41.88 662 PRO A CA 1
ATOM 4785 C C . PRO A 1 662 ? -44.081 33.749 84.065 1.00 41.88 662 PRO A C 1
ATOM 4787 O O . PRO A 1 662 ? -42.923 34.009 83.753 1.00 41.88 662 PRO A O 1
ATOM 4790 N N . ASN A 1 663 ? -44.806 34.562 84.839 1.00 35.66 663 ASN A N 1
ATOM 4791 C CA . ASN A 1 663 ? -44.434 35.905 85.319 1.00 35.66 663 ASN A CA 1
ATOM 4792 C C . ASN A 1 663 ? -43.413 35.877 86.503 1.00 35.66 663 ASN A C 1
ATOM 4794 O O . ASN A 1 663 ? -43.355 34.861 87.198 1.00 35.66 663 ASN A O 1
ATOM 4798 N N . PRO A 1 664 ? -42.641 36.953 86.797 1.00 54.94 664 PRO A N 1
ATOM 4799 C CA . PRO A 1 664 ? -41.513 36.911 87.745 1.00 54.94 664 PRO A CA 1
ATOM 4800 C C . PRO A 1 664 ? -41.782 37.557 89.126 1.00 54.94 664 PRO A C 1
ATOM 4802 O O . PRO A 1 664 ? -42.550 38.512 89.215 1.00 54.94 664 PRO A O 1
ATOM 4805 N N . ASN A 1 665 ? -41.065 37.114 90.177 1.00 36.06 665 ASN A N 1
ATOM 4806 C CA . ASN A 1 665 ? -40.366 37.977 91.163 1.00 36.06 665 ASN A CA 1
ATOM 4807 C C . ASN A 1 665 ? -39.482 37.157 92.159 1.00 36.06 665 ASN A C 1
ATOM 4809 O O . ASN A 1 665 ? -39.625 35.936 92.195 1.00 36.06 665 ASN A O 1
ATOM 4813 N N . PRO A 1 666 ? -38.555 37.779 92.935 1.00 53.91 666 PRO A N 1
ATOM 4814 C CA . PRO A 1 666 ? -37.433 37.076 93.589 1.00 53.91 666 PRO A CA 1
ATOM 4815 C C . PRO A 1 666 ? -37.380 37.158 95.142 1.00 53.91 666 PRO A C 1
ATOM 4817 O O . PRO A 1 666 ? -38.244 37.765 95.772 1.00 53.91 666 PRO A O 1
ATOM 4820 N N . ASN A 1 667 ? -36.240 36.696 95.702 1.00 38.31 667 ASN A N 1
ATOM 4821 C CA . ASN A 1 667 ? -35.634 37.021 97.022 1.00 38.31 667 ASN A CA 1
ATOM 4822 C C . ASN A 1 667 ? -35.954 36.048 98.214 1.00 38.31 667 ASN A C 1
ATOM 4824 O O . ASN A 1 667 ? -36.885 35.259 98.098 1.00 38.31 667 ASN A O 1
ATOM 4828 N N . PRO A 1 668 ? -35.165 36.006 99.324 1.00 52.34 668 PRO A N 1
ATOM 4829 C CA . PRO A 1 668 ? -33.887 35.256 99.371 1.00 52.34 668 PRO A CA 1
ATOM 4830 C C . PRO A 1 668 ? -33.575 34.450 100.674 1.00 52.34 668 PRO A C 1
ATOM 4832 O O . PRO A 1 668 ? -34.077 34.786 101.742 1.00 52.34 668 PRO A O 1
ATOM 4835 N N . ASN A 1 669 ? -32.552 33.569 100.604 1.00 39.06 669 ASN A N 1
ATOM 4836 C CA . ASN A 1 669 ? -31.675 33.095 101.718 1.00 39.06 669 ASN A CA 1
ATOM 4837 C C . ASN A 1 669 ? -32.331 32.245 102.855 1.00 39.06 669 ASN A C 1
ATOM 4839 O O . ASN A 1 669 ? -33.553 32.245 102.964 1.00 39.06 669 ASN A O 1
ATOM 4843 N N . PRO A 1 670 ? -31.577 31.593 103.782 1.00 55.00 670 PRO A N 1
ATOM 4844 C CA . PRO A 1 670 ? -30.165 31.155 103.778 1.00 55.00 670 PRO A CA 1
ATOM 4845 C C . PRO A 1 670 ? -29.934 29.633 104.042 1.00 55.00 670 PRO A C 1
ATOM 4847 O O . PRO A 1 670 ? -30.863 28.875 104.293 1.00 55.00 670 PRO A O 1
ATOM 4850 N N . ASN A 1 671 ? -28.644 29.252 104.001 1.00 36.66 671 ASN A N 1
ATOM 4851 C CA . ASN A 1 671 ? -27.871 28.186 104.706 1.00 36.66 671 ASN A CA 1
ATOM 4852 C C . ASN A 1 671 ? -28.450 27.575 106.027 1.00 36.66 671 ASN A C 1
ATOM 4854 O O . ASN A 1 671 ? -29.349 28.194 106.596 1.00 36.66 671 ASN A O 1
ATOM 4858 N N . PRO A 1 672 ? -27.851 26.516 106.656 1.00 54.88 672 PRO A N 1
ATOM 4859 C CA . PRO A 1 672 ? -26.643 25.733 106.289 1.00 54.88 672 PRO A CA 1
ATOM 4860 C C . PRO A 1 672 ? -26.716 24.187 106.492 1.00 54.88 672 PRO A C 1
ATOM 4862 O O . PRO A 1 672 ? -27.553 23.696 107.248 1.00 54.88 672 PRO A O 1
ATOM 4865 N N . ASN A 1 673 ? -25.768 23.438 105.901 1.00 39.84 673 ASN A N 1
ATOM 4866 C CA . ASN A 1 673 ? -24.695 22.655 106.579 1.00 39.84 673 ASN A CA 1
ATOM 4867 C C . ASN A 1 673 ? -23.983 21.701 105.605 1.00 39.84 673 ASN A C 1
ATOM 4869 O O . ASN A 1 673 ? -24.682 20.867 104.991 1.00 39.84 673 ASN A O 1
#

Secondary structure (DSSP, 8-state):
-BB-SS-EEETTEEEEEBSS-TTEEEE-----EE-B-TTT--BSEEEEEEE-S-TTSS--EEEEEEEEEE-PPPHHHHHHHHHHHTTSTT--SSPEEEEPPEEEEEEEEEETTEEESTTEEPPPPPTT---SEEEEEE-SS---STT--EEEEEEEEHHHHHHHHHHHHTT---EEEEEEEEE--BPP---EEEEE-HHHHHHHHHHTTSS----TTHHHHHHHHHHHHTTSEEEEES--SSHHHHHHHHHHHHHHHHHHHHHHH------TT---------------------------------------------------------------------------------------------------------PPPPPBPPPPEEEEEEEESSSPPTT-EEEEE--SSSSEEEEEEESTT-EEEETTEEE---TTSEEEEE--TT-EEEEEEEEPPP-EEEEEEEE--TT-S-STT--BTTBPHHHHHHHTT----HHHHHT-EEEETTEEE---SS--HHHHHHHHHHHSPSS-EEEEEEE--S---TT--HHHHHHHHHHHHHHHHHHHHHHHHHTSS--EEEEEEEEET---TT--S---TT---GGGSEEEEEEEEPPSS-EEEEEEEEPPPPBPPPPS-----PPPPP---------------

Foldseek 3Di:
DFAPPPWDADPNWIKTADPPALQEIEIEFDDKDFDADPPPRDGQKDKDWDADPDPPDPAGTWIKIKTKIWRADDVVSVVVVQVVSCVDPSHDPNHDYYYFQFPFKFKWKQAQQDIGAAPDADDDDDVPDDDQWGGKHWGGFAPSHNTRMTIIMTIGGNVSSVVVVVCVVVVHDRMDMDMDTHGDYHYPDQDKDKDADPVVLVVLVVVVVVDDDDDDPVVLVVSLVVCCVVVRIPIDRPDADDPVRVVVSSVVVSVVVSVVVCVVPPDDPDDPDDDDPDDDDDDDDDDDDDDDDDDDDDDDDDDDDDDDDDDDDDDDDDDDDDDDDDDDDDDDDDDDDDDDDDDDDDDDDDDDDDDDDDDDDDDDDDDDDDDDDDDDPDDFFDFAFFWKDWDFPDWVVVPDPPQFDKDWDTDPDDFKTKIATTDPAKFKDKQNHTDDADPRRIDIDGADAQGKIKIKIWHFFDWDKWKWWQFFFACPPPPPPQDVVVGDPRLCCQLVVVDPTCCQFPQTAIDDLVGHDDDPDPGTHLRRLLVVQVQADPPWEKEKEFFWFLGDDPPDDPVRSQVSQLVNSVSQQSSSVSSNVVSVDDYHYPYYGSRGHPDPPPHPDDDDPPGGDSSRRTMIMMTTHGGDDIIMTIIMIGTHHTHRDDDPDPDDDDDDDDDDDDDDDDDDDDDDD

Sequence (673 aa):
MLSLEKPITIDGITVFRDHADKSQFWYLPGPVDLAKRQADGRKEFNFLKYRVADASAADKGGGFVTFVTTLQLPSSMESKIVGRLNAEPGAVPPVRLTCATFEEGTVQCIALNVQGGGGTSAQPAAPGTFNAVEHILGATVPSMDAANRAAFSLSLSAEGATILEQALSDGMTPIGVVYDFKYLAMRPALRVTITADFERIYNHFSASLEGQYAWFKAGIDAAFESLVQNGVIDIQVEAFTDAEDKRDQEKWALDFFKNDLLSKWFEPTLVPGKLASDAASAGDGQSGGSGGGQGGGTGGSGGSSGGGSGGSSGGSSGGSSGGSSGGSSGGSSGSSGGGFAGGTSGASGTRSGGGTSASGSTGATSAGTGATGGTGSATPPAPQIQPAALTVDSTEPSPLPAGLGVTHTPAASGLVETITVTGAGAVVKVDDQVVAADAQGRVSITVDPDSAKRIDVEWPASAREQTFGLFFDFDKPAESGWKTNPPSPQFRAYVDNTTTDPRYRDASGTLRIEGDGDWSGSERGADRLMAWIRNLPTPRNLNFQAYASHEHVSGASESQREQYNRRLSQRRLDVALAVARRAGVPITVTAQAANGDVVPAARPGSHTPMGGDPDNRVVHVTGRAAGTTPNRWHGRLRRPASVTPPNPNPNPNPNPNPNPNPNPNPNPNPNPN

Radius of gyration: 40.46 Å; chains: 1; bounding box: 103×106×149 Å

pLDDT: mean 73.13, std 25.06, range [24.2, 98.62]